Protein 4F1J (pdb70)

Solvent-accessible surface area: 16970 Å² total; per-residue (Å²): 112,62,0,97,64,48,3,0,0,0,0,0,4,4,3,3,29,74,4,156,107,119,17,0,48,142,44,5,1,32,0,0,53,60,0,0,93,28,0,40,11,67,40,55,6,1,0,0,2,0,0,12,1,5,59,98,21,138,85,33,2,132,1,17,17,92,9,0,38,61,46,94,96,0,32,118,48,0,119,57,8,39,105,58,116,12,19,98,33,124,14,20,7,12,31,0,0,59,47,0,56,68,23,10,95,90,138,75,15,17,101,78,8,59,14,0,0,0,0,5,9,12,11,71,10,79,45,68,151,55,0,65,111,9,4,64,75,0,75,120,118,56,4,77,3,0,0,0,0,6,21,157,45,28,62,65,37,10,3,24,109,5,13,69,30,100,34,80,92,60,98,15,90,23,24,20,60,12,52,36,137,60,1,95,104,32,0,15,90,7,0,120,28,0,15,97,26,11,70,109,116,64,0,89,35,51,2,0,0,0,0,0,4,5,4,3,26,76,3,175,108,124,31,0,55,62,42,5,0,57,3,0,32,74,0,0,93,28,0,36,14,63,29,30,7,0,2,0,2,0,0,13,1,5,71,90,15,135,86,34,2,135,1,4,16,86,10,0,29,63,50,86,100,0,30,114,51,0,110,57,9,44,101,53,123,11,18,104,33,121,14,24,7,12,29,0,0,49,40,0,53,102,22,9,93,93,150,76,23,32,138,57,7,59,15,0,0,0,1,6,9,12,11,78,12,78,46,59,152,58,0,65,124,9,5,66,75,0,73,121,118,56,4,70,3,0,1,0,0,6,20,142,44,28,63,67,35,12,2,24,108,5,13,70,27,98,35,80,92,59,99,14,79,18,25,20,61,11,68,43,88,66,4,46,103,33,0,14,89,8,0,119,30,0,13,81,60,11,124,124

Nearest PDB structures (foldseek):
  4f1k-assembly2_B  TM=1.004E+00  e=1.171E-40  Plasmodium falciparum
  4hqk-assembly1_A  TM=9.980E-01  e=1.794E-39  Plasmodium falciparum 3D7
  4hqn-assembly1_A  TM=8.929E-01  e=8.560E-20  Plasmodium vivax
  1pt6-assembly1_A  TM=8.215E-01  e=7.768E-10  Homo sapiens
  4a0q-assembly1_A  TM=8.291E-01  e=2.315E-09  Homo sapiens

Secondary structure (DSSP, 8-state):
--B-SSEEEEEEEE--GGG-HHHIIIIIHHHHHHHHHTB-BSTTSEEEEEEEESSSEEEEE-TTSTTTS-HHHHHHHHHTTSSSS-S-S---HHHHHHHHHHHHHTT-S-TTSEEEEEEEESS--S-HHHHHHHHHHHHHTT-EEEEEEESTT--HHHHHHHTTS-SSSS--TTEEEE-GGGHHHHHHHHHHHHHHHHH-/--B-SSEEEEEEEE--GGGHHHHIIIIIHHHHHHHHHTB-BSTTSEEEEEEEESSSEEEEE-TTSTGGG-HHHHHHHHHGGGSSS-S-S---HHHHHHHHHHHHHTT-S-TTSEEEEEEEESS--S-HHHHHHHHHHHHHTT-EEEEEEESTT--HHHHHHHTTS-SSSS--TTEEEE-GGGHHHHHHHHHHHHHHHHH-

Sequence (400 aa):
EVCNNDEVDLYLLMDCSGSIRRHNWVKHAVPLAMKLIQQLNLNENAIHLYANIFSNNNAKEIIRLHSDASKNKKEKALIIIIKSLLSTNLPYGRTNLSDALLQVRKHLNDRINRENANQLVVILTDGIPDSIQQDDSLKESRKLNDRGVKIAVFGIGQGINVAFNRFLVGCHPSDGKCNLYADSAWENVKNVIGPFMKAVCVEVEKEVCNDEVDLYLLMDCSGSIRRHNWVKHAVPLAMKLIQQLNLNENAIHLYANIFSNNNAKEIIRLHSDASKNKKEKALIIIKSLLSTNLPYGRTNLSDALLQVRKHLNNDRINRENANQLVVILTDGIPDSIQDDSLKESRKLNDRGVKIAVFGIGQGINVAFNRFLVGCHPSDGKCNLYADSAWENVKNVIGPFMKAVCVEVEK

CATH classification: 3.40.50.410

B-factor: mean 15.47, std 7.5, range [5.76, 73.95]

Foldseek 3Di:
DLFWAQEEEEEEEEFACVCPLVLVLVFRLVLVLLLLVLAQQAPGTYFYWYWYDAQAIDTQRDTPPPLRRDSVSVSVSSNCVNVDPTDHHHAALLRSLVVVVVCVVVVVDDPPHQYEYEYEDAADHPDLPSNQVSLVSCVVVRYAYAYEYEADHYQQQSRQVSRPHHSDDDDRLRYDYDYSVCSSVVSNSSSSSVSVVSVD/DLFWAQEEEEEEEEFACVCPLVLVLVFRLVLVLLLLVLYQQAPGTYFYWYWYDAQATDTQRDTPPPLRRDSVSVNVSSNCVNVDPIDHHHAALLRSLVVVVVCVVVVVDDPPGQYEYEYEEAADHPDLPSLQVSLVSCVVVRYAYAYEYEADHYQQQSRQVSRPHHSPDDDRLRYDYDYSVCSSVVSNSSSSSVSVVSVD

Structure (mmCIF, N/CA/C/O backbone):
data_4F1J
#
_entry.id   4F1J
#
_cell.length_a   89.313
_cell.length_b   89.313
_cell.length_c   104.192
_cell.angle_alpha   90.00
_cell.angle_beta   90.00
_cell.angle_gamma   90.00
#
_symmetry.space_group_name_H-M   'P 43 21 2'
#
loop_
_entity.id
_entity.type
_entity.pdbx_description
1 polymer 'Thrombospondin related anonymous protein'
2 non-polymer 'MAGNESIUM ION'
3 non-polymer 'SULFATE ION'
4 non-polymer 1,2-ETHANEDIOL
5 non-polymer 'CHLORIDE ION'
6 water water
#
loop_
_atom_site.group_PDB
_atom_site.id
_atom_site.type_symbol
_atom_site.label_atom_id
_atom_site.label_alt_id
_atom_site.label_comp_id
_atom_site.label_asym_id
_atom_site.label_entity_id
_atom_site.label_seq_id
_atom_site.pdbx_PDB_ins_code
_atom_site.Cartn_x
_atom_site.Cartn_y
_atom_site.Cartn_z
_atom_site.occupancy
_atom_site.B_iso_or_equiv
_atom_site.auth_seq_id
_atom_site.auth_comp_id
_atom_site.auth_asym_id
_atom_site.auth_atom_id
_atom_site.pdbx_PDB_model_num
ATOM 1 N N . GLU A 1 2 ? 37.821 34.695 18.322 1.00 21.31 41 GLU A N 1
ATOM 2 C CA . GLU A 1 2 ? 36.755 35.753 18.126 1.00 20.38 41 GLU A CA 1
ATOM 3 C C . GLU A 1 2 ? 36.176 36.193 19.464 1.00 20.30 41 GLU A C 1
ATOM 4 O O . GLU A 1 2 ? 36.054 35.355 20.370 1.00 20.72 41 GLU A O 1
ATOM 10 N N . VAL A 1 3 ? 35.795 37.475 19.596 1.00 18.89 42 VAL A N 1
ATOM 11 C CA . VAL A 1 3 ? 35.293 37.983 20.886 1.00 18.78 42 VAL A CA 1
ATOM 12 C C . VAL A 1 3 ? 33.901 37.465 21.257 1.00 17.86 42 VAL A C 1
ATOM 13 O O . VAL A 1 3 ? 33.507 37.549 22.416 1.00 18.90 42 VAL A O 1
ATOM 17 N N . CYS A 1 4 ? 33.160 36.970 20.276 1.00 16.44 43 CYS A N 1
ATOM 18 C CA . CYS A 1 4 ? 31.897 36.292 20.514 1.00 15.84 43 CYS A CA 1
ATOM 19 C C . CYS A 1 4 ? 32.091 34.811 20.248 1.00 15.40 43 CYS A C 1
ATOM 20 O O . CYS A 1 4 ? 32.246 34.370 19.116 1.00 14.61 43 CYS A O 1
ATOM 23 N N . ASN A 1 5 ? 32.094 34.033 21.323 1.00 15.48 44 ASN A N 1
ATOM 24 C CA A ASN A 1 5 ? 32.395 32.624 21.250 0.50 15.29 44 ASN A CA 1
ATOM 25 C CA B ASN A 1 5 ? 32.327 32.607 21.202 0.50 15.47 44 ASN A CA 1
ATOM 26 C C . ASN A 1 5 ? 31.629 31.881 22.342 1.00 15.57 44 ASN A C 1
ATOM 27 O O . ASN A 1 5 ? 32.193 31.654 23.419 1.00 15.56 44 ASN A O 1
ATOM 36 N N . ASP A 1 6 ? 30.358 31.569 22.087 1.00 15.52 45 ASP A N 1
ATOM 37 C CA . ASP A 1 6 ? 29.493 30.819 23.000 1.00 16.33 45 ASP A CA 1
ATOM 38 C C . ASP A 1 6 ? 28.317 30.220 22.209 1.00 15.43 45 ASP A C 1
ATOM 39 O O . ASP A 1 6 ? 28.193 30.438 20.995 1.00 14.39 45 ASP A O 1
ATOM 44 N N . GLU A 1 7 ? 27.489 29.429 22.894 1.00 14.69 46 GLU A N 1
ATOM 45 C CA . GLU A 1 7 ? 26.276 28.864 22.312 1.00 14.49 46 GLU A CA 1
ATOM 46 C C . GLU A 1 7 ? 25.201 29.972 22.281 1.00 13.02 46 GLU A C 1
ATOM 47 O O . GLU A 1 7 ? 24.505 30.208 23.264 1.00 12.85 46 GLU A O 1
ATOM 53 N N . VAL A 1 8 ? 25.093 30.644 21.137 1.00 11.59 47 VAL A N 1
ATOM 54 C CA . VAL A 1 8 ? 24.219 31.812 20.970 1.00 10.92 47 VAL A CA 1
ATOM 55 C C . VAL A 1 8 ? 23.578 31.770 19.579 1.00 10.21 47 VAL A C 1
ATOM 56 O O . VAL A 1 8 ? 24.272 31.545 18.585 1.00 10.31 47 VAL A O 1
ATOM 60 N N . ASP A 1 9 ? 22.258 31.926 19.535 1.00 9.49 48 ASP A N 1
ATOM 61 C CA . ASP A 1 9 ? 21.531 32.181 18.291 1.00 9.18 48 ASP A CA 1
ATOM 62 C C . ASP A 1 9 ? 21.503 33.702 18.200 1.00 9.26 48 ASP A C 1
ATOM 63 O O . ASP A 1 9 ? 20.953 34.381 19.090 1.00 9.72 48 ASP A O 1
ATOM 68 N N . LEU A 1 10 ? 22.145 34.243 17.160 1.00 8.66 49 LEU A N 1
ATOM 69 C CA . LEU A 1 10 ? 22.341 35.698 17.060 1.00 7.98 49 LEU A CA 1
ATOM 70 C C . LEU A 1 10 ? 21.567 36.193 15.846 1.00 7.98 49 LEU A C 1
ATOM 71 O O . LEU A 1 10 ? 21.807 35.752 14.729 1.00 7.34 49 LEU A O 1
ATOM 76 N N . TYR A 1 11 ? 20.597 37.056 16.109 1.00 7.57 50 TYR A N 1
ATOM 77 C CA . TYR A 1 11 ? 19.684 37.584 15.119 1.00 7.40 50 TYR A CA 1
ATOM 78 C C . TYR A 1 11 ? 20.113 39.006 14.770 1.00 7.82 50 TYR A C 1
ATOM 79 O O . TYR A 1 11 ? 19.819 39.997 15.492 1.00 7.81 50 TYR A O 1
ATOM 88 N N . LEU A 1 12 ? 20.806 39.096 13.644 1.00 7.73 51 LEU A N 1
ATOM 89 C CA . LEU A 1 12 ? 21.255 40.381 13.103 1.00 7.46 51 LEU A CA 1
ATOM 90 C C . LEU A 1 12 ? 20.112 41.053 12.307 1.00 7.51 51 LEU A C 1
ATOM 91 O O . LEU A 1 12 ? 19.640 40.505 11.297 1.00 8.26 51 LEU A O 1
ATOM 96 N N . LEU A 1 13 ? 19.668 42.239 12.755 1.00 6.88 52 LEU A N 1
ATOM 97 C CA . LEU A 1 13 ? 18.584 42.960 12.098 1.00 7.32 52 LEU A CA 1
ATOM 98 C C . LEU A 1 13 ? 19.196 44.238 11.558 1.00 7.62 52 LEU A C 1
ATOM 99 O O . LEU A 1 13 ? 19.596 45.122 12.326 1.00 8.31 52 LEU A O 1
ATOM 104 N N . MET A 1 14 ? 19.277 44.324 10.230 1.00 8.07 53 MET A N 1
ATOM 105 C CA . MET A 1 14 ? 20.048 45.394 9.583 1.00 9.33 53 MET A CA 1
ATOM 106 C C . MET A 1 14 ? 19.106 46.375 8.878 1.00 9.01 53 MET A C 1
ATOM 107 O O . MET A 1 14 ? 18.474 46.034 7.895 1.00 9.61 53 MET A O 1
ATOM 112 N N . ASP A 1 15 ? 18.999 47.571 9.445 1.00 9.43 54 ASP A N 1
ATOM 113 C CA . ASP A 1 15 ? 18.222 48.677 8.898 1.00 9.62 54 ASP A CA 1
ATOM 114 C C . ASP A 1 15 ? 18.742 48.970 7.490 1.00 9.23 54 ASP A C 1
ATOM 115 O O . ASP A 1 15 ? 19.954 49.133 7.303 1.00 9.79 54 ASP A O 1
ATOM 120 N N . CYS A 1 16 ? 17.845 49.005 6.502 1.00 9.09 55 CYS A N 1
ATOM 121 C CA . CYS A 1 16 ? 18.240 49.320 5.103 1.00 9.11 55 CYS A CA 1
ATOM 122 C C . CYS A 1 16 ? 17.430 50.508 4.546 1.00 9.61 55 CYS A C 1
ATOM 123 O O . CYS A 1 16 ? 17.243 50.645 3.334 1.00 9.32 55 CYS A O 1
ATOM 126 N N . SER A 1 17 ? 17.041 51.384 5.460 1.00 9.86 56 SER A N 1
ATOM 127 C CA . SER A 1 17 ? 16.176 52.539 5.168 1.00 9.69 56 SER A CA 1
ATOM 128 C C . SER A 1 17 ? 16.847 53.526 4.204 1.00 10.64 56 SER A C 1
ATOM 129 O O . SER A 1 17 ? 18.083 53.630 4.138 1.00 10.33 56 SER A O 1
ATOM 132 N N . GLY A 1 18 ? 16.009 54.269 3.480 1.00 11.21 57 GLY A N 1
ATOM 133 C CA . GLY A 1 18 ? 16.516 55.228 2.466 1.00 12.14 57 GLY A CA 1
ATOM 134 C C . GLY A 1 18 ? 17.431 56.319 3.005 1.00 12.74 57 GLY A C 1
ATOM 135 O O . GLY A 1 18 ? 18.341 56.790 2.298 1.00 14.16 57 GLY A O 1
ATOM 136 N N . SER A 1 19 ? 17.250 56.682 4.269 1.00 12.63 58 SER A N 1
ATOM 137 C CA . SER A 1 19 ? 18.061 57.700 4.942 1.00 11.90 58 SER A CA 1
ATOM 138 C C . SER A 1 19 ? 19.557 57.430 4.899 1.00 11.81 58 SER A C 1
ATOM 139 O O . SER A 1 19 ? 20.380 58.356 4.980 1.00 11.28 58 SER A O 1
ATOM 142 N N . ILE A 1 20 ? 19.901 56.157 4.782 1.00 10.90 59 ILE A N 1
ATOM 143 C CA . ILE A 1 20 ? 21.297 55.711 4.772 1.00 11.93 59 ILE A CA 1
ATOM 144 C C . ILE A 1 20 ? 22.139 56.354 3.673 1.00 12.95 59 ILE A C 1
ATOM 145 O O . ILE A 1 20 ? 23.290 56.710 3.907 1.00 12.77 59 ILE A O 1
ATOM 150 N N . ARG A 1 21 ? 21.526 56.488 2.503 1.00 13.06 60 ARG A N 1
ATOM 151 C CA . ARG A 1 21 ? 22.180 56.888 1.261 1.00 14.05 60 ARG A CA 1
ATOM 152 C C . ARG A 1 21 ? 23.034 55.749 0.711 1.00 12.88 60 ARG A C 1
ATOM 153 O O . ARG A 1 21 ? 23.769 55.065 1.442 1.00 12.16 60 ARG A O 1
ATOM 161 N N . ARG A 1 22 ? 22.922 55.549 -0.592 1.00 12.12 61 ARG A N 1
ATOM 162 C CA . ARG A 1 22 ? 23.641 54.485 -1.278 1.00 12.24 61 ARG A CA 1
ATOM 163 C C . ARG A 1 22 ? 25.145 54.480 -0.977 1.00 11.70 61 ARG A C 1
ATOM 164 O O . ARG A 1 22 ? 25.720 53.410 -0.744 1.00 11.57 61 ARG A O 1
ATOM 172 N N . HIS A 1 23 ? 25.798 55.648 -0.959 1.00 11.97 62 HIS A N 1
ATOM 173 C CA . HIS A 1 23 ? 27.267 55.620 -0.787 1.00 12.33 62 HIS A CA 1
ATOM 174 C C . HIS A 1 23 ? 27.655 55.089 0.602 1.00 12.07 62 HIS A C 1
ATOM 175 O O . HIS A 1 23 ? 28.623 54.361 0.742 1.00 12.98 62 HIS A O 1
ATOM 182 N N . ASN A 1 24 ? 26.850 55.407 1.612 1.00 11.56 63 ASN A N 1
ATOM 183 C CA . ASN A 1 24 ? 27.049 54.883 2.960 1.00 12.01 63 ASN A CA 1
ATOM 184 C C . ASN A 1 24 ? 26.715 53.408 3.061 1.00 10.92 63 ASN A C 1
ATOM 185 O O . ASN A 1 24 ? 27.418 52.670 3.758 1.00 12.02 63 ASN A O 1
ATOM 190 N N . TRP A 1 25 ? 25.682 52.973 2.351 1.00 10.95 64 TRP A N 1
ATOM 191 C CA . TRP A 1 25 ? 25.346 51.543 2.301 1.00 10.96 64 TRP A CA 1
ATOM 192 C C . TRP A 1 25 ? 26.521 50.725 1.774 1.00 11.31 64 TRP A C 1
ATOM 193 O O . TRP A 1 25 ? 26.909 49.692 2.332 1.00 11.26 64 TRP A O 1
ATOM 204 N N . VAL A 1 26 ? 27.099 51.206 0.680 1.00 11.45 65 VAL A N 1
ATOM 205 C CA . VAL A 1 26 ? 28.180 50.499 0.000 1.00 11.73 65 VAL A CA 1
ATOM 206 C C . VAL A 1 26 ? 29.499 50.615 0.763 1.00 12.40 65 VAL A C 1
ATOM 207 O O . VAL A 1 26 ? 30.212 49.602 0.970 1.00 11.74 65 VAL A O 1
ATOM 211 N N . LYS A 1 27 ? 29.848 51.835 1.185 1.00 12.07 66 LYS A N 1
ATOM 212 C CA . LYS A 1 27 ? 31.157 52.065 1.813 1.00 12.87 66 LYS A CA 1
ATOM 213 C C . LYS A 1 27 ? 31.221 51.762 3.299 1.00 12.76 66 LYS A C 1
ATOM 214 O O . LYS A 1 27 ? 32.313 51.499 3.816 1.00 13.07 66 LYS A O 1
ATOM 220 N N . HIS A 1 28 ? 30.072 51.741 3.979 1.00 12.50 67 HIS A N 1
ATOM 221 C CA . HIS A 1 28 ? 30.071 51.585 5.434 1.00 11.71 67 HIS A CA 1
ATOM 222 C C . HIS A 1 28 ? 29.130 50.516 5.988 1.00 12.24 67 HIS A C 1
ATOM 223 O O . HIS A 1 28 ? 29.588 49.677 6.796 1.00 11.78 67 HIS A O 1
ATOM 230 N N . ALA A 1 29 ? 27.844 50.557 5.614 1.00 11.54 68 ALA A N 1
ATOM 231 C CA . ALA A 1 29 ? 26.840 49.605 6.185 1.00 11.11 68 ALA A CA 1
ATOM 232 C C . ALA A 1 29 ? 27.177 48.152 5.875 1.00 10.90 68 ALA A C 1
ATOM 233 O O . ALA A 1 29 ? 27.231 47.313 6.786 1.00 11.33 68 ALA A O 1
ATOM 235 N N . VAL A 1 30 ? 27.408 47.852 4.605 1.00 10.95 69 VAL A N 1
ATOM 236 C CA . VAL A 1 30 ? 27.739 46.482 4.211 1.00 11.43 69 VAL A CA 1
ATOM 237 C C . VAL A 1 30 ? 29.073 46.026 4.838 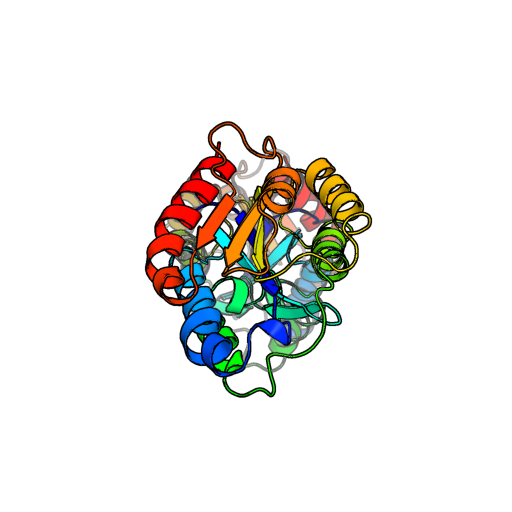1.00 11.74 69 VAL A C 1
ATOM 238 O O . VAL A 1 30 ? 29.129 44.963 5.449 1.00 10.42 69 VAL A O 1
ATOM 242 N N . PRO A 1 31 ? 30.151 46.819 4.691 1.00 11.66 70 PRO A N 1
ATOM 243 C CA . PRO A 1 31 ? 31.396 46.497 5.409 1.00 11.63 70 PRO A CA 1
ATOM 244 C C . PRO A 1 31 ? 31.269 46.368 6.927 1.00 11.29 70 PRO A C 1
ATOM 245 O O . PRO A 1 31 ? 32.005 45.578 7.532 1.00 10.70 70 PRO A O 1
ATOM 249 N N . LEU A 1 32 ? 30.359 47.123 7.538 1.00 10.05 71 LEU A N 1
ATOM 250 C CA . LEU A 1 32 ? 30.143 47.033 8.987 1.00 10.26 71 LEU A CA 1
ATOM 251 C C . LEU A 1 32 ? 29.535 45.678 9.365 1.00 9.76 71 LEU A C 1
ATOM 252 O O . LEU A 1 32 ? 29.977 45.050 10.334 1.00 10.21 71 LEU A O 1
ATOM 257 N N . ALA A 1 33 ? 28.506 45.262 8.628 1.00 9.98 72 ALA A N 1
ATOM 258 C CA . ALA A 1 33 ? 27.870 43.948 8.837 1.00 10.24 72 ALA A CA 1
ATOM 259 C C . ALA A 1 33 ? 28.920 42.845 8.634 1.00 10.52 72 ALA A C 1
ATOM 260 O O . ALA A 1 33 ? 28.961 41.862 9.367 1.00 10.67 72 ALA A O 1
ATOM 262 N N . MET A 1 34 ? 29.773 43.003 7.623 1.00 11.40 73 MET A N 1
ATOM 263 C CA . MET A 1 34 ? 30.870 42.051 7.413 1.00 12.32 73 MET A CA 1
ATOM 264 C C . MET A 1 34 ? 31.840 41.935 8.602 1.00 11.84 73 MET A C 1
ATOM 265 O O . MET A 1 34 ? 32.159 40.803 9.050 1.00 12.19 73 MET A O 1
ATOM 270 N N . LYS A 1 35 ? 32.310 43.073 9.102 1.00 11.29 74 LYS A N 1
ATOM 271 C CA . LYS A 1 35 ? 33.198 43.113 10.249 1.00 11.73 74 LYS A CA 1
ATOM 272 C C . LYS A 1 35 ? 32.499 42.578 11.511 1.00 11.46 74 LYS A C 1
ATOM 273 O O . LYS A 1 35 ? 33.117 41.936 12.332 1.00 10.85 74 LYS A O 1
ATOM 279 N N . LEU A 1 36 ? 31.206 42.824 11.659 1.00 10.90 75 LEU A N 1
ATOM 280 C CA . LEU A 1 36 ? 30.472 42.307 12.811 1.00 10.82 75 LEU A CA 1
ATOM 281 C C . LEU A 1 36 ? 30.530 40.783 12.794 1.00 11.21 75 LEU A C 1
ATOM 282 O O . LEU A 1 36 ? 30.876 40.142 13.814 1.00 11.38 75 LEU A O 1
ATOM 287 N N . ILE A 1 37 ? 30.242 40.212 11.630 1.00 10.97 76 ILE A N 1
ATOM 288 C CA . ILE A 1 37 ? 30.269 38.762 11.439 1.00 12.08 76 ILE A CA 1
ATOM 289 C C . ILE A 1 37 ? 31.659 38.201 11.690 1.00 12.08 76 ILE A C 1
ATOM 290 O O . ILE A 1 37 ? 31.805 37.121 12.269 1.00 11.63 76 ILE A O 1
ATOM 295 N N . GLN A 1 38 ? 32.687 38.970 11.346 1.00 12.22 77 GLN A N 1
ATOM 296 C CA . GLN A 1 38 ? 34.055 38.556 11.685 1.00 12.97 77 GLN A CA 1
ATOM 297 C C . GLN A 1 38 ? 34.350 38.465 13.197 1.00 12.40 77 GLN A C 1
ATOM 298 O O . GLN A 1 38 ? 35.333 37.843 13.580 1.00 12.21 77 GLN A O 1
ATOM 304 N N . GLN A 1 39 ? 33.504 39.069 14.041 1.00 11.08 78 GLN A N 1
ATOM 305 C CA . GLN A 1 39 ? 33.654 38.992 15.477 1.00 10.57 78 GLN A CA 1
ATOM 306 C C . GLN A 1 39 ? 33.055 37.722 16.061 1.00 10.54 78 GLN A C 1
ATOM 307 O O . GLN A 1 39 ? 33.138 37.538 17.257 1.00 11.94 78 GLN A O 1
ATOM 313 N N . LEU A 1 40 ? 32.416 36.904 15.237 1.00 10.52 79 LEU A N 1
ATOM 314 C CA . LEU A 1 40 ? 31.640 35.749 15.710 1.00 10.54 79 LEU A CA 1
ATOM 315 C C . LEU A 1 40 ? 32.317 34.446 15.361 1.00 10.46 79 LEU A C 1
ATOM 316 O O . LEU A 1 40 ? 32.695 34.233 14.201 1.00 12.01 79 LEU A O 1
ATOM 321 N N . ASN A 1 41 ? 32.375 33.539 16.339 1.00 11.10 80 ASN A N 1
ATOM 322 C CA . ASN A 1 41 ? 32.723 32.161 16.033 1.00 11.84 80 ASN A CA 1
ATOM 323 C C . ASN A 1 41 ? 31.505 31.393 15.544 1.00 11.34 80 ASN A C 1
ATOM 324 O O . ASN A 1 41 ? 30.806 30.737 16.332 1.00 11.99 80 ASN A O 1
ATOM 329 N N . LEU A 1 42 ? 31.219 31.501 14.251 1.00 11.62 81 LEU A N 1
ATOM 330 C CA . LEU A 1 42 ? 30.118 30.754 13.653 1.00 11.57 81 LEU A CA 1
ATOM 331 C C . LEU A 1 42 ? 30.526 29.282 13.597 1.00 12.95 81 LEU A C 1
ATOM 332 O O . LEU A 1 42 ? 31.577 28.946 13.062 1.00 12.15 81 LEU A O 1
ATOM 337 N N . ASN A 1 43 ? 29.697 28.414 14.174 1.00 13.61 82 ASN A N 1
ATOM 338 C CA . ASN A 1 43 ? 30.033 26.993 14.309 1.00 14.12 82 ASN A CA 1
ATOM 339 C C . ASN A 1 43 ? 28.832 26.246 14.823 1.00 13.87 82 ASN A C 1
ATOM 340 O O . ASN A 1 43 ? 28.097 26.758 15.676 1.00 12.10 82 ASN A O 1
ATOM 345 N N . GLU A 1 44 ? 28.681 25.001 14.382 1.00 13.84 83 GLU A N 1
ATOM 346 C CA . GLU A 1 44 ? 27.606 24.156 14.938 1.00 14.69 83 GLU A CA 1
ATOM 347 C C . GLU A 1 44 ? 27.497 24.284 16.471 1.00 14.59 83 GLU A C 1
ATOM 348 O O . GLU A 1 44 ? 26.390 24.403 17.008 1.00 14.32 83 GLU A O 1
ATOM 354 N N . ASN A 1 45 ? 28.625 24.286 17.189 1.00 14.65 84 ASN A N 1
ATOM 355 C CA . ASN A 1 45 ? 28.624 24.255 18.664 1.00 14.84 84 ASN A CA 1
ATOM 356 C C . ASN A 1 45 ? 28.836 25.629 19.334 1.00 14.70 84 ASN A C 1
ATOM 357 O O . ASN A 1 45 ? 29.071 25.751 20.553 1.00 15.05 84 ASN A O 1
ATOM 362 N N . ALA A 1 46 ? 28.745 26.673 18.527 1.00 12.27 85 ALA A N 1
ATOM 363 C CA . ALA A 1 46 ? 28.965 28.015 19.017 1.00 11.59 85 ALA A CA 1
ATOM 364 C C . ALA A 1 46 ? 27.864 28.896 18.452 1.00 11.15 85 ALA A C 1
ATOM 365 O O . ALA A 1 46 ? 26.677 28.628 18.656 1.00 10.33 85 ALA A O 1
ATOM 367 N N . ILE A 1 47 ? 28.237 29.975 17.781 1.00 10.97 86 ILE A N 1
ATOM 368 C CA . ILE A 1 47 ? 27.251 30.936 17.292 1.00 10.83 86 ILE A CA 1
ATOM 369 C C . ILE A 1 47 ? 26.571 30.437 16.016 1.00 11.00 86 ILE A C 1
ATOM 370 O O . ILE A 1 47 ? 27.214 29.907 15.100 1.00 11.59 86 ILE A O 1
ATOM 375 N N . HIS A 1 48 ? 25.248 30.591 15.968 1.00 10.30 87 HIS A N 1
ATOM 376 C CA . HIS A 1 48 ? 24.490 30.407 14.754 1.00 10.06 87 HIS A CA 1
ATOM 377 C C . HIS A 1 48 ? 23.860 31.767 14.435 1.00 10.07 87 HIS A C 1
ATOM 378 O O . HIS A 1 48 ? 23.092 32.309 15.248 1.00 9.99 87 HIS A O 1
ATOM 385 N N . LEU A 1 49 ? 24.155 32.270 13.237 1.00 9.22 88 LEU A N 1
ATOM 386 C CA . LEU A 1 49 ? 23.652 33.547 12.755 1.00 8.36 88 LEU A CA 1
ATOM 387 C C . LEU A 1 49 ? 22.351 33.448 11.997 1.00 7.98 88 LEU A C 1
ATOM 388 O O . LEU A 1 49 ? 22.146 32.559 11.177 1.00 7.57 88 LEU A O 1
ATOM 393 N N . TYR A 1 50 ? 21.478 34.429 12.259 1.00 7.40 89 TYR A N 1
ATOM 394 C CA . TYR A 1 50 ? 20.313 34.735 11.431 1.00 7.64 89 TYR A CA 1
ATOM 395 C C . TYR A 1 50 ? 20.503 36.183 11.013 1.00 7.48 89 TYR A C 1
ATOM 396 O O . TYR A 1 50 ? 21.063 36.981 11.757 1.00 7.48 89 TYR A O 1
ATOM 405 N N . ALA A 1 51 ? 20.051 36.520 9.819 1.00 7.33 90 ALA A N 1
ATOM 406 C CA . ALA A 1 51 ? 20.130 37.919 9.382 1.00 8.09 90 ALA A CA 1
ATOM 407 C C . ALA A 1 51 ? 18.907 38.293 8.601 1.00 8.14 90 ALA A C 1
ATOM 408 O O . ALA A 1 51 ? 18.432 37.535 7.756 1.00 8.69 90 ALA A O 1
ATOM 410 N N . ASN A 1 52 ? 18.379 39.469 8.908 1.00 8.27 91 ASN A N 1
ATOM 411 C CA . ASN A 1 52 ? 17.409 40.111 8.029 1.00 8.14 91 ASN A CA 1
ATOM 412 C C . ASN A 1 52 ? 17.785 41.545 7.769 1.00 7.91 91 ASN A C 1
ATOM 413 O O . ASN A 1 52 ? 18.622 42.109 8.477 1.00 7.76 91 ASN A O 1
ATOM 418 N N . ILE A 1 53 ? 17.211 42.094 6.701 1.00 7.59 92 ILE A N 1
ATOM 419 C CA . ILE A 1 53 ? 17.242 43.540 6.484 1.00 8.51 92 ILE A CA 1
ATOM 420 C C . ILE A 1 53 ? 15.839 44.052 6.739 1.00 8.12 92 ILE A C 1
ATOM 421 O O . ILE A 1 53 ? 14.857 43.304 6.565 1.00 9.25 92 ILE A O 1
ATOM 426 N N . PHE A 1 54 ? 15.717 45.309 7.123 1.00 8.09 93 PHE A N 1
ATOM 427 C CA . PHE A 1 54 ? 14.394 45.876 7.335 1.00 7.40 93 PHE A CA 1
ATOM 428 C C . PHE A 1 54 ? 14.364 47.359 6.987 1.00 8.18 93 PHE A C 1
ATOM 429 O O . PHE A 1 54 ? 15.256 48.136 7.326 1.00 7.51 93 PHE A O 1
ATOM 437 N N . SER A 1 55 ? 13.325 47.722 6.245 1.00 8.76 94 SER A N 1
ATOM 438 C CA . SER A 1 55 ? 13.013 49.122 6.020 1.00 8.87 94 SER A CA 1
ATOM 439 C C . SER A 1 55 ? 11.481 49.192 5.983 1.00 8.95 94 SER A C 1
ATOM 440 O O . SER A 1 55 ? 10.865 49.372 7.028 1.00 8.22 94 SER A O 1
ATOM 443 N N . ASN A 1 56 ? 10.862 48.994 4.817 1.00 10.06 95 ASN A N 1
ATOM 444 C CA . ASN A 1 56 ? 9.399 48.950 4.737 1.00 10.80 95 ASN A CA 1
ATOM 445 C C . ASN A 1 56 ? 8.860 47.733 5.490 1.00 10.86 95 ASN A C 1
ATOM 446 O O . ASN A 1 56 ? 7.823 47.792 6.136 1.00 10.71 95 ASN A O 1
ATOM 451 N N A ASN A 1 57 ? 9.593 46.628 5.347 0.50 11.35 96 ASN A N 1
ATOM 452 N N B ASN A 1 57 ? 9.597 46.635 5.404 0.50 11.27 96 ASN A N 1
ATOM 453 C CA A ASN A 1 57 ? 9.298 45.338 5.965 0.50 11.29 96 ASN A CA 1
ATOM 454 C CA B ASN A 1 57 ? 9.321 45.434 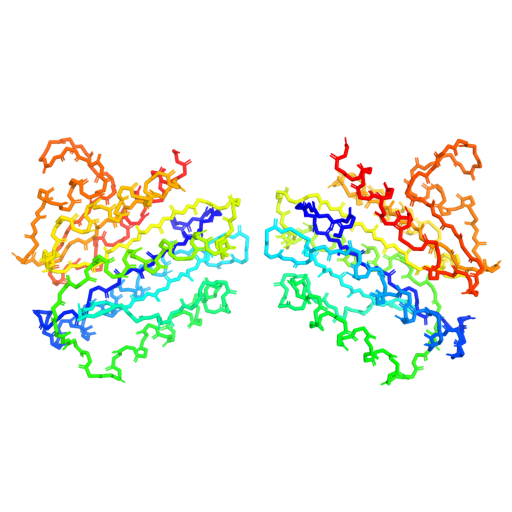6.175 0.50 11.12 96 ASN A CA 1
ATOM 455 C C A ASN A 1 57 ? 10.616 44.638 6.252 0.50 10.79 96 ASN A C 1
ATOM 456 C C B ASN A 1 57 ? 10.620 44.665 6.303 0.50 10.76 96 ASN A C 1
ATOM 457 O O A ASN A 1 57 ? 11.670 45.098 5.794 0.50 10.13 96 ASN A O 1
ATOM 458 O O B ASN A 1 57 ? 11.656 45.090 5.773 0.50 10.09 96 ASN A O 1
ATOM 467 N N . ALA A 1 58 ? 10.569 43.548 7.022 1.00 10.30 97 ALA A N 1
ATOM 468 C CA . ALA A 1 58 ? 11.737 42.672 7.201 1.00 10.36 97 ALA A CA 1
ATOM 469 C C . ALA A 1 58 ? 11.839 41.614 6.089 1.00 10.78 97 ALA A C 1
ATOM 470 O O . ALA A 1 58 ? 10.831 41.067 5.648 1.00 11.34 97 ALA A O 1
ATOM 472 N N . LYS A 1 59 ? 13.059 41.353 5.633 1.00 10.11 98 LYS A N 1
ATOM 473 C CA . LYS A 1 59 ? 13.311 40.306 4.652 1.00 11.46 98 LYS A CA 1
ATOM 474 C C . LYS A 1 59 ? 14.490 39.481 5.132 1.00 10.33 98 LYS A C 1
ATOM 475 O O . LYS A 1 59 ? 15.576 40.019 5.337 1.00 9.54 98 LYS A O 1
ATOM 481 N N . GLU A 1 60 ? 14.263 38.192 5.337 1.00 10.18 99 GLU A N 1
ATOM 482 C CA . GLU A 1 60 ? 15.325 37.271 5.751 1.00 10.25 99 GLU A CA 1
ATOM 483 C C . GLU A 1 60 ? 16.372 37.151 4.657 1.00 9.75 99 GLU A C 1
ATOM 484 O O . GLU A 1 60 ? 16.029 36.984 3.461 1.00 10.18 99 GLU A O 1
ATOM 490 N N . ILE A 1 61 ? 17.642 37.213 5.066 1.00 9.82 100 ILE A N 1
ATOM 491 C CA . ILE A 1 61 ? 18.748 37.006 4.130 1.00 10.91 100 ILE A CA 1
ATOM 492 C C . ILE A 1 61 ? 19.660 35.821 4.513 1.00 10.39 100 ILE A C 1
ATOM 493 O O . ILE A 1 61 ? 20.310 35.227 3.645 1.00 10.67 100 ILE A O 1
ATOM 498 N N . ILE A 1 62 ? 19.716 35.486 5.792 1.00 9.25 101 ILE A N 1
ATOM 499 C CA . ILE A 1 62 ? 20.425 34.276 6.240 1.00 9.22 101 ILE A CA 1
ATOM 500 C C . ILE A 1 62 ? 19.508 33.512 7.168 1.00 9.39 101 ILE A C 1
ATOM 501 O O . ILE A 1 62 ? 19.150 33.995 8.219 1.00 9.65 101 ILE A O 1
ATOM 506 N N . ARG A 1 63 ? 19.145 32.295 6.775 1.00 10.31 102 ARG A N 1
ATOM 507 C CA . ARG A 1 63 ? 18.249 31.447 7.557 1.00 10.98 102 ARG A CA 1
ATOM 508 C C . ARG A 1 63 ? 18.966 30.883 8.777 1.00 10.24 102 ARG A C 1
ATOM 509 O O . ARG A 1 63 ? 20.089 30.378 8.679 1.00 10.04 102 ARG A O 1
ATOM 517 N N . LEU A 1 64 ? 18.317 30.931 9.947 1.00 9.58 103 LEU A N 1
ATOM 518 C CA . LEU A 1 64 ? 18.931 30.372 11.161 1.00 9.75 103 LEU A CA 1
ATOM 519 C C . LEU A 1 64 ? 19.186 28.854 10.967 1.00 9.62 103 LEU A C 1
ATOM 520 O O . LEU A 1 64 ? 18.318 28.128 10.503 1.00 8.85 103 LEU A O 1
ATOM 525 N N . HIS A 1 65 ? 20.405 28.434 11.294 1.00 10.22 104 HIS A N 1
ATOM 526 C CA . HIS A 1 65 ? 20.857 27.034 11.243 1.00 10.58 104 HIS A CA 1
ATOM 527 C C . HIS A 1 65 ? 21.176 26.518 9.830 1.00 11.67 104 HIS A C 1
ATOM 528 O O . HIS A 1 65 ? 21.468 25.311 9.652 1.00 12.02 104 HIS A O 1
ATOM 535 N N . SER A 1 66 ? 21.093 27.397 8.833 1.00 11.54 105 SER A N 1
ATOM 536 C CA . SER A 1 66 ? 21.538 27.087 7.471 1.00 11.80 105 SER A CA 1
ATOM 537 C C . SER A 1 66 ? 23.060 26.974 7.422 1.00 11.28 105 SER A C 1
ATOM 538 O O . SER A 1 66 ? 23.734 27.259 8.388 1.00 11.51 105 SER A O 1
ATOM 541 N N . ASP A 1 67 ? 23.626 26.577 6.280 1.00 11.86 106 ASP A N 1
ATOM 542 C CA . ASP A 1 67 ? 25.078 26.501 6.187 1.00 12.50 106 ASP A CA 1
ATOM 543 C C . ASP A 1 67 ? 25.721 27.845 6.480 1.00 11.29 106 ASP A C 1
ATOM 544 O O . ASP A 1 67 ? 26.699 27.909 7.200 1.00 10.77 106 ASP A O 1
ATOM 549 N N . ALA A 1 68 ? 25.149 28.930 5.945 1.00 11.08 107 ALA A N 1
ATOM 550 C CA . ALA A 1 68 ? 25.706 30.269 6.124 1.00 11.10 107 ALA A CA 1
ATOM 551 C C . ALA A 1 68 ? 25.557 30.771 7.574 1.00 11.06 107 ALA A C 1
ATOM 552 O O . ALA A 1 68 ? 26.335 31.565 8.058 1.00 12.45 107 ALA A O 1
ATOM 554 N N . SER A 1 69 ? 24.556 30.260 8.272 1.00 11.47 108 SER A N 1
ATOM 555 C CA . SER A 1 69 ? 24.383 30.530 9.687 1.00 9.98 108 SER A CA 1
ATOM 556 C C . SER A 1 69 ? 25.562 30.094 10.550 1.00 10.42 108 SER A C 1
ATOM 557 O O . SER A 1 69 ? 25.872 30.717 11.569 1.00 9.39 108 SER A O 1
ATOM 560 N N . LYS A 1 70 ? 26.235 29.020 10.116 1.00 10.93 109 LYS A N 1
ATOM 561 C CA . LYS A 1 70 ? 27.278 28.345 10.878 1.00 11.93 109 LYS A CA 1
ATOM 562 C C . LYS A 1 70 ? 28.687 28.446 10.232 1.00 12.00 109 LYS A C 1
ATOM 563 O O . LYS A 1 70 ? 29.651 27.864 10.729 1.00 11.98 109 LYS A O 1
ATOM 569 N N . ASN A 1 71 ? 28.805 29.223 9.152 1.00 12.74 110 ASN A N 1
ATOM 570 C CA . ASN A 1 71 ? 30.053 29.346 8.398 1.00 12.99 110 ASN A CA 1
ATOM 571 C C . ASN A 1 71 ? 30.297 30.786 7.986 1.00 12.91 110 ASN A C 1
ATOM 572 O O . ASN A 1 71 ? 29.527 31.356 7.210 1.00 12.97 110 ASN A O 1
ATOM 577 N N . LYS A 1 72 ? 31.384 31.352 8.503 1.00 13.35 111 LYS A N 1
ATOM 578 C CA A LYS A 1 72 ? 31.678 32.763 8.297 0.50 13.70 111 LYS A CA 1
ATOM 579 C CA B LYS A 1 72 ? 31.726 32.763 8.303 0.50 13.82 111 LYS A CA 1
ATOM 580 C C . LYS A 1 72 ? 31.859 33.118 6.836 1.00 13.81 111 LYS A C 1
ATOM 581 O O . LYS A 1 72 ? 31.324 34.093 6.381 1.00 12.22 111 LYS A O 1
ATOM 592 N N . GLU A 1 73 ? 32.620 32.313 6.093 1.00 14.33 112 GLU A N 1
ATOM 593 C CA . GLU A 1 73 ? 32.814 32.597 4.660 1.00 14.84 112 GLU A CA 1
ATOM 594 C C . GLU A 1 73 ? 31.510 32.617 3.863 1.00 13.90 112 GLU A C 1
ATOM 595 O O . GLU A 1 73 ? 31.306 33.495 3.031 1.00 15.17 112 GLU A O 1
ATOM 598 N N . LYS A 1 74 ? 30.609 31.674 4.137 1.00 13.65 113 LYS A N 1
ATOM 599 C CA . LYS A 1 74 ? 29.328 31.635 3.465 1.00 13.54 113 LYS A CA 1
ATOM 600 C C . LYS A 1 74 ? 28.430 32.825 3.865 1.00 12.68 113 LYS A C 1
ATOM 601 O O . LYS A 1 74 ? 27.745 33.395 3.024 1.00 12.92 113 LYS A O 1
ATOM 607 N N . ALA A 1 75 ? 28.457 33.198 5.140 1.00 12.55 114 ALA A N 1
ATOM 608 C CA . ALA A 1 75 ? 27.678 34.337 5.626 1.00 12.27 114 ALA A CA 1
ATOM 609 C C . ALA A 1 75 ? 28.161 35.628 4.966 1.00 12.28 114 ALA A C 1
ATOM 610 O O . ALA A 1 75 ? 27.360 36.461 4.549 1.00 11.93 114 ALA A O 1
ATOM 612 N N . LEU A 1 76 ? 29.471 35.760 4.833 1.00 12.13 115 LEU A N 1
ATOM 613 C CA . LEU A 1 76 ? 30.068 36.979 4.263 1.00 13.33 115 LEU A CA 1
ATOM 614 C C . LEU A 1 76 ? 29.739 37.163 2.775 1.00 13.43 115 LEU A C 1
ATOM 615 O O . LEU A 1 76 ? 29.551 38.301 2.334 1.00 13.93 115 LEU A O 1
ATOM 620 N N . ILE A 1 77 ? 29.678 36.071 2.005 1.00 14.19 116 ILE A N 1
ATOM 621 C CA A ILE A 1 77 ? 29.184 36.095 0.605 0.50 13.90 116 ILE A CA 1
ATOM 622 C CA B ILE A 1 77 ? 29.232 36.162 0.614 0.50 14.14 116 ILE A CA 1
ATOM 623 C C . ILE A 1 77 ? 27.788 36.701 0.509 1.00 14.04 116 ILE A C 1
ATOM 624 O O . ILE A 1 77 ? 27.487 37.530 -0.380 1.00 13.26 116 ILE A O 1
ATOM 633 N N . ILE A 1 78 ? 26.903 36.275 1.415 1.00 13.49 117 ILE A N 1
ATOM 634 C CA . ILE A 1 78 ? 25.537 36.744 1.383 1.00 13.08 117 ILE A CA 1
ATOM 635 C C . ILE A 1 78 ? 25.476 38.216 1.761 1.00 13.01 117 ILE A C 1
ATOM 636 O O . ILE A 1 78 ? 24.750 38.998 1.127 1.00 13.63 117 ILE A O 1
ATOM 641 N N . ILE A 1 79 ? 26.237 38.621 2.771 1.00 13.74 118 ILE A N 1
ATOM 642 C CA . ILE A 1 79 ? 26.230 40.010 3.164 1.00 13.73 118 ILE A CA 1
ATOM 643 C C . ILE A 1 79 ? 26.764 40.867 2.023 1.00 14.22 118 ILE A C 1
ATOM 644 O O . ILE A 1 79 ? 26.178 41.894 1.696 1.00 13.41 118 ILE A O 1
ATOM 649 N N . LYS A 1 80 ? 27.839 40.409 1.380 1.00 14.90 119 LYS A N 1
ATOM 650 C CA . LYS A 1 80 ? 28.422 41.148 0.249 1.00 17.12 119 LYS A CA 1
ATOM 651 C C . LYS A 1 80 ? 27.432 41.275 -0.909 1.00 16.44 119 LYS A C 1
ATOM 652 O O . LYS A 1 80 ? 27.412 42.293 -1.625 1.00 17.16 119 LYS A O 1
ATOM 658 N N . SER A 1 81 ? 26.576 40.274 -1.065 1.00 15.86 120 SER A N 1
ATOM 659 C CA . SER A 1 81 ? 25.544 40.290 -2.097 1.00 15.79 120 SER A CA 1
ATOM 660 C C . SER A 1 81 ? 24.529 41.417 -1.916 1.00 15.00 120 SER A C 1
ATOM 661 O O . SER A 1 81 ? 23.755 41.693 -2.838 1.00 15.49 120 SER A O 1
ATOM 664 N N . LEU A 1 82 ? 24.517 42.068 -0.746 1.00 13.28 121 LEU A N 1
ATOM 665 C CA . LEU A 1 82 ? 23.590 43.183 -0.511 1.00 13.74 121 LEU A CA 1
ATOM 666 C C . LEU A 1 82 ? 23.970 44.414 -1.326 1.00 14.50 121 LEU A C 1
ATOM 667 O O . LEU A 1 82 ? 23.191 45.349 -1.427 1.00 13.99 121 LEU A O 1
ATOM 672 N N . LEU A 1 83 ? 25.184 44.415 -1.866 1.00 15.54 122 LEU A N 1
ATOM 673 C CA . LEU A 1 83 ? 25.662 45.505 -2.716 1.00 17.08 122 LEU A CA 1
ATOM 674 C C . LEU A 1 83 ? 24.937 45.501 -4.043 1.00 18.20 122 LEU A C 1
ATOM 675 O O . LEU A 1 83 ? 24.536 46.554 -4.530 1.00 19.19 122 LEU A O 1
ATOM 680 N N . SER A 1 84 ? 24.724 44.311 -4.603 1.00 19.46 123 SER A N 1
ATOM 681 C CA . SER A 1 84 ? 24.069 44.141 -5.916 1.00 20.49 123 SER A CA 1
ATOM 682 C C . SER A 1 84 ? 22.550 44.069 -5.771 1.00 20.21 123 SER A C 1
ATOM 683 O O . SER A 1 84 ? 21.922 43.069 -6.133 1.00 21.10 123 SER A O 1
ATOM 686 N N . THR A 1 85 ? 21.974 45.138 -5.227 1.00 19.23 124 THR A N 1
ATOM 687 C CA . THR A 1 85 ? 20.544 45.253 -4.990 1.00 18.35 124 THR A CA 1
ATOM 688 C C . THR A 1 85 ? 20.102 46.706 -5.192 1.00 18.19 124 THR A C 1
ATOM 689 O O . THR A 1 85 ? 20.933 47.589 -5.430 1.00 18.19 124 THR A O 1
ATOM 693 N N . ASN A 1 86 ? 18.800 46.931 -5.020 1.00 17.02 125 ASN A N 1
ATOM 694 C CA . ASN A 1 86 ? 18.197 48.260 -5.025 1.00 16.48 125 ASN A CA 1
ATOM 695 C C . ASN A 1 86 ? 18.242 48.930 -3.662 1.00 15.09 125 ASN A C 1
ATOM 696 O O . ASN A 1 86 ? 17.557 49.921 -3.442 1.00 16.30 125 ASN A O 1
ATOM 701 N N . LEU A 1 87 ? 19.060 48.410 -2.754 1.00 13.55 126 LEU A N 1
ATOM 702 C CA . LEU A 1 87 ? 19.135 48.963 -1.406 1.00 11.90 126 LEU A CA 1
ATOM 703 C C . LEU A 1 87 ? 20.122 50.111 -1.371 1.00 11.15 126 LEU A C 1
ATOM 704 O O . LEU A 1 87 ? 21.051 50.152 -2.162 1.00 13.14 126 LEU A O 1
ATOM 709 N N . PRO A 1 88 ? 19.943 51.047 -0.446 1.00 11.35 127 PRO A N 1
ATOM 710 C CA . PRO A 1 88 ? 18.893 51.155 0.564 1.00 10.77 127 PRO A CA 1
ATOM 711 C C . PRO A 1 88 ? 17.664 51.913 0.078 1.00 12.37 127 PRO A C 1
ATOM 712 O O . PRO A 1 88 ? 17.747 52.668 -0.891 1.00 12.01 127 PRO A O 1
ATOM 716 N N . TYR A 1 89 ? 16.549 51.724 0.764 1.00 12.06 128 TYR A N 1
ATOM 717 C CA . TYR A 1 89 ? 15.323 52.453 0.479 1.00 12.44 128 TYR A CA 1
ATOM 718 C C . TYR A 1 89 ? 14.287 52.175 1.564 1.00 12.57 128 TYR A C 1
ATOM 719 O O . TYR A 1 89 ? 14.340 51.144 2.254 1.00 12.35 128 TYR A O 1
ATOM 728 N N . GLY A 1 90 ? 13.338 53.096 1.707 1.00 12.16 129 GLY A N 1
ATOM 729 C CA . GLY A 1 90 ? 12.167 52.858 2.529 1.00 12.31 129 GLY A CA 1
ATOM 730 C C . GLY A 1 90 ? 12.310 53.316 3.962 1.00 11.90 129 GLY A C 1
ATOM 731 O O . GLY A 1 90 ? 13.269 53.996 4.307 1.00 12.02 129 GLY A O 1
ATOM 732 N N . ARG A 1 91 ? 11.339 52.927 4.779 1.00 11.25 130 ARG A N 1
ATOM 733 C CA . ARG A 1 91 ? 11.181 53.467 6.134 1.00 11.38 130 ARG A CA 1
ATOM 734 C C . ARG A 1 91 ? 11.883 52.594 7.172 1.00 10.47 130 ARG A C 1
ATOM 735 O O . ARG A 1 91 ? 12.897 52.018 6.844 1.00 9.88 130 ARG A O 1
ATOM 743 N N . THR A 1 92 ? 11.398 52.548 8.411 1.00 9.63 131 THR A N 1
ATOM 744 C CA . THR A 1 92 ? 12.132 51.868 9.501 1.00 10.35 131 THR A CA 1
ATOM 745 C C . THR A 1 92 ? 11.192 50.988 10.324 1.00 9.60 131 THR A C 1
ATOM 746 O O . THR A 1 92 ? 10.854 51.323 11.473 1.00 9.86 131 THR A O 1
ATOM 750 N N . ASN A 1 93 ? 10.807 49.861 9.730 1.00 9.45 132 ASN A N 1
ATOM 751 C CA . ASN A 1 93 ? 9.849 48.953 10.346 1.00 8.82 132 ASN A CA 1
ATOM 752 C C . ASN A 1 93 ? 10.607 47.965 11.239 1.00 8.82 132 ASN A C 1
ATOM 753 O O . ASN A 1 93 ? 10.661 46.763 10.959 1.00 8.43 132 ASN A O 1
ATOM 758 N N . LEU A 1 94 ? 11.164 48.488 12.326 1.00 9.28 133 LEU A N 1
ATOM 759 C CA . LEU A 1 94 ? 11.863 47.657 13.313 1.00 9.04 133 LEU A CA 1
ATOM 760 C C . LEU A 1 94 ? 10.925 46.631 13.925 1.00 9.51 133 LEU A C 1
ATOM 761 O O . LEU A 1 94 ? 11.331 45.494 14.194 1.00 8.88 133 LEU A O 1
ATOM 766 N N . SER A 1 95 ? 9.675 47.008 14.161 1.00 8.68 134 SER A N 1
ATOM 767 C CA . SER A 1 95 ? 8.755 46.090 14.828 1.00 8.95 134 SER A CA 1
ATOM 768 C C . SER A 1 95 ? 8.517 44.820 13.994 1.00 8.65 134 SER A C 1
ATOM 769 O O . SER A 1 95 ? 8.455 43.735 14.561 1.00 8.42 134 SER A O 1
ATOM 772 N N . ASP A 1 96 ? 8.468 44.936 12.673 1.00 8.34 135 ASP A N 1
ATOM 773 C CA . ASP A 1 96 ? 8.368 43.757 11.800 1.00 8.90 135 ASP A CA 1
ATOM 774 C C . ASP A 1 96 ? 9.626 42.868 11.865 1.00 8.67 135 ASP A C 1
ATOM 775 O O . ASP A 1 96 ? 9.525 41.637 11.855 1.00 10.17 135 ASP A O 1
ATOM 780 N N . ALA A 1 97 ? 10.791 43.496 11.883 1.00 7.96 136 ALA A N 1
ATOM 781 C CA . ALA A 1 97 ? 12.048 42.765 12.058 1.00 7.65 136 ALA A CA 1
ATOM 782 C C . ALA A 1 97 ? 12.072 41.967 13.375 1.00 8.08 136 ALA A C 1
ATOM 783 O O . ALA A 1 97 ? 12.495 40.810 13.424 1.00 8.45 136 ALA A O 1
ATOM 785 N N . LEU A 1 98 ? 11.689 42.619 14.459 1.00 8.09 137 LEU A N 1
ATOM 786 C CA . LEU A 1 98 ? 11.624 41.970 15.788 1.00 8.51 137 LEU A CA 1
ATOM 787 C C . LEU A 1 98 ? 10.550 40.864 15.806 1.00 9.36 137 LEU A C 1
ATOM 788 O O . LEU A 1 98 ? 10.734 39.798 16.421 1.00 9.61 137 LEU A O 1
ATOM 793 N N . LEU A 1 99 ? 9.430 41.123 15.143 1.00 9.76 138 LEU A N 1
ATOM 794 C CA . LEU A 1 99 ? 8.383 40.109 14.974 1.00 10.18 138 LEU A CA 1
ATOM 795 C C . LEU A 1 99 ? 8.919 38.813 14.328 1.00 10.50 138 LEU A C 1
ATOM 796 O O . LEU A 1 99 ? 8.557 37.710 14.724 1.00 10.81 138 LEU A O 1
ATOM 801 N N . GLN A 1 100 ? 9.804 38.935 13.349 1.00 10.15 139 GLN A N 1
ATOM 802 C CA . GLN A 1 100 ? 10.348 37.730 12.681 1.00 10.64 139 GLN A CA 1
ATOM 803 C C . GLN A 1 100 ? 11.162 36.910 13.660 1.00 10.16 139 GLN A C 1
ATOM 804 O O . GLN A 1 100 ? 11.123 35.669 13.621 1.00 10.26 139 GLN A O 1
ATOM 810 N N . VAL A 1 101 ? 11.892 37.591 14.545 1.00 10.06 140 VAL A N 1
ATOM 811 C CA . VAL A 1 101 ? 12.628 36.888 15.602 1.00 10.22 140 VAL A CA 1
ATOM 812 C C . VAL A 1 101 ? 11.656 36.139 16.526 1.00 11.37 140 VAL A C 1
ATOM 813 O O . VAL A 1 101 ? 11.853 34.963 16.829 1.00 9.98 140 VAL A O 1
ATOM 817 N N . ARG A 1 102 ? 10.601 36.825 16.961 1.00 10.82 141 ARG A N 1
ATOM 818 C CA . ARG A 1 102 ? 9.628 36.192 17.840 1.00 11.87 141 ARG A CA 1
ATOM 819 C C . ARG A 1 102 ? 8.951 35.019 17.150 1.00 11.31 141 ARG A C 1
ATOM 820 O O . ARG A 1 102 ? 8.583 34.075 17.815 1.00 11.49 141 ARG A O 1
ATOM 828 N N . LYS A 1 103 ? 8.806 35.050 15.814 1.00 11.12 142 LYS A N 1
ATOM 829 C CA . LYS A 1 103 ? 8.214 33.912 15.092 1.00 12.32 142 LYS A CA 1
ATOM 830 C C . LYS A 1 103 ? 9.146 32.693 15.163 1.00 11.44 142 LYS A C 1
ATOM 831 O O . LYS A 1 103 ? 8.667 31.568 15.313 1.00 11.65 142 LYS A O 1
ATOM 835 N N . HIS A 1 104 ? 10.463 32.906 15.074 1.00 10.40 143 HIS A N 1
ATOM 836 C CA . HIS A 1 104 ? 11.410 31.802 15.286 1.00 10.58 143 HIS A CA 1
ATOM 837 C C . HIS A 1 104 ? 11.179 31.165 16.654 1.00 9.89 143 HIS A C 1
ATOM 838 O O . HIS A 1 104 ? 11.178 29.932 16.787 1.00 10.67 143 HIS A O 1
ATOM 845 N N . LEU A 1 105 ? 10.997 31.994 17.675 1.00 10.22 144 LEU A N 1
ATOM 846 C CA . LEU A 1 105 ? 10.849 31.492 19.049 1.00 9.94 144 LEU A CA 1
ATOM 847 C C . LEU A 1 105 ? 9.514 30.781 19.171 1.00 10.77 144 LEU A C 1
ATOM 848 O O . LEU A 1 105 ? 9.449 29.662 19.708 1.00 10.44 144 LEU A O 1
ATOM 853 N N . ASN A 1 106 ? 8.455 31.419 18.688 1.00 10.23 145 ASN A N 1
ATOM 854 C CA . ASN A 1 106 ? 7.132 30.770 18.651 1.00 11.55 145 ASN A CA 1
ATOM 855 C C . ASN A 1 106 ? 7.153 29.365 18.053 1.00 12.00 145 ASN A C 1
ATOM 856 O O . ASN A 1 106 ? 6.589 28.388 18.619 1.00 11.52 145 ASN A O 1
ATOM 861 N N . ASP A 1 107 ? 7.804 29.263 16.892 1.00 11.43 146 ASP A N 1
ATOM 862 C CA . ASP A 1 107 ? 7.901 28.021 16.144 1.00 12.09 146 ASP A CA 1
ATOM 863 C C . ASP A 1 107 ? 9.001 27.043 16.609 1.00 10.97 146 ASP A C 1
ATOM 864 O O . ASP A 1 107 ? 9.148 25.970 16.024 1.00 9.97 146 ASP A O 1
ATOM 869 N N . ARG A 1 108 ? 9.721 27.412 17.665 1.00 11.48 147 ARG A N 1
ATOM 870 C CA . ARG A 1 108 ? 10.803 26.631 18.252 1.00 11.78 147 ARG A CA 1
ATOM 871 C C . ARG A 1 108 ? 11.878 26.282 17.217 1.00 11.06 147 ARG A C 1
ATOM 872 O O . ARG A 1 108 ? 12.447 25.188 17.185 1.00 12.04 147 ARG A O 1
ATOM 880 N N . ILE A 1 109 ? 12.191 27.271 16.401 1.00 10.72 148 ILE A N 1
ATOM 881 C CA . ILE A 1 109 ? 13.283 27.139 15.453 1.00 10.50 148 ILE A CA 1
ATOM 882 C C . ILE A 1 109 ? 14.630 27.327 16.144 1.00 10.10 148 ILE A C 1
ATOM 883 O O . ILE A 1 109 ? 15.634 26.710 15.757 1.00 10.62 148 ILE A O 1
ATOM 888 N N . ASN A 1 110 ? 14.671 28.200 17.142 1.00 9.15 149 ASN A N 1
ATOM 889 C CA . ASN A 1 110 ? 15.891 28.458 17.879 1.00 8.94 149 ASN A CA 1
ATOM 890 C C . ASN A 1 110 ? 16.349 27.217 18.653 1.00 9.94 149 ASN A C 1
ATOM 891 O O . ASN A 1 110 ? 15.508 26.356 18.990 1.00 9.07 149 ASN A O 1
ATOM 896 N N . ARG A 1 111 ? 17.654 27.135 18.930 1.00 10.01 150 ARG A N 1
ATOM 897 C CA . ARG A 1 111 ? 18.169 26.196 19.927 1.00 10.94 150 ARG A CA 1
ATOM 898 C C . ARG A 1 111 ? 17.702 26.633 21.315 1.00 11.50 150 ARG A C 1
ATOM 899 O O . ARG A 1 111 ? 18.033 27.719 21.777 1.00 11.67 150 ARG A O 1
ATOM 907 N N . GLU A 1 112 ? 16.899 25.793 21.972 1.00 14.10 151 GLU A N 1
ATOM 908 C CA . GLU A 1 112 ? 16.443 26.071 23.322 1.00 15.40 151 GLU A CA 1
ATOM 909 C C . GLU A 1 112 ? 17.618 26.204 24.273 1.00 15.86 151 GLU A C 1
ATOM 910 O O . GLU A 1 112 ? 17.545 26.951 25.244 1.00 17.24 151 GLU A O 1
ATOM 916 N N . ASN A 1 113 ? 18.707 25.509 23.980 1.00 16.76 152 ASN A N 1
ATOM 917 C CA . ASN A 1 113 ? 19.880 25.492 24.837 1.00 17.39 152 ASN A CA 1
ATOM 918 C C . ASN A 1 113 ? 20.741 26.747 24.658 1.00 16.66 152 ASN A C 1
ATOM 919 O O . ASN A 1 113 ? 21.575 27.018 25.508 1.00 17.92 152 ASN A O 1
ATOM 924 N N . ALA A 1 114 ? 20.539 27.500 23.561 1.00 14.21 153 ALA A N 1
ATOM 925 C CA . ALA A 1 114 ? 21.366 28.656 23.232 1.00 14.09 153 ALA A CA 1
ATOM 926 C C . ALA A 1 114 ? 20.837 29.948 23.830 1.00 13.19 153 ALA A C 1
ATOM 927 O O . ALA A 1 114 ? 19.610 30.138 23.923 1.00 12.78 153 ALA A O 1
ATOM 929 N N . ASN A 1 115 ? 21.757 30.834 24.220 1.00 12.77 154 ASN A N 1
ATOM 930 C CA . ASN A 1 115 ? 21.439 32.216 24.524 1.00 13.46 154 ASN A CA 1
ATOM 931 C C . ASN A 1 115 ? 20.827 32.819 23.253 1.00 12.20 154 ASN A C 1
ATOM 932 O O . ASN A 1 115 ? 21.208 32.438 22.151 1.00 11.44 154 ASN A O 1
ATOM 937 N N . GLN A 1 116 ? 19.834 33.682 23.421 1.00 11.07 155 GLN A N 1
ATOM 938 C CA . GLN A 1 116 ? 19.176 34.334 22.287 1.00 9.77 155 GLN A CA 1
ATOM 939 C C . GLN A 1 116 ? 19.514 35.816 22.331 1.00 9.60 155 GLN A C 1
ATOM 940 O O . GLN A 1 116 ? 19.230 36.492 23.329 1.00 9.64 155 GLN A O 1
ATOM 946 N N . LEU A 1 117 ? 20.144 36.300 21.258 1.00 8.96 156 LEU A N 1
ATOM 947 C CA . LEU A 1 117 ? 20.657 37.671 21.169 1.00 8.45 156 LEU A CA 1
ATOM 948 C C . LEU A 1 117 ? 20.204 38.303 19.863 1.00 8.37 156 LEU A C 1
ATOM 949 O O . LEU A 1 117 ? 20.433 37.751 18.794 1.00 8.91 156 LEU A O 1
ATOM 954 N N . VAL A 1 118 ? 19.614 39.488 19.960 1.00 8.00 157 VAL A N 1
ATOM 955 C CA . VAL A 1 118 ? 19.280 40.301 18.805 1.00 7.48 157 VAL A CA 1
ATOM 956 C C . VAL A 1 118 ? 20.301 41.437 18.738 1.00 7.34 157 VAL A C 1
ATOM 957 O O . VAL A 1 118 ? 20.581 42.098 19.743 1.00 8.24 157 VAL A O 1
ATOM 961 N N . VAL A 1 119 ? 20.882 41.658 17.561 1.00 7.38 158 VAL A N 1
ATOM 962 C CA . VAL A 1 119 ? 21.748 42.815 17.353 1.00 7.15 158 VAL A CA 1
ATOM 963 C C . VAL A 1 119 ? 21.199 43.634 16.207 1.00 7.77 158 VAL A C 1
ATOM 964 O O . VAL A 1 119 ? 21.059 43.124 15.074 1.00 6.82 158 VAL A O 1
ATOM 968 N N . ILE A 1 120 ? 20.820 44.872 16.536 1.00 7.13 159 ILE A N 1
ATOM 969 C CA . ILE A 1 120 ? 20.214 45.807 15.588 1.00 6.99 159 ILE A CA 1
ATOM 970 C C . ILE A 1 120 ? 21.289 46.811 15.124 1.00 6.88 159 ILE A C 1
ATOM 971 O O . ILE A 1 120 ? 21.943 47.439 15.949 1.00 8.06 159 ILE A O 1
ATOM 976 N N . LEU A 1 121 ? 21.452 46.967 13.812 1.00 6.83 160 LEU A N 1
ATOM 977 C CA . LEU A 1 121 ? 22.231 48.059 13.224 1.00 8.30 160 LEU A CA 1
ATOM 978 C C . LEU A 1 121 ? 21.224 49.064 12.646 1.00 7.98 160 LEU A C 1
ATOM 979 O O . LEU A 1 121 ? 20.406 48.703 11.810 1.00 8.64 160 LEU A O 1
ATOM 984 N N . THR A 1 122 ? 21.213 50.302 13.150 1.00 8.77 161 THR A N 1
ATOM 985 C CA . THR A 1 122 ? 20.172 51.245 12.699 1.00 8.18 161 THR A CA 1
ATOM 986 C C . THR A 1 122 ? 20.694 52.658 12.595 1.00 8.76 161 THR A C 1
ATOM 987 O O . THR A 1 122 ? 21.555 53.052 13.347 1.00 7.94 161 THR A O 1
ATOM 991 N N . ASP A 1 123 ? 20.120 53.430 11.676 1.00 8.50 162 ASP A N 1
ATOM 992 C CA . ASP A 1 123 ? 20.456 54.861 11.554 1.00 9.07 162 ASP A CA 1
ATOM 993 C C . ASP A 1 123 ? 19.253 55.767 11.847 1.00 9.95 162 ASP A C 1
ATOM 994 O O . ASP A 1 123 ? 19.268 56.951 11.493 1.00 10.37 162 ASP A O 1
ATOM 999 N N . GLY A 1 124 ? 18.219 55.207 12.461 1.00 9.69 163 GLY A N 1
ATOM 1000 C CA . GLY A 1 124 ? 16.984 55.953 12.691 1.00 9.75 163 GLY A CA 1
ATOM 1001 C C . GLY A 1 124 ? 16.205 55.499 13.901 1.00 11.00 163 GLY A C 1
ATOM 1002 O O . GLY A 1 124 ? 16.667 54.694 14.716 1.00 10.49 163 GLY A O 1
ATOM 1003 N N . ILE A 1 125 ? 15.008 56.071 14.003 1.00 12.12 164 ILE A N 1
ATOM 1004 C CA . ILE A 1 125 ? 14.041 55.749 15.022 1.00 12.41 164 ILE A CA 1
ATOM 1005 C C . ILE A 1 125 ? 12.946 54.863 14.390 1.00 11.93 164 ILE A C 1
ATOM 1006 O O . ILE A 1 125 ? 12.518 55.118 13.251 1.00 12.15 164 ILE A O 1
ATOM 1011 N N . PRO A 1 126 ? 12.457 53.852 15.120 1.00 12.24 165 PRO A N 1
ATOM 1012 C CA . PRO A 1 126 ? 11.415 53.028 14.550 1.00 12.16 165 PRO A CA 1
ATOM 1013 C C . PRO A 1 126 ? 10.159 53.827 14.192 1.00 12.15 165 PRO A C 1
ATOM 1014 O O . PRO A 1 126 ? 9.817 54.795 14.876 1.00 11.85 165 PRO A O 1
ATOM 1018 N N . ASP A 1 127 ? 9.487 53.404 13.132 1.00 11.20 166 ASP A N 1
ATOM 1019 C CA . ASP A 1 127 ? 8.251 54.066 12.712 1.00 12.07 166 ASP A CA 1
ATOM 1020 C C . ASP A 1 127 ? 7.183 53.981 13.782 1.00 12.77 166 ASP A C 1
ATOM 1021 O O . ASP A 1 127 ? 6.354 54.899 13.913 1.00 12.84 166 ASP A O 1
ATOM 1026 N N . SER A 1 128 ? 7.226 52.905 14.570 1.00 12.77 167 SER A N 1
ATOM 1027 C CA . SER A 1 128 ? 6.355 52.746 15.734 1.00 14.13 167 SER A CA 1
ATOM 1028 C C . SER A 1 128 ? 7.179 52.354 16.950 1.00 15.46 167 SER A C 1
ATOM 1029 O O . SER A 1 128 ? 7.486 51.178 17.160 1.00 14.85 167 SER A O 1
ATOM 1032 N N . ILE A 1 129 ? 7.511 53.34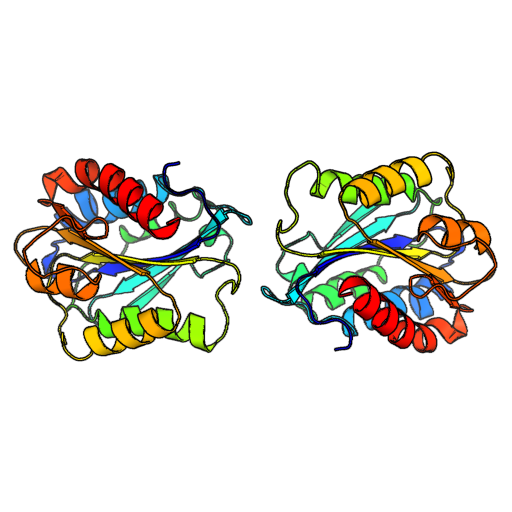2 17.776 1.00 16.52 168 ILE A N 1
ATOM 1033 C CA . ILE A 1 129 ? 8.179 53.053 19.045 1.00 17.79 168 ILE A CA 1
ATOM 1034 C C . ILE A 1 129 ? 7.287 52.152 19.925 1.00 18.26 168 ILE A C 1
ATOM 1035 O O . ILE A 1 129 ? 7.794 51.215 20.556 1.00 18.84 168 ILE A O 1
ATOM 1040 N N . GLN A 1 130 ? 5.978 52.393 19.906 1.00 18.44 169 GLN A N 1
ATOM 1041 C CA A GLN A 1 130 ? 5.034 51.559 20.659 0.50 18.83 169 GLN A CA 1
ATOM 1042 C CA B GLN A 1 130 ? 4.963 51.572 20.595 0.50 18.86 169 GLN A CA 1
ATOM 1043 C C . GLN A 1 130 ? 5.125 50.074 20.281 1.00 18.64 169 GLN A C 1
ATOM 1044 O O . GLN A 1 130 ? 5.301 49.215 21.180 1.00 19.21 169 GLN A O 1
ATOM 1055 N N . ASP A 1 131 ? 5.019 49.753 18.990 1.00 17.50 170 ASP A N 1
ATOM 1056 C CA A ASP A 1 131 ? 5.053 48.363 18.578 0.50 17.62 170 ASP A CA 1
ATOM 1057 C CA B ASP A 1 131 ? 5.050 48.364 18.518 0.50 17.76 170 ASP A CA 1
ATOM 1058 C C . ASP A 1 131 ? 6.450 47.762 18.692 1.00 17.26 170 ASP A C 1
ATOM 1059 O O . ASP A 1 131 ? 6.590 46.570 18.930 1.00 16.84 170 ASP A O 1
ATOM 1068 N N . SER A 1 132 ? 7.479 48.584 18.527 1.00 16.45 171 SER A N 1
ATOM 1069 C CA . SER A 1 132 ? 8.855 48.099 18.666 1.00 16.72 171 SER A CA 1
ATOM 1070 C C . SER A 1 132 ? 9.125 47.708 20.128 1.00 17.18 171 SER A C 1
ATOM 1071 O O . SER A 1 132 ? 9.713 46.644 20.431 1.00 16.58 171 SER A O 1
ATOM 1074 N N . LEU A 1 133 ? 8.678 48.565 21.041 1.00 17.55 172 LEU A N 1
ATOM 1075 C CA . LEU A 1 133 ? 8.793 48.254 22.471 1.00 18.63 172 LEU A CA 1
ATOM 1076 C C . LEU A 1 133 ? 7.931 47.086 22.918 1.00 19.15 172 LEU A C 1
ATOM 1077 O O . LEU A 1 133 ? 8.360 46.327 23.794 1.00 20.77 172 LEU A O 1
ATOM 1082 N N . LYS A 1 134 ? 6.740 46.922 22.345 1.00 19.20 173 LYS A N 1
ATOM 1083 C CA . LYS A 1 134 ? 5.873 45.789 22.620 1.00 19.83 173 LYS A CA 1
ATOM 1084 C C . LYS A 1 134 ? 6.503 44.456 22.173 1.00 19.04 173 LYS A C 1
ATOM 1085 O O . LYS A 1 134 ? 6.583 43.496 22.950 1.00 18.74 173 LYS A O 1
ATOM 1091 N N . GLU A 1 135 ? 6.955 44.408 20.922 1.00 17.33 174 GLU A N 1
ATOM 1092 C CA . GLU A 1 135 ? 7.766 43.269 20.459 1.00 16.15 174 GLU A CA 1
ATOM 1093 C C . GLU A 1 135 ? 8.986 43.016 21.343 1.00 15.28 174 GLU A C 1
ATOM 1094 O O . GLU A 1 135 ? 9.253 41.853 21.695 1.00 14.91 174 GLU A O 1
ATOM 1100 N N . SER A 1 136 ? 9.740 44.056 21.700 1.00 14.31 175 SER A N 1
ATOM 1101 C CA . SER A 1 136 ? 10.955 43.867 22.476 1.00 14.64 175 SER A CA 1
ATOM 1102 C C . SER A 1 136 ? 10.643 43.251 23.849 1.00 14.96 175 SER A C 1
ATOM 1103 O O . SER A 1 136 ? 11.394 42.406 24.334 1.00 13.60 175 SER A O 1
ATOM 1106 N N . ARG A 1 137 ? 9.521 43.656 24.454 1.00 15.23 176 ARG A N 1
ATOM 1107 C CA . ARG A 1 137 ? 9.081 43.063 25.742 1.00 15.11 176 ARG A CA 1
ATOM 1108 C C . ARG A 1 137 ? 8.785 41.585 25.615 1.00 14.15 176 ARG A C 1
ATOM 1109 O O . ARG A 1 137 ? 9.146 40.792 26.487 1.00 13.76 176 ARG A O 1
ATOM 1112 N N . LYS A 1 138 ? 8.087 41.227 24.547 1.00 13.38 177 LYS A N 1
ATOM 1113 C CA . LYS A 1 138 ? 7.695 39.851 24.290 1.00 14.22 177 LYS A CA 1
ATOM 1114 C C . LYS A 1 138 ? 8.951 39.004 24.099 1.00 12.86 177 LYS A C 1
ATOM 1115 O O . LYS A 1 138 ? 9.034 37.887 24.578 1.00 11.84 177 LYS A O 1
ATOM 1121 N N . LEU A 1 139 ? 9.927 39.552 23.386 1.00 11.76 178 LEU A N 1
ATOM 1122 C CA . LEU A 1 139 ? 11.221 38.884 23.242 1.00 11.44 178 LEU A CA 1
ATOM 1123 C C . LEU A 1 139 ? 11.947 38.757 24.580 1.00 10.39 178 LEU A C 1
ATOM 1124 O O . LEU A 1 139 ? 12.472 37.700 24.907 1.00 9.17 178 LEU A O 1
ATOM 1129 N N . ASN A 1 140 ? 11.995 39.829 25.362 1.00 10.72 179 ASN A N 1
ATOM 1130 C CA . ASN A 1 140 ? 12.628 39.791 26.679 1.00 11.57 179 ASN A CA 1
ATOM 1131 C C . ASN A 1 140 ? 12.002 38.702 27.574 1.00 11.18 179 ASN A C 1
ATOM 1132 O O . ASN A 1 140 ? 12.718 37.982 28.304 1.00 10.76 179 ASN A O 1
ATOM 1137 N N . ASP A 1 141 ? 10.679 38.558 27.486 1.00 11.33 180 ASP A N 1
ATOM 1138 C CA . ASP A 1 141 ? 9.958 37.559 28.310 1.00 11.37 180 ASP A CA 1
ATOM 1139 C C . ASP A 1 141 ? 10.367 36.122 27.932 1.00 11.78 180 ASP A C 1
ATOM 1140 O O . ASP A 1 141 ? 10.285 35.187 28.731 1.00 11.38 180 ASP A O 1
ATOM 1145 N N . ARG A 1 142 ? 10.804 35.958 26.689 1.00 11.64 181 ARG A N 1
ATOM 1146 C CA . ARG A 1 142 ? 11.339 34.705 26.209 1.00 12.08 181 ARG A CA 1
ATOM 1147 C C . ARG A 1 142 ? 12.867 34.621 26.369 1.00 12.72 181 ARG A C 1
ATOM 1148 O O . ARG A 1 142 ? 13.485 33.740 25.781 1.00 13.94 181 ARG A O 1
ATOM 1156 N N . GLY A 1 143 ? 13.481 35.515 27.157 1.00 12.82 182 GLY A N 1
ATOM 1157 C CA . GLY A 1 143 ? 14.885 35.402 27.523 1.00 12.46 182 GLY A CA 1
ATOM 1158 C C . GLY A 1 143 ? 15.846 36.064 26.548 1.00 12.10 182 GLY A C 1
ATOM 1159 O O . GLY A 1 143 ? 17.075 35.946 26.682 1.00 13.11 182 GLY A O 1
ATOM 1160 N N . VAL A 1 144 ? 15.292 36.777 25.575 1.00 10.97 183 VAL A N 1
ATOM 1161 C CA . VAL A 1 144 ? 16.110 37.389 24.529 1.00 10.48 183 VAL A CA 1
ATOM 1162 C C . VAL A 1 144 ? 16.763 38.683 25.021 1.00 10.96 183 VAL A C 1
ATOM 1163 O O . VAL A 1 144 ? 16.096 39.541 25.618 1.00 10.84 183 VAL A O 1
ATOM 1167 N N . LYS A 1 145 ? 18.075 38.802 24.797 1.00 10.92 184 LYS A N 1
ATOM 1168 C CA . LYS A 1 145 ? 18.785 40.033 25.027 1.00 12.25 184 LYS A CA 1
ATOM 1169 C C . LYS A 1 145 ? 18.849 40.803 23.699 1.00 10.61 184 LYS A C 1
ATOM 1170 O O . LYS A 1 145 ? 18.974 40.193 22.642 1.00 9.86 184 LYS A O 1
ATOM 1176 N N . ILE A 1 146 ? 18.788 42.123 23.793 1.00 10.11 185 ILE A N 1
ATOM 1177 C CA . ILE A 1 146 ? 18.773 42.991 22.612 1.00 8.91 185 ILE A CA 1
ATOM 1178 C C . ILE A 1 146 ? 19.900 44.000 22.713 1.00 8.80 185 ILE A C 1
ATOM 1179 O O . ILE A 1 146 ? 20.068 44.640 23.744 1.00 9.26 185 ILE A O 1
ATOM 1184 N N . ALA A 1 147 ? 20.692 44.116 21.645 1.00 7.93 186 ALA A N 1
ATOM 1185 C CA . ALA A 1 147 ? 21.766 45.104 21.545 1.00 7.76 186 ALA A CA 1
ATOM 1186 C C . ALA A 1 147 ? 21.502 46.002 20.352 1.00 7.62 186 ALA A C 1
ATOM 1187 O O . ALA A 1 147 ? 20.934 45.553 19.371 1.00 7.29 186 ALA A O 1
ATOM 1189 N N . VAL A 1 148 ? 21.930 47.257 20.439 1.00 6.72 187 VAL A N 1
ATOM 1190 C CA . VAL A 1 148 ? 21.745 48.213 19.359 1.00 7.51 187 VAL A CA 1
ATOM 1191 C C . VAL A 1 148 ? 23.033 48.981 19.064 1.00 7.45 187 VAL A C 1
ATOM 1192 O O . VAL A 1 148 ? 23.686 49.532 19.958 1.00 9.36 187 VAL A O 1
ATOM 1196 N N . PHE A 1 149 ? 23.359 49.053 17.785 1.00 8.08 188 PHE A N 1
ATOM 1197 C CA . PHE A 1 149 ? 24.489 49.847 17.286 1.00 8.46 188 PHE A CA 1
ATOM 1198 C C . PHE A 1 149 ? 23.875 50.950 16.428 1.00 8.94 188 PHE A C 1
ATOM 1199 O O . PHE A 1 149 ? 23.377 50.688 15.330 1.00 8.90 188 PHE A O 1
ATOM 1207 N N . GLY A 1 150 ? 23.911 52.178 16.939 1.00 9.45 189 GLY A N 1
ATOM 1208 C CA . GLY A 1 150 ? 23.313 53.329 16.269 1.00 10.10 189 GLY A CA 1
ATOM 1209 C C . GLY A 1 150 ? 24.316 54.068 15.421 1.00 10.15 189 GLY A C 1
ATOM 1210 O O . GLY A 1 150 ? 25.480 54.197 15.792 1.00 10.19 189 GLY A O 1
ATOM 1211 N N . ILE A 1 151 ? 23.856 54.580 14.289 1.00 10.58 190 ILE A N 1
ATOM 1212 C CA . ILE A 1 151 ? 24.743 55.197 13.308 1.00 10.77 190 ILE A CA 1
ATOM 1213 C C . ILE A 1 151 ? 24.216 56.555 12.874 1.00 11.16 190 ILE A C 1
ATOM 1214 O O . ILE A 1 151 ? 23.080 56.676 12.459 1.00 11.45 190 ILE A O 1
ATOM 1219 N N . GLY A 1 152 ? 25.078 57.557 12.936 1.00 11.93 191 GLY A N 1
ATOM 1220 C CA . GLY A 1 152 ? 24.776 58.846 12.349 1.00 11.79 191 GLY A CA 1
ATOM 1221 C C . GLY A 1 152 ? 23.904 59.689 13.242 1.00 13.09 191 GLY A C 1
ATOM 1222 O O . GLY A 1 152 ? 23.684 59.383 14.435 1.00 13.57 191 GLY A O 1
ATOM 1223 N N . GLN A 1 153 ? 23.359 60.746 12.639 1.00 14.17 192 GLN A N 1
ATOM 1224 C CA . GLN A 1 153 ? 22.641 61.772 13.381 1.00 15.31 192 GLN A CA 1
ATOM 1225 C C . GLN A 1 153 ? 21.131 61.584 13.507 1.00 15.04 192 GLN A C 1
ATOM 1226 O O . GLN A 1 153 ? 20.478 62.354 14.211 1.00 16.07 192 GLN A O 1
ATOM 1230 N N . GLY A 1 154 ? 20.575 60.563 12.861 1.00 14.39 193 GLY A N 1
ATOM 1231 C CA . GLY A 1 154 ? 19.141 60.344 12.854 1.00 13.74 193 GLY A CA 1
ATOM 1232 C C . GLY A 1 154 ? 18.596 59.454 13.960 1.00 12.91 193 GLY A C 1
ATOM 1233 O O . GLY A 1 154 ? 17.382 59.279 14.053 1.00 13.33 193 GLY A O 1
ATOM 1234 N N . ILE A 1 155 ? 19.482 58.907 14.794 1.00 12.28 194 ILE A N 1
ATOM 1235 C CA . ILE A 1 155 ? 19.097 58.024 15.879 1.00 12.14 194 ILE A CA 1
ATOM 1236 C C . ILE A 1 155 ? 18.594 58.828 17.071 1.00 12.85 194 ILE A C 1
ATOM 1237 O O . ILE A 1 155 ? 18.854 60.046 17.195 1.00 12.66 194 ILE A O 1
ATOM 1242 N N . ASN A 1 156 ? 17.886 58.135 17.956 1.00 13.31 195 ASN A N 1
ATOM 1243 C CA . ASN A 1 156 ? 17.574 58.656 19.258 1.00 12.42 195 ASN A CA 1
ATOM 1244 C C . ASN A 1 156 ? 18.222 57.783 20.335 1.00 12.00 195 ASN A C 1
ATOM 1245 O O . ASN A 1 156 ? 17.871 56.629 20.517 1.00 12.17 195 ASN A O 1
ATOM 1250 N N . VAL A 1 157 ? 19.187 58.350 21.030 1.00 11.48 196 VAL A N 1
ATOM 1251 C CA . VAL A 1 157 ? 19.955 57.600 22.020 1.00 11.23 196 VAL A CA 1
ATOM 1252 C C . VAL A 1 157 ? 19.088 57.067 23.169 1.00 11.25 196 VAL A C 1
ATOM 1253 O O . VAL A 1 157 ? 19.226 55.907 23.572 1.00 10.47 196 VAL A O 1
ATOM 1257 N N . ALA A 1 158 ? 18.201 57.912 23.703 1.00 11.41 197 ALA A N 1
ATOM 1258 C CA . ALA A 1 158 ? 17.306 57.512 24.788 1.00 11.19 197 ALA A CA 1
ATOM 1259 C C . ALA A 1 158 ? 16.500 56.279 24.381 1.00 11.09 197 ALA A C 1
ATOM 1260 O O . ALA A 1 158 ? 16.429 55.290 25.124 1.00 10.84 197 ALA A O 1
ATOM 1262 N N . PHE A 1 159 ? 15.918 56.318 23.187 1.00 11.69 198 PHE A N 1
ATOM 1263 C CA . PHE A 1 159 ? 15.114 55.186 22.768 1.00 12.16 198 PHE A CA 1
ATOM 1264 C C . PHE A 1 159 ? 15.954 53.926 22.592 1.00 11.44 198 PHE A C 1
ATOM 1265 O O . PHE A 1 159 ? 15.524 52.845 22.964 1.00 11.07 198 PHE A O 1
ATOM 1273 N N . ASN A 1 160 ? 17.134 54.051 21.990 1.00 11.04 199 ASN A N 1
ATOM 1274 C CA . ASN A 1 160 ? 17.983 52.873 21.822 1.00 10.32 199 ASN A CA 1
ATOM 1275 C C . ASN A 1 160 ? 18.356 52.256 23.176 1.00 10.22 199 ASN A C 1
ATOM 1276 O O . ASN A 1 160 ? 18.347 51.042 23.344 1.00 9.99 199 ASN A O 1
ATOM 1281 N N . ARG A 1 161 ? 18.699 53.108 24.142 1.00 9.67 200 ARG A N 1
ATOM 1282 C CA . ARG A 1 161 ? 19.043 52.662 25.480 1.00 11.06 200 ARG A CA 1
ATOM 1283 C C . ARG A 1 161 ? 17.864 51.995 26.181 1.00 11.43 200 ARG A C 1
ATOM 1284 O O . ARG A 1 161 ? 18.050 50.934 26.770 1.00 12.33 200 ARG A O 1
ATOM 1292 N N . PHE A 1 162 ? 16.665 52.583 26.062 1.00 12.58 201 PHE A N 1
ATOM 1293 C CA . PHE A 1 162 ? 15.429 52.007 26.627 1.00 12.48 201 PHE A CA 1
ATOM 1294 C C . PHE A 1 162 ? 15.220 50.594 26.017 1.00 13.07 201 PHE A C 1
ATOM 1295 O O . PHE A 1 162 ? 14.973 49.604 26.735 1.00 13.17 201 PHE A O 1
ATOM 1303 N N . LEU A 1 163 ? 15.347 50.511 24.688 1.00 12.18 202 LEU A N 1
ATOM 1304 C CA . LEU A 1 163 ? 15.156 49.238 23.961 1.00 11.64 202 LEU A CA 1
ATOM 1305 C C . LEU A 1 163 ? 16.014 48.093 24.486 1.00 10.87 202 LEU A C 1
ATOM 1306 O O . LEU A 1 163 ? 15.526 46.959 24.588 1.00 11.05 202 LEU A O 1
ATOM 1311 N N . VAL A 1 164 ? 17.270 48.383 24.830 1.00 10.63 203 VAL A N 1
ATOM 1312 C CA . VAL A 1 164 ? 18.220 47.354 25.270 1.00 10.99 203 VAL A CA 1
ATOM 1313 C C . VAL A 1 164 ? 18.198 47.149 26.784 1.00 11.84 203 VAL A C 1
ATOM 1314 O O . VAL A 1 164 ? 18.966 46.358 27.290 1.00 13.68 203 VAL A O 1
ATOM 1318 N N . GLY A 1 165 ? 17.298 47.841 27.482 1.00 13.19 204 GLY A N 1
ATOM 1319 C CA . GLY A 1 165 ? 17.113 47.630 28.908 1.00 13.71 204 GLY A CA 1
ATOM 1320 C C . GLY A 1 165 ? 17.915 48.538 29.819 1.00 14.06 204 GLY A C 1
ATOM 1321 O O . GLY A 1 165 ? 17.996 48.274 31.038 1.00 15.40 204 GLY A O 1
ATOM 1322 N N . CYS A 1 166 ? 18.481 49.607 29.269 1.00 14.58 205 C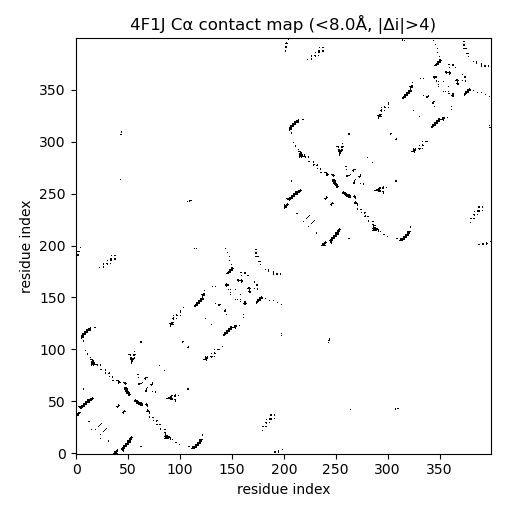YS A N 1
ATOM 1323 C CA . CYS A 1 166 ? 19.302 50.533 30.042 1.00 15.03 205 CYS A CA 1
ATOM 1324 C C . CYS A 1 166 ? 18.513 51.752 30.453 1.00 15.30 205 CYS A C 1
ATOM 1325 O O . CYS A 1 166 ? 17.485 52.078 29.853 1.00 15.55 205 CYS A O 1
ATOM 1328 N N . HIS A 1 167 ? 19.011 52.457 31.473 1.00 16.25 206 HIS A N 1
ATOM 1329 C CA . HIS A 1 167 ? 18.550 53.824 31.750 1.00 16.36 206 HIS A CA 1
ATOM 1330 C C . HIS A 1 167 ? 18.749 54.659 30.500 1.00 16.42 206 HIS A C 1
ATOM 1331 O O . HIS A 1 167 ? 19.778 54.516 29.847 1.00 16.17 206 HIS A O 1
ATOM 1338 N N . PRO A 1 168 ? 17.796 55.560 30.156 1.00 16.95 207 PRO A N 1
ATOM 1339 C CA . PRO A 1 168 ? 17.956 56.277 28.880 1.00 17.23 207 PRO A CA 1
ATOM 1340 C C . PRO A 1 168 ? 19.111 57.228 28.755 1.00 17.29 207 PRO A C 1
ATOM 1341 O O . PRO A 1 168 ? 19.403 57.628 27.655 1.00 17.97 207 PRO A O 1
ATOM 1345 N N . SER A 1 169 ? 19.752 57.618 29.858 1.00 18.87 208 SER A N 1
ATOM 1346 C CA . SER A 1 169 ? 20.900 58.543 29.775 1.00 20.03 208 SER A CA 1
ATOM 1347 C C . SER A 1 169 ? 22.073 58.186 30.676 1.00 20.76 208 SER A C 1
ATOM 1348 O O . SER A 1 169 ? 23.203 58.502 30.334 1.00 22.21 208 SER A O 1
ATOM 1351 N N . ASP A 1 170 ? 21.809 57.547 31.810 1.00 21.75 209 ASP A N 1
ATOM 1352 C CA . ASP A 1 170 ? 22.811 57.410 32.872 1.00 22.43 209 ASP A CA 1
ATOM 1353 C C . ASP A 1 170 ? 23.360 55.993 32.977 1.00 22.27 209 ASP A C 1
ATOM 1354 O O . ASP A 1 170 ? 22.629 55.001 32.821 1.00 21.97 209 ASP A O 1
ATOM 1359 N N . GLY A 1 171 ? 24.651 55.904 33.294 1.00 21.91 210 GLY A N 1
ATOM 1360 C CA . GLY A 1 171 ? 25.258 54.628 33.626 1.00 21.51 210 GLY A CA 1
ATOM 1361 C C . GLY A 1 171 ? 25.738 53.911 32.386 1.00 21.12 210 GLY A C 1
ATOM 1362 O O . GLY A 1 171 ? 25.376 54.298 31.263 1.00 20.88 210 GLY A O 1
ATOM 1363 N N . LYS A 1 172 ? 26.559 52.880 32.592 1.00 20.59 211 LYS A N 1
ATOM 1364 C CA . LYS A 1 172 ? 27.162 52.134 31.490 1.00 20.21 211 LYS A CA 1
ATOM 1365 C C . LYS A 1 172 ? 26.091 51.302 30.836 1.00 19.19 211 LYS A C 1
ATOM 1366 O O . LYS A 1 172 ? 25.253 50.699 31.526 1.00 20.11 211 LYS A O 1
ATOM 1368 N N . CYS A 1 173 ? 26.082 51.297 29.510 1.00 16.71 212 CYS A N 1
ATOM 1369 C CA . CYS A 1 173 ? 25.137 50.463 28.790 1.00 15.51 212 CYS A CA 1
ATOM 1370 C C . CYS A 1 173 ? 25.913 49.620 27.802 1.00 15.27 212 CYS A C 1
ATOM 1371 O O . CYS A 1 173 ? 26.149 50.044 26.668 1.00 14.64 212 CYS A O 1
ATOM 1374 N N . ASN A 1 174 ? 26.300 48.420 28.238 1.00 14.80 213 ASN A N 1
ATOM 1375 C CA . ASN A 1 174 ? 27.146 47.550 27.428 1.00 15.33 213 ASN A CA 1
ATOM 1376 C C . ASN A 1 174 ? 26.457 47.026 26.166 1.00 14.61 213 ASN A C 1
ATOM 1377 O O . ASN A 1 174 ? 27.119 46.679 25.206 1.00 14.89 213 ASN A O 1
ATOM 1382 N N . LEU A 1 175 ? 25.128 47.033 26.158 1.00 13.09 214 LEU A N 1
ATOM 1383 C CA . LEU A 1 175 ? 24.351 46.586 24.995 1.00 12.19 214 LEU A CA 1
ATOM 1384 C C . LEU A 1 175 ? 24.050 47.695 23.985 1.00 11.53 214 LEU A C 1
ATOM 1385 O O . LEU A 1 175 ? 23.279 47.472 23.063 1.00 10.91 214 LEU A O 1
ATOM 1390 N N . TYR A 1 176 ? 24.684 48.853 24.150 1.00 10.87 215 TYR A N 1
ATOM 1391 C CA . TYR A 1 176 ? 24.491 49.960 23.243 1.00 11.08 215 TYR A CA 1
ATOM 1392 C C . TYR A 1 176 ? 25.815 50.635 22.864 1.00 11.21 215 TYR A C 1
ATOM 1393 O O . TYR A 1 176 ? 26.663 50.867 23.713 1.00 12.76 215 TYR A O 1
ATOM 1402 N N . ALA A 1 177 ? 25.973 50.958 21.590 1.00 10.38 216 ALA A N 1
ATOM 1403 C CA . ALA A 1 177 ? 27.021 51.859 21.143 1.00 10.04 216 ALA A CA 1
ATOM 1404 C C . ALA A 1 177 ? 26.500 52.629 19.953 1.00 10.72 216 ALA A C 1
ATOM 1405 O O . ALA A 1 177 ? 25.524 52.221 19.305 1.00 10.31 216 ALA A O 1
ATOM 1407 N N . ASP A 1 178 ? 27.143 53.753 19.664 1.00 11.21 217 ASP A N 1
ATOM 1408 C CA . ASP A 1 178 ? 26.859 54.449 18.425 1.00 11.73 217 ASP A CA 1
ATOM 1409 C C . ASP A 1 178 ? 28.141 55.007 17.793 1.00 11.75 217 ASP A C 1
ATOM 1410 O O . ASP A 1 178 ? 29.223 55.003 18.406 1.00 12.56 217 ASP A O 1
ATOM 1415 N N . SER A 1 179 ? 28.000 55.463 16.549 1.00 11.75 218 SER A N 1
ATOM 1416 C CA . SER A 1 179 ? 29.135 55.882 15.723 1.00 12.25 218 SER A CA 1
ATOM 1417 C C . SER A 1 179 ? 28.699 56.798 14.593 1.00 12.43 218 SER A C 1
ATOM 1418 O O . SER A 1 179 ? 27.600 56.664 14.059 1.00 11.95 218 SER A O 1
ATOM 1421 N N . ALA A 1 180 ? 29.583 57.713 14.207 1.00 12.44 219 ALA A N 1
ATOM 1422 C CA . ALA A 1 180 ? 29.425 58.445 12.952 1.00 12.72 219 ALA A CA 1
ATOM 1423 C C . ALA A 1 180 ? 29.682 57.463 11.837 1.00 12.27 219 ALA A C 1
ATOM 1424 O O . ALA A 1 180 ? 30.400 56.480 12.048 1.00 12.75 219 ALA A O 1
ATOM 1426 N N . TRP A 1 181 ? 29.134 57.730 10.655 1.00 12.98 220 TRP A N 1
ATOM 1427 C CA . TRP A 1 181 ? 29.228 56.819 9.541 1.00 12.64 220 TRP A CA 1
ATOM 1428 C C . TRP A 1 181 ? 30.680 56.408 9.248 1.00 14.23 220 TRP A C 1
ATOM 1429 O O . TRP A 1 181 ? 30.982 55.236 9.089 1.00 14.21 220 TRP A O 1
ATOM 1440 N N . GLU A 1 182 ? 31.566 57.401 9.181 1.00 15.03 221 GLU A N 1
ATOM 1441 C CA . GLU A 1 182 ? 32.962 57.159 8.793 1.00 16.24 221 GLU A CA 1
ATOM 1442 C C . GLU A 1 182 ? 33.721 56.260 9.769 1.00 16.22 221 GLU A C 1
ATOM 1443 O O . GLU A 1 182 ? 34.699 55.621 9.361 1.00 16.08 221 GLU A O 1
ATOM 1449 N N . ASN A 1 183 ? 33.240 56.172 11.018 1.00 14.79 222 ASN A N 1
ATOM 1450 C CA . ASN A 1 183 ? 33.955 55.518 12.102 1.00 15.28 222 ASN A CA 1
ATOM 1451 C C . ASN A 1 183 ? 33.409 54.133 12.492 1.00 14.03 222 ASN A C 1
ATOM 1452 O O . ASN A 1 183 ? 33.943 53.504 13.406 1.00 14.41 222 ASN A O 1
ATOM 1457 N N . VAL A 1 184 ? 32.382 53.650 11.788 1.00 13.13 223 VAL A N 1
ATOM 1458 C CA . VAL A 1 184 ? 31.675 52.432 12.242 1.00 12.94 223 VAL A CA 1
ATOM 1459 C C . VAL A 1 184 ? 32.584 51.219 12.428 1.00 13.30 223 VAL A C 1
ATOM 1460 O O . VAL A 1 184 ? 32.397 50.459 13.370 1.00 13.75 223 VAL A O 1
ATOM 1464 N N . LYS A 1 185 ? 33.593 51.057 11.576 1.00 13.63 224 LYS A N 1
ATOM 1465 C CA . LYS A 1 185 ? 34.417 49.843 11.666 1.00 15.19 224 LYS A CA 1
ATOM 1466 C C . LYS A 1 185 ? 35.365 49.860 12.871 1.00 15.40 224 LYS A C 1
ATOM 1467 O O . LYS A 1 185 ? 35.879 48.808 13.265 1.00 15.91 224 LYS A O 1
ATOM 1473 N N . ASN A 1 186 ? 35.584 51.040 13.456 1.00 15.45 225 ASN A N 1
ATOM 1474 C CA . ASN A 1 186 ? 36.386 51.175 14.684 1.00 16.27 225 ASN A CA 1
ATOM 1475 C C . ASN A 1 186 ? 35.602 50.975 15.972 1.00 16.28 225 ASN A C 1
ATOM 1476 O O . ASN A 1 186 ? 36.194 50.782 17.036 1.00 16.90 225 ASN A O 1
ATOM 1481 N N . VAL A 1 187 ? 34.279 51.031 15.887 1.00 14.81 226 VAL A N 1
ATOM 1482 C CA . VAL A 1 187 ? 33.418 50.945 17.079 1.00 14.51 226 VAL A CA 1
ATOM 1483 C C . VAL A 1 187 ? 32.834 49.527 17.220 1.00 13.78 226 VAL A C 1
ATOM 1484 O O . VAL A 1 187 ? 32.560 49.082 18.329 1.00 13.46 226 VAL A O 1
ATOM 1488 N N . ILE A 1 188 ? 32.733 48.802 16.109 1.00 12.89 227 ILE A N 1
ATOM 1489 C CA . ILE A 1 188 ? 31.993 47.523 16.083 1.00 12.69 227 ILE A CA 1
ATOM 1490 C C . ILE A 1 188 ? 32.681 46.418 16.895 1.00 12.88 227 ILE A C 1
ATOM 1491 O O . ILE A 1 188 ? 32.019 45.646 17.582 1.00 13.06 227 ILE A O 1
ATOM 1496 N N . GLY A 1 189 ? 34.011 46.361 16.848 1.00 13.47 228 GLY A N 1
ATOM 1497 C CA . GLY A 1 189 ? 34.748 45.356 17.636 1.00 13.67 228 GLY A CA 1
ATOM 1498 C C . GLY A 1 189 ? 34.538 45.477 19.136 1.00 13.84 228 GLY A C 1
ATOM 1499 O O . GLY A 1 189 ? 34.071 44.532 19.770 1.00 13.41 228 GLY A O 1
ATOM 1500 N N . PRO A 1 190 ? 34.877 46.646 19.728 1.00 14.55 229 PRO A N 1
ATOM 1501 C CA . PRO A 1 190 ? 34.603 46.891 21.140 1.00 14.80 229 PRO A CA 1
ATOM 1502 C C . PRO A 1 190 ? 33.132 46.676 21.524 1.00 14.71 229 PRO A C 1
ATOM 1503 O O . PRO A 1 190 ? 32.836 46.131 22.585 1.00 15.08 229 PRO A O 1
ATOM 1507 N N . PHE A 1 191 ? 32.218 47.081 20.647 1.00 14.18 230 PHE A N 1
ATOM 1508 C CA . PHE A 1 191 ? 30.790 46.852 20.883 1.00 12.92 230 PHE A CA 1
ATOM 1509 C C . PHE A 1 191 ? 30.474 45.352 21.003 1.00 12.41 230 PHE A C 1
ATOM 1510 O O . PHE A 1 191 ? 29.849 44.919 21.975 1.00 11.65 230 PHE A O 1
ATOM 1518 N N . MET A 1 192 ? 30.889 44.561 20.021 1.00 12.27 231 MET A N 1
ATOM 1519 C CA . MET A 1 192 ? 30.557 43.140 20.017 1.00 11.94 231 MET A CA 1
ATOM 1520 C C . MET A 1 192 ? 31.241 42.417 21.193 1.00 12.77 231 MET A C 1
ATOM 1521 O O . MET A 1 192 ? 30.675 41.494 21.793 1.00 12.03 231 MET A O 1
ATOM 1526 N N . LYS A 1 193 ? 32.441 42.864 21.545 1.00 14.43 232 LYS A N 1
ATOM 1527 C CA . LYS A 1 193 ? 33.110 42.321 22.732 1.00 15.49 232 LYS A CA 1
ATOM 1528 C C . LYS A 1 193 ? 32.282 42.547 23.985 1.00 14.80 232 LYS A C 1
ATOM 1529 O O . LYS A 1 193 ? 32.036 41.594 24.747 1.00 16.37 232 LYS A O 1
ATOM 1535 N N . ALA A 1 194 ? 31.792 43.771 24.159 1.00 14.36 233 ALA A N 1
ATOM 1536 C CA . ALA A 1 194 ? 30.970 44.161 25.316 1.00 13.33 233 ALA A CA 1
ATOM 1537 C C . ALA A 1 194 ? 29.648 43.411 25.340 1.00 13.64 233 ALA A C 1
ATOM 1538 O O . ALA A 1 194 ? 29.219 42.924 26.376 1.00 12.93 233 ALA A O 1
ATOM 1540 N N . VAL A 1 195 ? 28.983 43.362 24.190 1.00 12.18 234 VAL A N 1
ATOM 1541 C CA . VAL A 1 195 ? 27.740 42.631 24.042 1.00 12.30 234 VAL A CA 1
ATOM 1542 C C . VAL A 1 195 ? 27.900 41.186 24.442 1.00 12.83 234 VAL A C 1
ATOM 1543 O O . VAL A 1 195 ? 27.095 40.666 25.202 1.00 12.84 234 VAL A O 1
ATOM 1547 N N . CYS A 1 196 ? 28.945 40.530 23.940 1.00 13.58 235 CYS A N 1
ATOM 1548 C CA . CYS A 1 196 ? 29.097 39.104 24.191 1.00 15.41 235 CYS A CA 1
ATOM 1549 C C . CYS A 1 196 ? 29.484 38.795 25.638 1.00 15.82 235 CYS A C 1
ATOM 1550 O O . CYS A 1 196 ? 29.027 37.794 26.174 1.00 15.96 235 CYS A O 1
ATOM 1553 N N . VAL A 1 197 ? 30.254 39.687 26.265 1.00 17.14 236 VAL A N 1
ATOM 1554 C CA . VAL A 1 197 ? 30.461 39.618 27.724 1.00 18.41 236 VAL A CA 1
ATOM 1555 C C . VAL A 1 197 ? 29.143 39.673 28.523 1.00 19.30 236 VAL A C 1
ATOM 1556 O O . VAL A 1 197 ? 28.950 38.870 29.450 1.00 19.90 236 VAL A O 1
ATOM 1560 N N . GLU A 1 198 ? 28.246 40.599 28.177 1.00 19.02 237 GLU A N 1
ATOM 1561 C CA . GLU A 1 198 ? 26.935 40.708 28.837 1.00 19.47 237 GLU A CA 1
ATOM 1562 C C . GLU A 1 198 ? 26.108 39.442 28.624 1.00 20.25 237 GLU A C 1
ATOM 1563 O O . GLU A 1 198 ? 25.511 38.914 29.570 1.00 20.67 237 GLU A O 1
ATOM 1565 N N . VAL A 1 199 ? 26.075 38.937 27.392 1.00 20.55 238 VAL A N 1
ATOM 1566 C CA . VAL A 1 199 ? 25.304 37.722 27.076 1.00 21.97 238 VAL A CA 1
ATOM 1567 C C . VAL A 1 199 ? 25.786 36.516 27.913 1.00 23.86 238 VAL A C 1
ATOM 1568 O O . VAL A 1 199 ? 24.967 35.745 28.426 1.00 24.52 238 VAL A O 1
ATOM 1572 N N . GLU A 1 200 ? 27.096 36.379 28.070 1.00 25.41 239 GLU A N 1
ATOM 1573 C CA . GLU A 1 200 ? 27.668 35.274 28.836 1.00 27.43 239 GLU A CA 1
ATOM 1574 C C . GLU A 1 200 ? 27.444 35.423 30.347 1.00 28.08 239 GLU A C 1
ATOM 1575 O O . GLU A 1 200 ? 27.532 34.439 31.069 1.00 29.55 239 GLU A O 1
ATOM 1577 N N . LYS A 1 201 ? 27.198 36.644 30.818 1.00 29.22 240 LYS A N 1
ATOM 1578 C CA . LYS A 1 201 ? 26.948 36.914 32.237 1.00 29.32 240 LYS A CA 1
ATOM 1579 C C . LYS A 1 201 ? 25.454 37.102 32.483 1.00 30.10 240 LYS A C 1
ATOM 1580 O O . LYS A 1 201 ? 24.652 36.177 32.253 1.00 30.93 240 LYS A O 1
ATOM 1582 N N . GLU B 1 2 ? 6.531 9.579 20.055 1.00 20.40 41 GLU B N 1
ATOM 1583 C CA . GLU B 1 2 ? 7.871 8.879 19.913 1.00 18.90 41 GLU B CA 1
ATOM 1584 C C . GLU B 1 2 ? 8.431 8.517 21.282 1.00 18.15 41 GLU B C 1
ATOM 1585 O O . GLU B 1 2 ? 8.476 9.366 22.172 1.00 17.42 41 GLU B O 1
ATOM 1591 N N . VAL B 1 3 ? 8.870 7.263 21.468 1.00 16.85 42 VAL B N 1
ATOM 1592 C CA . VAL B 1 3 ? 9.339 6.826 22.789 1.00 16.17 42 VAL B CA 1
ATOM 1593 C C . VAL B 1 3 ? 10.699 7.429 23.172 1.00 15.62 42 VAL B C 1
ATOM 1594 O O . VAL B 1 3 ? 11.042 7.494 24.355 1.00 17.11 42 VAL B O 1
ATOM 1598 N N . CYS B 1 4 ? 11.457 7.886 22.175 1.00 14.07 43 CYS B N 1
ATOM 1599 C CA . CYS B 1 4 ? 12.730 8.542 22.386 1.00 13.72 43 CYS B CA 1
ATOM 1600 C C . CYS B 1 4 ? 12.573 10.010 21.989 1.00 12.89 43 CYS B C 1
ATOM 1601 O O . CYS B 1 4 ? 12.412 10.326 20.804 1.00 13.04 43 CYS B O 1
ATOM 1604 N N . ASN B 1 5 ? 12.594 10.882 22.989 1.00 12.52 44 ASN B N 1
ATOM 1605 C CA . ASN B 1 5 ? 12.348 12.306 22.779 1.00 11.49 44 ASN B CA 1
ATOM 1606 C C . ASN B 1 5 ? 13.036 13.075 23.908 1.00 12.02 44 ASN B C 1
ATOM 1607 O O . ASN B 1 5 ? 12.475 13.270 24.989 1.00 12.20 44 ASN B O 1
ATOM 1612 N N . ASP B 1 6 ? 14.278 13.469 23.644 1.00 11.74 45 ASP B N 1
ATOM 1613 C CA . ASP B 1 6 ? 15.189 13.975 24.654 1.00 12.16 45 ASP B CA 1
ATOM 1614 C C . ASP B 1 6 ? 16.344 14.622 23.893 1.00 11.69 45 ASP B C 1
ATOM 1615 O O . ASP B 1 6 ? 16.464 14.460 22.674 1.00 10.70 45 ASP B O 1
ATOM 1620 N N . GLU B 1 7 ? 17.175 15.370 24.603 1.00 13.05 46 GLU B N 1
ATOM 1621 C CA . GLU B 1 7 ? 18.373 15.975 24.035 1.00 13.72 46 GLU B CA 1
ATOM 1622 C C . GLU B 1 7 ? 19.477 14.896 24.005 1.00 11.86 46 GLU B C 1
ATOM 1623 O O . GLU B 1 7 ? 20.252 14.759 24.935 1.00 11.93 46 GLU B O 1
ATOM 1629 N N . VAL B 1 8 ? 19.523 14.163 22.907 1.00 10.92 47 VAL B N 1
ATOM 1630 C CA . VAL B 1 8 ? 20.416 13.002 22.776 1.00 9.51 47 VAL B CA 1
ATOM 1631 C C . VAL B 1 8 ? 21.049 13.012 21.388 1.00 9.53 47 VAL B C 1
ATOM 1632 O O . VAL B 1 8 ? 20.346 13.129 20.377 1.00 9.28 47 VAL B O 1
ATOM 1636 N N . ASP B 1 9 ? 22.375 12.904 21.335 1.00 8.53 48 ASP B N 1
ATOM 1637 C CA . ASP B 1 9 ? 23.080 12.524 20.087 1.00 8.89 48 ASP B CA 1
ATOM 1638 C C . ASP B 1 9 ? 23.115 11.001 20.051 1.00 8.36 48 ASP B C 1
ATOM 1639 O O . ASP B 1 9 ? 23.704 10.383 20.938 1.00 9.64 48 ASP B O 1
ATOM 1644 N N . LEU B 1 10 ? 22.452 10.410 19.055 1.00 7.67 49 LEU B N 1
ATOM 1645 C CA . LEU B 1 10 ? 22.260 8.956 18.973 1.00 8.18 49 LEU B CA 1
ATOM 1646 C C . LEU B 1 10 ? 23.060 8.450 17.773 1.00 8.01 49 LEU B C 1
ATOM 1647 O O . LEU B 1 10 ? 22.812 8.857 16.635 1.00 7.46 49 LEU B O 1
ATOM 1652 N N . TYR B 1 11 ? 24.023 7.568 18.048 1.00 8.62 50 TYR B N 1
ATOM 1653 C CA . TYR B 1 11 ? 24.920 7.030 17.043 1.00 7.68 50 TYR B CA 1
ATOM 1654 C C . TYR B 1 11 ? 24.482 5.616 16.713 1.00 7.76 50 TYR B C 1
ATOM 1655 O O . TYR B 1 11 ? 24.728 4.681 17.477 1.00 7.60 50 TYR B O 1
ATOM 1664 N N . LEU B 1 12 ? 23.813 5.475 15.587 1.00 8.22 51 LEU B N 1
ATOM 1665 C CA . LEU B 1 12 ? 23.358 4.164 15.101 1.00 7.49 51 LEU B CA 1
ATOM 1666 C C . LEU B 1 12 ? 24.487 3.506 14.315 1.00 7.82 51 LEU B C 1
ATOM 1667 O O . LEU B 1 12 ? 24.949 4.053 13.296 1.00 7.07 51 LEU B O 1
ATOM 1672 N N . LEU B 1 13 ? 24.941 2.353 14.823 1.00 7.72 52 LEU B N 1
ATOM 1673 C CA . LEU B 1 13 ? 25.992 1.560 14.191 1.00 8.04 52 LEU B CA 1
ATOM 1674 C C . LEU B 1 13 ? 25.349 0.269 13.690 1.00 8.53 52 LEU B C 1
ATOM 1675 O O . LEU B 1 13 ? 24.903 -0.578 14.465 1.00 8.07 52 LEU B O 1
ATOM 1680 N N . MET B 1 14 ? 25.274 0.146 12.373 1.00 8.48 53 MET B N 1
ATOM 1681 C CA . MET B 1 14 ? 24.529 -0.924 11.740 1.00 9.50 53 MET B CA 1
ATOM 1682 C C . MET B 1 14 ? 25.479 -1.936 11.089 1.00 9.19 53 MET B C 1
ATOM 1683 O O . MET B 1 14 ? 26.095 -1.642 10.066 1.00 9.25 53 MET B O 1
ATOM 1688 N N . ASP B 1 15 ? 25.563 -3.115 11.701 1.00 9.10 54 ASP B N 1
ATOM 1689 C CA . ASP B 1 15 ? 26.288 -4.268 11.164 1.00 9.40 54 ASP B CA 1
ATOM 1690 C C . ASP B 1 15 ? 25.752 -4.569 9.754 1.00 9.85 54 ASP B C 1
ATOM 1691 O O . ASP B 1 15 ? 24.520 -4.735 9.557 1.00 10.12 54 ASP B O 1
ATOM 1696 N N . CYS B 1 16 ? 26.660 -4.617 8.776 1.00 9.58 55 CYS B N 1
ATOM 1697 C CA . CYS B 1 16 ? 26.305 -4.982 7.415 1.00 9.73 55 CYS B CA 1
ATOM 1698 C C . CYS B 1 16 ? 27.102 -6.197 6.903 1.00 10.51 55 CYS B C 1
ATOM 1699 O O . CYS B 1 16 ? 27.304 -6.354 5.694 1.00 10.72 55 CYS B O 1
ATOM 1702 N N . SER B 1 17 ? 27.503 -7.056 7.838 1.00 10.00 56 SER B N 1
ATOM 1703 C CA . SER B 1 17 ? 28.349 -8.229 7.534 1.00 9.96 56 SER B CA 1
ATOM 1704 C C . SER B 1 17 ? 27.695 -9.207 6.565 1.00 10.68 56 SER B C 1
ATOM 1705 O O . SER B 1 17 ? 26.463 -9.345 6.499 1.00 10.22 56 SER B O 1
ATOM 1708 N N . GLY B 1 18 ? 28.550 -9.917 5.828 1.00 11.59 57 GLY B N 1
ATOM 1709 C CA . GLY B 1 18 ? 28.082 -10.915 4.863 1.00 12.59 57 GLY B CA 1
ATOM 1710 C C . GLY B 1 18 ? 27.205 -12.012 5.416 1.00 12.46 57 GLY B C 1
ATOM 1711 O O . GLY B 1 18 ? 26.368 -12.535 4.701 1.00 12.90 57 GLY B O 1
ATOM 1712 N N . SER B 1 19 ? 27.386 -12.356 6.701 1.00 12.84 58 SER B N 1
ATOM 1713 C CA . SER B 1 19 ? 26.564 -13.352 7.384 1.00 12.39 58 SER B CA 1
ATOM 1714 C C . SER B 1 19 ? 25.065 -13.083 7.294 1.00 12.61 58 SER B C 1
ATOM 1715 O O . SER B 1 19 ? 24.265 -14.008 7.335 1.00 14.13 58 SER B O 1
ATOM 1718 N N . ILE B 1 20 ? 24.681 -11.816 7.157 1.00 12.52 59 ILE B N 1
ATOM 1719 C CA . ILE B 1 20 ? 23.278 -11.415 7.123 1.00 13.48 59 ILE B CA 1
ATOM 1720 C C . ILE B 1 20 ? 22.528 -12.013 5.923 1.00 14.97 59 ILE B C 1
ATOM 1721 O O . ILE B 1 20 ? 21.384 -12.458 6.049 1.00 14.86 59 ILE B O 1
ATOM 1726 N N . ARG B 1 21 ? 23.199 -11.998 4.778 1.00 16.59 60 ARG B N 1
ATOM 1727 C CA . ARG B 1 21 ? 22.655 -12.459 3.504 1.00 17.60 60 ARG B CA 1
ATOM 1728 C C . ARG B 1 21 ? 21.601 -11.500 2.991 1.00 17.27 60 ARG B C 1
ATOM 1729 O O . ARG B 1 21 ? 20.933 -10.770 3.739 1.00 16.95 60 ARG B O 1
ATOM 1737 N N . ARG B 1 22 ? 21.470 -11.500 1.681 1.00 17.27 61 ARG B N 1
ATOM 1738 C CA . ARG B 1 22 ? 20.652 -10.511 1.003 1.00 17.29 61 ARG B CA 1
ATOM 1739 C C . ARG B 1 22 ? 19.178 -10.512 1.441 1.00 17.20 61 ARG B C 1
ATOM 1740 O O . ARG B 1 22 ? 18.605 -9.442 1.669 1.00 17.78 61 ARG B O 1
ATOM 1748 N N . HIS B 1 23 ? 18.562 -11.679 1.604 1.00 16.40 62 HIS B N 1
ATOM 1749 C CA . HIS B 1 23 ? 17.177 -11.763 2.037 1.00 17.18 62 HIS B CA 1
ATOM 1750 C C . HIS B 1 23 ? 16.935 -11.075 3.378 1.00 15.93 62 HIS B C 1
ATOM 1751 O O . HIS B 1 23 ? 16.019 -10.274 3.494 1.00 16.41 62 HIS B O 1
ATOM 1758 N N . ASN B 1 24 ? 17.752 -11.396 4.377 1.00 14.88 63 ASN B N 1
ATOM 1759 C CA . ASN B 1 24 ? 17.599 -10.766 5.696 1.00 14.41 63 ASN B CA 1
ATOM 1760 C C . ASN B 1 24 ? 17.894 -9.266 5.641 1.00 13.28 63 ASN B C 1
ATOM 1761 O O . ASN B 1 24 ? 17.239 -8.491 6.335 1.00 13.49 63 ASN B O 1
ATOM 1766 N N . TRP B 1 25 ? 18.846 -8.861 4.821 1.00 13.31 64 TRP B N 1
ATOM 1767 C CA . TRP B 1 25 ? 19.180 -7.444 4.674 1.00 12.73 64 TRP B CA 1
ATOM 1768 C C . TRP B 1 25 ? 17.990 -6.630 4.167 1.00 14.26 64 TRP B C 1
ATOM 1769 O O . TRP B 1 25 ? 17.642 -5.603 4.742 1.00 13.16 64 TRP B O 1
ATOM 1780 N N . VAL B 1 26 ? 17.357 -7.124 3.109 1.00 14.63 65 VAL B N 1
ATOM 1781 C CA . VAL B 1 26 ? 16.255 -6.434 2.458 1.00 15.10 65 VAL B CA 1
ATOM 1782 C C . VAL B 1 26 ? 14.950 -6.538 3.250 1.00 14.46 65 VAL B C 1
ATOM 1783 O O . VAL B 1 26 ? 14.247 -5.532 3.443 1.00 14.38 65 VAL B O 1
ATOM 1787 N N . LYS B 1 27 ? 14.619 -7.739 3.722 1.00 14.15 66 LYS B N 1
ATOM 1788 C CA . LYS B 1 27 ? 13.327 -7.972 4.382 1.00 14.50 66 LYS B CA 1
ATOM 1789 C C . LYS B 1 27 ? 13.290 -7.543 5.854 1.00 14.02 66 LYS B C 1
ATOM 1790 O O . LYS B 1 27 ? 12.235 -7.174 6.332 1.00 15.03 66 LYS B O 1
ATOM 1793 N N . HIS B 1 28 ? 14.432 -7.604 6.557 1.00 13.94 67 HIS B N 1
ATOM 1794 C CA . HIS B 1 28 ? 14.488 -7.400 7.999 1.00 12.72 67 HIS B CA 1
ATOM 1795 C C . HIS B 1 28 ? 15.442 -6.275 8.470 1.00 12.24 67 HIS B C 1
ATOM 1796 O O . HIS B 1 28 ? 15.006 -5.385 9.194 1.00 12.90 67 HIS B O 1
ATOM 1803 N N . ALA B 1 29 ? 16.711 -6.300 8.063 1.00 11.41 68 ALA B N 1
ATOM 1804 C CA . ALA B 1 29 ? 17.692 -5.342 8.609 1.00 11.44 68 ALA B CA 1
ATOM 1805 C C . ALA B 1 29 ? 17.394 -3.882 8.236 1.00 11.64 68 ALA B C 1
ATOM 1806 O O . ALA B 1 29 ? 17.362 -2.995 9.096 1.00 11.17 68 ALA B O 1
ATOM 1808 N N . VAL B 1 30 ? 17.167 -3.630 6.958 1.00 11.39 69 VAL B N 1
ATOM 1809 C CA . VAL B 1 30 ? 16.872 -2.263 6.530 1.00 11.53 69 VAL B CA 1
ATOM 1810 C C . VAL B 1 30 ? 15.529 -1.770 7.095 1.00 11.72 69 VAL B C 1
ATOM 1811 O O . VAL B 1 30 ? 15.462 -0.674 7.634 1.00 9.43 69 VAL B O 1
ATOM 1815 N N . PRO B 1 31 ? 14.449 -2.568 6.990 1.00 12.12 70 PRO B N 1
ATOM 1816 C CA . PRO B 1 31 ? 13.215 -2.179 7.688 1.00 12.16 70 PRO B CA 1
ATOM 1817 C C . PRO B 1 31 ? 13.342 -2.007 9.194 1.00 11.89 70 PRO B C 1
ATOM 1818 O O . PRO B 1 31 ? 12.673 -1.137 9.771 1.00 10.95 70 PRO B O 1
ATOM 1822 N N . LEU B 1 32 ? 14.242 -2.766 9.820 1.00 11.16 71 LEU B N 1
ATOM 1823 C CA . LEU B 1 32 ? 14.468 -2.638 11.242 1.00 10.83 71 LEU B CA 1
ATOM 1824 C C . LEU B 1 32 ? 15.063 -1.259 11.560 1.00 9.84 71 LEU B C 1
ATOM 1825 O O . LEU B 1 32 ? 14.591 -0.576 12.481 1.00 9.16 71 LEU B O 1
ATOM 1830 N N . ALA B 1 33 ? 16.094 -0.864 10.805 1.00 9.53 72 ALA B N 1
ATOM 1831 C CA . ALA B 1 33 ? 16.726 0.446 10.981 1.00 10.21 72 ALA B CA 1
ATOM 1832 C C . ALA B 1 33 ? 15.708 1.551 10.760 1.00 10.73 72 ALA B C 1
ATOM 1833 O O . ALA B 1 33 ? 15.714 2.549 11.463 1.00 9.91 72 ALA B O 1
ATOM 1835 N N . MET B 1 34 ? 14.839 1.375 9.762 1.00 11.22 73 MET B N 1
ATOM 1836 C CA . MET B 1 34 ? 13.765 2.335 9.537 1.00 12.89 73 MET B CA 1
ATOM 1837 C C . MET B 1 34 ? 12.791 2.451 10.698 1.00 12.19 73 MET B C 1
ATOM 1838 O O . MET B 1 34 ? 12.462 3.566 11.107 1.00 13.05 73 MET B O 1
ATOM 1843 N N . LYS B 1 35 ? 12.368 1.327 11.253 1.00 12.02 74 LYS B N 1
ATOM 1844 C CA . LYS B 1 35 ? 11.449 1.325 12.379 1.00 12.46 74 LYS B CA 1
ATOM 1845 C C . LYS B 1 35 ? 12.115 1.905 13.642 1.00 12.19 74 LYS B C 1
ATOM 1846 O O . LYS B 1 35 ? 11.466 2.595 14.431 1.00 11.81 74 LYS B O 1
ATOM 1852 N N . LEU B 1 36 ? 13.410 1.645 13.818 1.00 11.77 75 LEU B N 1
ATOM 1853 C CA . LEU B 1 36 ? 14.168 2.209 14.942 1.00 11.37 75 LEU B CA 1
ATOM 1854 C C . LEU B 1 36 ? 14.116 3.739 14.856 1.00 11.19 75 LEU B C 1
ATOM 1855 O O . LEU B 1 36 ? 13.807 4.436 15.830 1.00 11.16 75 LEU B O 1
ATOM 1860 N N . ILE B 1 37 ? 14.376 4.261 13.673 1.00 11.35 76 ILE B N 1
ATOM 1861 C CA . ILE B 1 37 ? 14.358 5.711 13.473 1.00 12.01 76 ILE B CA 1
ATOM 1862 C C . ILE B 1 37 ? 12.961 6.293 13.687 1.00 11.41 76 ILE B C 1
ATOM 1863 O O . ILE B 1 37 ? 12.824 7.424 14.181 1.00 10.86 76 ILE B O 1
ATOM 1868 N N . GLN B 1 38 ? 11.923 5.522 13.363 1.00 12.26 77 GLN B N 1
ATOM 1869 C CA . GLN B 1 38 ? 10.574 5.972 13.646 1.00 13.18 77 GLN B CA 1
ATOM 1870 C C . GLN B 1 38 ? 10.284 6.147 15.143 1.00 12.94 77 GLN B C 1
ATOM 1871 O O . GLN B 1 38 ? 9.357 6.883 15.498 1.00 12.74 77 GLN B O 1
ATOM 1877 N N . GLN B 1 39 ? 11.061 5.493 16.016 1.00 12.04 78 GLN B N 1
ATOM 1878 C CA . GLN B 1 39 ? 10.941 5.658 17.464 1.00 11.57 78 GLN B CA 1
ATOM 1879 C C . GLN B 1 39 ? 11.533 6.984 17.988 1.00 10.48 78 GLN B C 1
ATOM 1880 O O . GLN B 1 39 ? 11.426 7.307 19.187 1.00 11.41 78 GLN B O 1
ATOM 1886 N N . LEU B 1 40 ? 12.207 7.718 17.116 1.00 10.15 79 LEU B N 1
ATOM 1887 C CA . LEU B 1 40 ? 12.996 8.893 17.528 1.00 10.01 79 LEU B CA 1
ATOM 1888 C C . LEU B 1 40 ? 12.350 10.208 17.150 1.00 9.90 79 LEU B C 1
ATOM 1889 O O . LEU B 1 40 ? 11.977 10.389 15.982 1.00 11.14 79 LEU B O 1
ATOM 1894 N N . ASN B 1 41 ? 12.310 11.154 18.085 1.00 9.94 80 ASN B N 1
ATOM 1895 C CA . ASN B 1 41 ? 11.962 12.506 17.700 1.00 10.80 80 ASN B CA 1
ATOM 1896 C C . ASN B 1 41 ? 13.181 13.269 17.209 1.00 10.74 80 ASN B C 1
ATOM 1897 O O . ASN B 1 41 ? 13.860 13.946 17.994 1.00 11.51 80 ASN B O 1
ATOM 1902 N N . LEU B 1 42 ? 13.461 13.185 15.910 1.00 11.16 81 LEU B N 1
ATOM 1903 C CA . LEU B 1 42 ? 14.612 13.884 15.343 1.00 10.97 81 LEU B CA 1
ATOM 1904 C C . LEU B 1 42 ? 14.229 15.349 15.213 1.00 11.63 81 LEU B C 1
ATOM 1905 O O . LEU B 1 42 ? 13.207 15.670 14.604 1.00 12.27 81 LEU B O 1
ATOM 1910 N N . ASN B 1 43 ? 15.045 16.214 15.775 1.00 12.08 82 ASN B N 1
ATOM 1911 C CA . ASN B 1 43 ? 14.738 17.640 15.820 1.00 12.69 82 ASN B CA 1
ATOM 1912 C C . ASN B 1 43 ? 15.942 18.391 16.294 1.00 11.58 82 ASN B C 1
ATOM 1913 O O . ASN B 1 43 ? 16.709 17.890 17.103 1.00 11.31 82 ASN B O 1
ATOM 1918 N N . GLU B 1 44 ? 16.071 19.634 15.858 1.00 11.78 83 GLU B N 1
ATOM 1919 C CA . GLU B 1 44 ? 17.122 20.502 16.372 1.00 12.64 83 GLU B CA 1
ATOM 1920 C C . GLU B 1 44 ? 17.212 20.445 17.899 1.00 11.86 83 GLU B C 1
ATOM 1921 O O . GLU B 1 44 ? 18.307 20.379 18.452 1.00 11.53 83 GLU B O 1
ATOM 1927 N N . ASN B 1 45 ? 16.071 20.424 18.573 1.00 11.24 84 ASN B N 1
ATOM 1928 C CA . ASN B 1 45 ? 16.028 20.500 20.044 1.00 11.29 84 ASN B CA 1
ATOM 1929 C C . ASN B 1 45 ? 15.797 19.180 20.772 1.00 12.25 84 ASN B C 1
ATOM 1930 O O . ASN B 1 45 ? 15.606 19.142 22.010 1.00 13.72 84 ASN B O 1
ATOM 1935 N N . ALA B 1 46 ? 15.881 18.085 20.027 1.00 11.87 85 ALA B N 1
ATOM 1936 C CA . ALA B 1 46 ? 15.703 16.759 20.604 1.00 10.47 85 ALA B CA 1
ATOM 1937 C C . ALA B 1 46 ? 16.796 15.815 20.071 1.00 9.68 85 ALA B C 1
ATOM 1938 O O . ALA B 1 46 ? 17.981 16.075 20.258 1.00 8.80 85 ALA B O 1
ATOM 1940 N N . ILE B 1 47 ? 16.405 14.709 19.444 1.00 9.78 86 ILE B N 1
ATOM 1941 C CA . ILE B 1 47 ? 17.387 13.712 19.008 1.00 10.40 86 ILE B CA 1
ATOM 1942 C C . ILE B 1 47 ? 18.097 14.186 17.743 1.00 10.42 86 ILE B C 1
ATOM 1943 O O . ILE B 1 47 ? 17.449 14.648 16.795 1.00 11.42 86 ILE B O 1
ATOM 1948 N N . HIS B 1 48 ? 19.432 14.078 17.724 1.00 9.56 87 HIS B N 1
ATOM 1949 C CA . HIS B 1 48 ? 20.192 14.206 16.483 1.00 9.02 87 HIS B CA 1
ATOM 1950 C C . HIS B 1 48 ? 20.804 12.838 16.201 1.00 9.50 87 HIS B C 1
ATOM 1951 O O . HIS B 1 48 ? 21.524 12.307 17.049 1.00 9.85 87 HIS B O 1
ATOM 1958 N N . LEU B 1 49 ? 20.513 12.306 15.021 1.00 8.67 88 LEU B N 1
ATOM 1959 C CA . LEU B 1 49 ? 20.960 10.981 14.591 1.00 8.72 88 LEU B CA 1
ATOM 1960 C C . LEU B 1 49 ? 22.269 11.057 13.821 1.00 8.27 88 LEU B C 1
ATOM 1961 O O . LEU B 1 49 ? 22.473 11.921 12.936 1.00 7.14 88 LEU B O 1
ATOM 1966 N N . TYR B 1 50 ? 23.157 10.130 14.162 1.00 8.40 89 TYR B N 1
ATOM 1967 C CA . TYR B 1 50 ? 24.312 9.777 13.329 1.00 7.95 89 TYR B CA 1
ATOM 1968 C C . TYR B 1 50 ? 24.117 8.330 12.933 1.00 8.21 89 TYR B C 1
ATOM 1969 O O . TYR B 1 50 ? 23.599 7.557 13.725 1.00 8.47 89 TYR B O 1
ATOM 1978 N N . ALA B 1 51 ? 24.527 7.945 11.732 1.00 7.58 90 ALA B N 1
ATOM 1979 C CA . ALA B 1 51 ? 24.440 6.535 11.354 1.00 7.58 90 ALA B CA 1
ATOM 1980 C C . ALA B 1 51 ? 25.647 6.116 10.558 1.00 7.89 90 ALA B C 1
ATOM 1981 O O . ALA B 1 51 ? 26.105 6.849 9.663 1.00 7.14 90 ALA B O 1
ATOM 1983 N N . ASN B 1 52 ? 26.201 4.956 10.911 1.00 8.33 91 ASN B N 1
ATOM 1984 C CA . ASN B 1 52 ? 27.143 4.282 10.019 1.00 8.09 91 ASN B CA 1
ATOM 1985 C C . ASN B 1 52 ? 26.744 2.850 9.782 1.00 8.02 91 ASN B C 1
ATOM 1986 O O . ASN B 1 52 ? 25.893 2.287 10.480 1.00 7.32 91 ASN B O 1
ATOM 1991 N N . ILE B 1 53 ? 27.301 2.286 8.724 1.00 8.56 92 ILE B N 1
ATOM 1992 C CA . ILE B 1 53 ? 27.279 0.852 8.545 1.00 9.17 92 ILE B CA 1
ATOM 1993 C C . ILE B 1 53 ? 28.703 0.347 8.792 1.00 8.58 92 ILE B C 1
ATOM 1994 O O . ILE B 1 53 ? 29.680 1.070 8.570 1.00 10.24 92 ILE B O 1
ATOM 1999 N N . PHE B 1 54 ? 28.822 -0.884 9.263 1.00 8.28 93 PHE B N 1
ATOM 2000 C CA . PHE B 1 54 ? 30.159 -1.447 9.488 1.00 8.77 93 PHE B CA 1
ATOM 2001 C C . PHE B 1 54 ? 30.180 -2.941 9.168 1.00 8.06 93 PHE B C 1
ATOM 2002 O O . PHE B 1 54 ? 29.286 -3.700 9.531 1.00 7.44 93 PHE B O 1
ATOM 2010 N N . SER B 1 55 ? 31.225 -3.334 8.454 1.00 8.79 94 SER B N 1
ATOM 2011 C CA . SER B 1 55 ? 31.551 -4.729 8.269 1.00 9.43 94 SER B CA 1
ATOM 2012 C C . SER B 1 55 ? 33.087 -4.807 8.203 1.00 10.14 94 SER B C 1
ATOM 2013 O O . SER B 1 55 ? 33.717 -4.991 9.220 1.00 9.58 94 SER B O 1
ATOM 2016 N N . ASN B 1 56 ? 33.696 -4.617 7.039 1.00 10.53 95 ASN B N 1
ATOM 2017 C CA . ASN B 1 56 ? 35.167 -4.539 6.982 1.00 10.53 95 ASN B CA 1
ATOM 2018 C C . ASN B 1 56 ? 35.713 -3.321 7.716 1.00 10.88 95 ASN B C 1
ATOM 2019 O O . ASN B 1 56 ? 36.788 -3.339 8.329 1.00 9.88 95 ASN B O 1
ATOM 2024 N N . ASN B 1 57 ? 34.958 -2.239 7.589 1.00 11.47 96 ASN B N 1
ATOM 2025 C CA A ASN B 1 57 ? 35.234 -1.016 8.323 0.50 11.54 96 ASN B CA 1
ATOM 2026 C CA B ASN B 1 57 ? 35.261 -0.949 8.179 0.50 11.66 96 ASN B CA 1
ATOM 2027 C C . ASN B 1 57 ? 33.939 -0.238 8.413 1.00 11.18 96 ASN B C 1
ATOM 2028 O O . ASN B 1 57 ? 32.894 -0.708 7.915 1.00 10.65 96 ASN B O 1
ATOM 2037 N N . ALA B 1 58 ? 33.978 0.884 9.128 1.00 10.08 97 ALA B N 1
ATOM 2038 C CA . ALA B 1 58 ? 32.788 1.719 9.303 1.00 10.33 97 ALA B CA 1
ATOM 2039 C C . ALA B 1 58 ? 32.704 2.722 8.156 1.00 10.98 97 ALA B C 1
ATOM 2040 O O . ALA B 1 58 ? 33.721 3.313 7.750 1.00 11.40 97 ALA B O 1
ATOM 2042 N N . LYS B 1 59 ? 31.490 2.930 7.665 1.00 11.17 98 LYS B N 1
ATOM 2043 C CA . LYS B 1 59 ? 31.221 3.951 6.655 1.00 12.10 98 LYS B CA 1
ATOM 2044 C C . LYS B 1 59 ? 30.033 4.818 7.086 1.00 11.31 98 LYS B C 1
ATOM 2045 O O . LYS B 1 59 ? 28.917 4.323 7.286 1.00 9.44 98 LYS B O 1
ATOM 2051 N N . GLU B 1 60 ? 30.296 6.109 7.226 1.00 10.32 99 GLU B N 1
ATOM 2052 C CA . GLU B 1 60 ? 29.263 7.050 7.645 1.00 10.82 99 GLU B CA 1
ATOM 2053 C C . GLU B 1 60 ? 28.187 7.176 6.555 1.00 10.29 99 GLU B C 1
ATOM 2054 O O . GLU B 1 60 ? 28.529 7.329 5.368 1.00 10.57 99 GLU B O 1
ATOM 2060 N N . ILE B 1 61 ? 26.911 7.096 6.962 1.00 10.06 100 ILE B N 1
ATOM 2061 C CA . ILE B 1 61 ? 25.798 7.288 6.033 1.00 10.01 100 ILE B CA 1
ATOM 2062 C C . ILE B 1 61 ? 24.869 8.469 6.422 1.00 9.98 100 ILE B C 1
ATOM 2063 O O . ILE B 1 61 ? 24.211 9.036 5.539 1.00 10.75 100 ILE B O 1
ATOM 2068 N N . ILE B 1 62 ? 24.801 8.823 7.710 1.00 9.01 101 ILE B N 1
ATOM 2069 C CA . ILE B 1 62 ? 24.121 10.071 8.144 1.00 8.62 101 ILE B CA 1
ATOM 2070 C C . ILE B 1 62 ? 25.070 10.844 9.042 1.00 9.21 101 ILE B C 1
ATOM 2071 O O . ILE B 1 62 ? 25.489 10.354 10.114 1.00 7.75 101 ILE B O 1
ATOM 2076 N N . ARG B 1 63 ? 25.451 12.027 8.568 1.00 9.57 102 ARG B N 1
ATOM 2077 C CA . ARG B 1 63 ? 26.330 12.944 9.315 1.00 9.78 102 ARG B CA 1
ATOM 2078 C C . ARG B 1 63 ? 25.644 13.562 10.509 1.00 9.55 102 ARG B C 1
ATOM 2079 O O . ARG B 1 63 ? 24.525 14.094 10.408 1.00 10.38 102 ARG B O 1
ATOM 2087 N N . LEU B 1 64 ? 26.292 13.494 11.669 1.00 9.11 103 LEU B N 1
ATOM 2088 C CA . LEU B 1 64 ? 25.727 14.114 12.860 1.00 9.44 103 LEU B CA 1
ATOM 2089 C C . LEU B 1 64 ? 25.480 15.608 12.609 1.00 9.82 103 LEU B C 1
ATOM 2090 O O . LEU B 1 64 ? 26.362 16.312 12.159 1.00 9.01 103 LEU B O 1
ATOM 2095 N N . HIS B 1 65 ? 24.271 16.059 12.928 1.00 11.13 104 HIS B N 1
ATOM 2096 C CA . HIS B 1 65 ? 23.878 17.474 12.836 1.00 11.25 104 HIS B CA 1
ATOM 2097 C C . HIS B 1 65 ? 23.557 17.933 11.418 1.00 12.51 104 HIS B C 1
ATOM 2098 O O . HIS B 1 65 ? 23.249 19.136 11.196 1.00 12.34 104 HIS B O 1
ATOM 2105 N N . SER B 1 66 ? 23.576 17.005 10.462 1.00 11.09 105 SER B N 1
ATOM 2106 C CA . SER B 1 66 ? 23.130 17.293 9.109 1.00 11.99 105 SER B CA 1
ATOM 2107 C C . SER B 1 66 ? 21.594 17.466 9.060 1.00 11.60 105 SER B C 1
ATOM 2108 O O . SER B 1 66 ? 20.917 17.239 10.033 1.00 10.37 105 SER B O 1
ATOM 2111 N N . ASP B 1 67 ? 21.017 17.886 7.940 1.00 12.57 106 ASP B N 1
ATOM 2112 C CA . ASP B 1 67 ? 19.542 17.928 7.881 1.00 13.48 106 ASP B CA 1
ATOM 2113 C C . ASP B 1 67 ? 18.901 16.563 8.171 1.00 12.47 106 ASP B C 1
ATOM 2114 O O . ASP B 1 67 ? 17.883 16.479 8.857 1.00 11.30 106 ASP B O 1
ATOM 2119 N N . ALA B 1 68 ? 19.483 15.497 7.614 1.00 11.94 107 ALA B N 1
ATOM 2120 C CA . ALA B 1 68 ? 18.953 14.163 7.821 1.00 11.77 107 ALA B CA 1
ATOM 2121 C C . ALA B 1 68 ? 19.061 13.700 9.278 1.00 10.27 107 ALA B C 1
ATOM 2122 O O . ALA B 1 68 ? 18.249 12.920 9.747 1.00 11.92 107 ALA B O 1
ATOM 2124 N N . SER B 1 69 ? 20.076 14.181 9.975 1.00 10.30 108 SER B N 1
ATOM 2125 C CA . SER B 1 69 ? 20.266 13.956 11.406 1.00 9.60 108 SER B CA 1
ATOM 2126 C C . SER B 1 69 ? 19.084 14.429 12.236 1.00 10.04 108 SER B C 1
ATOM 2127 O O . SER B 1 69 ? 18.784 13.898 13.316 1.00 9.02 108 SER B O 1
ATOM 2130 N N . LYS B 1 70 ? 18.369 15.418 11.698 1.00 11.07 109 LYS B N 1
ATOM 2131 C CA . LYS B 1 70 ? 17.336 16.113 12.442 1.00 11.20 109 LYS B CA 1
ATOM 2132 C C . LYS B 1 70 ? 15.959 16.013 11.795 1.00 11.97 109 LYS B C 1
ATOM 2133 O O . LYS B 1 70 ? 15.032 16.669 12.242 1.00 12.07 109 LYS B O 1
ATOM 2139 N N . ASN B 1 71 ? 15.822 15.156 10.786 1.00 12.10 110 ASN B N 1
ATOM 2140 C CA . ASN B 1 71 ? 14.590 15.043 10.037 1.00 13.63 110 ASN B CA 1
ATOM 2141 C C . ASN B 1 71 ? 14.317 13.603 9.656 1.00 13.40 110 ASN B C 1
ATOM 2142 O O . ASN B 1 71 ? 15.064 13.026 8.870 1.00 14.06 110 ASN B O 1
ATOM 2147 N N A LYS B 1 72 ? 13.231 13.048 10.186 0.50 13.50 111 LYS B N 1
ATOM 2148 N N B LYS B 1 72 ? 13.245 13.029 10.202 0.50 13.75 111 LYS B N 1
ATOM 2149 C CA A LYS B 1 72 ? 12.905 11.630 10.014 0.50 13.80 111 LYS B CA 1
ATOM 2150 C CA B LYS B 1 72 ? 12.935 11.604 10.002 0.50 14.32 111 LYS B CA 1
ATOM 2151 C C A LYS B 1 72 ? 12.753 11.246 8.552 0.50 13.66 111 LYS B C 1
ATOM 2152 C C B LYS B 1 72 ? 12.772 11.248 8.535 0.50 13.89 111 LYS B C 1
ATOM 2153 O O A LYS B 1 72 ? 13.279 10.235 8.11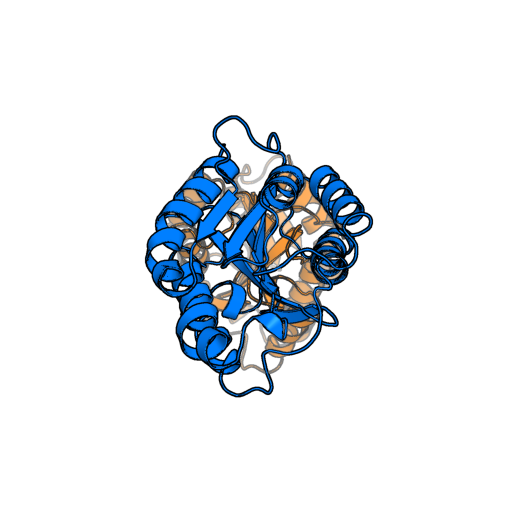6 0.50 13.17 111 LYS B O 1
ATOM 2154 O O B LYS B 1 72 ? 13.314 10.253 8.078 0.50 13.40 111 LYS B O 1
ATOM 2165 N N . GLU B 1 73 ? 12.015 12.051 7.789 1.00 13.97 112 GLU B N 1
ATOM 2166 C CA . GLU B 1 73 ? 11.790 11.740 6.387 1.00 14.79 112 GLU B CA 1
ATOM 2167 C C . GLU B 1 73 ? 13.108 11.645 5.626 1.00 13.86 112 GLU B C 1
ATOM 2168 O O . GLU B 1 73 ? 13.334 10.706 4.860 1.00 13.74 112 GLU B O 1
ATOM 2171 N N . LYS B 1 74 ? 14.002 12.592 5.875 1.00 13.61 113 LYS B N 1
ATOM 2172 C CA . LYS B 1 74 ? 15.287 12.598 5.198 1.00 13.94 113 LYS B CA 1
ATOM 2173 C C . LYS B 1 74 ? 16.188 11.444 5.630 1.00 13.04 113 LYS B C 1
ATOM 2174 O O . LYS B 1 74 ? 16.868 10.837 4.800 1.00 12.74 113 LYS B O 1
ATOM 2180 N N . ALA B 1 75 ? 16.188 11.155 6.923 1.00 12.89 114 ALA B N 1
ATOM 2181 C CA . ALA B 1 75 ? 16.907 9.965 7.441 1.00 12.17 114 ALA B CA 1
ATOM 2182 C C . ALA B 1 75 ? 16.391 8.674 6.824 1.00 12.24 114 ALA B C 1
ATOM 2183 O O . ALA B 1 75 ? 17.171 7.820 6.429 1.00 11.68 114 ALA B O 1
ATOM 2185 N N . LEU B 1 76 ? 15.076 8.514 6.763 1.00 12.73 115 LEU B N 1
ATOM 2186 C CA . LEU B 1 76 ? 14.488 7.278 6.244 1.00 14.05 115 LEU B CA 1
ATOM 2187 C C . LEU B 1 76 ? 14.815 7.060 4.758 1.00 13.96 115 LEU B C 1
ATOM 2188 O O . LEU B 1 76 ? 14.986 5.914 4.313 1.00 13.72 115 LEU B O 1
ATOM 2193 N N . ILE B 1 77 ? 14.907 8.157 4.001 1.00 14.41 116 ILE B N 1
ATOM 2194 C CA . ILE B 1 77 ? 15.302 8.095 2.596 1.00 15.28 116 ILE B CA 1
ATOM 2195 C C . ILE B 1 77 ? 16.708 7.499 2.461 1.00 14.83 116 ILE B C 1
ATOM 2196 O O . ILE B 1 77 ? 16.946 6.608 1.621 1.00 15.52 116 ILE B O 1
ATOM 2201 N N . ILE B 1 78 ? 17.630 7.989 3.284 1.00 13.94 117 ILE B N 1
ATOM 2202 C CA . ILE B 1 78 ? 18.996 7.469 3.301 1.00 14.13 117 ILE B CA 1
ATOM 2203 C C . ILE B 1 78 ? 19.052 5.979 3.697 1.00 13.09 117 ILE B C 1
ATOM 2204 O O . ILE B 1 78 ? 19.747 5.194 3.045 1.00 12.17 117 ILE B O 1
ATOM 2209 N N . ILE B 1 79 ? 18.314 5.582 4.730 1.00 12.61 118 ILE B N 1
ATOM 2210 C CA . ILE B 1 79 ? 18.331 4.196 5.161 1.00 13.37 118 ILE B CA 1
ATOM 2211 C C . ILE B 1 79 ? 17.712 3.310 4.073 1.00 14.11 118 ILE B C 1
ATOM 2212 O O . ILE B 1 79 ? 18.272 2.265 3.731 1.00 14.13 118 ILE B O 1
ATOM 2217 N N . LYS B 1 80 ? 16.615 3.765 3.469 1.00 15.49 119 LYS B N 1
ATOM 2218 C CA . LYS B 1 80 ? 15.961 2.945 2.453 1.00 17.57 119 LYS B CA 1
ATOM 2219 C C . LYS B 1 80 ? 16.893 2.747 1.253 1.00 16.62 119 LYS B C 1
ATOM 2220 O O . LYS B 1 80 ? 16.824 1.714 0.571 1.00 17.99 119 LYS B O 1
ATOM 2226 N N . SER B 1 81 ? 17.765 3.720 0.995 1.00 16.14 120 SER B N 1
ATOM 2227 C CA . SER B 1 81 ? 18.714 3.630 -0.099 1.00 16.04 120 SER B CA 1
ATOM 2228 C C . SER B 1 81 ? 19.707 2.464 0.076 1.00 16.36 120 SER B C 1
ATOM 2229 O O . SER B 1 81 ? 20.354 2.034 -0.883 1.00 16.27 120 SER B O 1
ATOM 2232 N N . LEU B 1 82 ? 19.854 1.963 1.304 1.00 15.17 121 LEU B N 1
ATOM 2233 C CA . LEU B 1 82 ? 20.748 0.813 1.555 1.00 15.64 121 LEU B CA 1
ATOM 2234 C C . LEU B 1 82 ? 20.280 -0.445 0.820 1.00 16.15 121 LEU B C 1
ATOM 2235 O O . LEU B 1 82 ? 21.059 -1.385 0.622 1.00 16.11 121 LEU B O 1
ATOM 2240 N N . LEU B 1 83 ? 19.007 -0.469 0.427 1.00 16.97 122 LEU B N 1
ATOM 2241 C CA . LEU B 1 83 ? 18.488 -1.561 -0.376 1.00 18.76 122 LEU B CA 1
ATOM 2242 C C . LEU B 1 83 ? 19.155 -1.591 -1.751 1.00 19.62 122 LEU B C 1
ATOM 2243 O O . LEU B 1 83 ? 19.439 -2.669 -2.269 1.00 21.85 122 LEU B O 1
ATOM 2248 N N . SER B 1 84 ? 19.435 -0.429 -2.332 1.00 20.47 123 SER B N 1
ATOM 2249 C CA . SER B 1 84 ? 19.970 -0.368 -3.706 1.00 22.17 123 SER B CA 1
ATOM 2250 C C . SER B 1 84 ? 21.479 -0.261 -3.652 1.00 21.12 123 SER B C 1
ATOM 2251 O O . SER B 1 84 ? 22.080 0.688 -4.148 1.00 23.28 123 SER B O 1
ATOM 2254 N N . THR B 1 85 ? 22.080 -1.238 -2.994 1.00 20.04 124 THR B N 1
ATOM 2255 C CA . THR B 1 85 ? 23.508 -1.352 -2.862 1.00 18.80 124 THR B CA 1
ATOM 2256 C C . THR B 1 85 ? 23.863 -2.832 -3.024 1.00 18.21 124 THR B C 1
ATOM 2257 O O . THR B 1 85 ? 22.980 -3.684 -3.135 1.00 18.99 124 THR B O 1
ATOM 2261 N N . ASN B 1 86 ? 25.155 -3.110 -2.987 1.00 18.06 125 ASN B N 1
ATOM 2262 C CA . ASN B 1 86 ? 25.656 -4.477 -3.039 1.00 18.46 125 ASN B CA 1
ATOM 2263 C C . ASN B 1 86 ? 25.805 -5.119 -1.658 1.00 17.68 125 ASN B C 1
ATOM 2264 O O . ASN B 1 86 ? 26.387 -6.197 -1.517 1.00 17.68 125 ASN B O 1
ATOM 2269 N N . LEU B 1 87 ? 25.233 -4.479 -0.645 1.00 15.87 126 LEU B N 1
ATOM 2270 C CA . LEU B 1 87 ? 25.231 -5.044 0.715 1.00 14.35 126 LEU B CA 1
ATOM 2271 C C . LEU B 1 87 ? 24.325 -6.267 0.847 1.00 13.87 126 LEU B C 1
ATOM 2272 O O . LEU B 1 87 ? 23.390 -6.428 0.073 1.00 14.74 126 LEU B O 1
ATOM 2277 N N . PRO B 1 88 ? 24.549 -7.121 1.867 1.00 12.58 127 PRO B N 1
ATOM 2278 C CA . PRO B 1 88 ? 25.578 -7.054 2.888 1.00 12.66 127 PRO B CA 1
ATOM 2279 C C . PRO B 1 88 ? 26.826 -7.852 2.480 1.00 13.31 127 PRO B C 1
ATOM 2280 O O . PRO B 1 88 ? 26.731 -8.737 1.625 1.00 12.84 127 PRO B O 1
ATOM 2284 N N . TYR B 1 89 ? 27.971 -7.512 3.060 1.00 12.68 128 TYR B N 1
ATOM 2285 C CA . TYR B 1 89 ? 29.220 -8.226 2.807 1.00 13.27 128 TYR B CA 1
ATOM 2286 C C . TYR B 1 89 ? 30.230 -7.823 3.854 1.00 13.37 128 TYR B C 1
ATOM 2287 O O . TYR B 1 89 ? 30.118 -6.751 4.473 1.00 13.10 128 TYR B O 1
ATOM 2296 N N . GLY B 1 90 ? 31.225 -8.678 4.042 1.00 12.88 129 GLY B N 1
ATOM 2297 C CA . GLY B 1 90 ? 32.372 -8.345 4.848 1.00 12.10 129 GLY B CA 1
ATOM 2298 C C . GLY B 1 90 ? 32.299 -8.867 6.267 1.00 11.67 129 GLY B C 1
ATOM 2299 O O . GLY B 1 90 ? 31.368 -9.578 6.651 1.00 12.38 129 GLY B O 1
ATOM 2300 N N . ARG B 1 91 ? 33.273 -8.457 7.054 1.00 11.23 130 ARG B N 1
ATOM 2301 C CA . ARG B 1 91 ? 33.451 -8.981 8.399 1.00 11.51 130 ARG B CA 1
ATOM 2302 C C . ARG B 1 91 ? 32.712 -8.126 9.450 1.00 11.13 130 ARG B C 1
ATOM 2303 O O . ARG B 1 91 ? 31.668 -7.572 9.124 1.00 9.72 130 ARG B O 1
ATOM 2311 N N . THR B 1 92 ? 33.205 -8.072 10.698 1.00 10.68 131 THR B N 1
ATOM 2312 C CA . THR B 1 92 ? 32.472 -7.441 11.813 1.00 10.46 131 THR B CA 1
ATOM 2313 C C . THR B 1 92 ? 33.405 -6.540 12.617 1.00 9.71 131 THR B C 1
ATOM 2314 O O . THR B 1 92 ? 33.753 -6.829 13.771 1.00 8.75 131 THR B O 1
ATOM 2318 N N . ASN B 1 93 ? 33.795 -5.437 11.973 1.00 9.16 132 ASN B N 1
ATOM 2319 C CA . ASN B 1 93 ? 34.703 -4.455 12.555 1.00 9.31 132 ASN B CA 1
ATOM 2320 C C . ASN B 1 93 ? 33.952 -3.439 13.424 1.00 9.25 132 ASN B C 1
ATOM 2321 O O . ASN B 1 93 ? 33.891 -2.247 13.102 1.00 9.15 132 ASN B O 1
ATOM 2326 N N . LEU B 1 94 ? 33.415 -3.911 14.553 1.00 8.67 133 LEU B N 1
ATOM 2327 C CA . LEU B 1 94 ? 32.711 -3.033 15.500 1.00 8.70 133 LEU B CA 1
ATOM 2328 C C . LEU B 1 94 ? 33.646 -1.987 16.048 1.00 8.72 133 LEU B C 1
ATOM 2329 O O . LEU B 1 94 ? 33.238 -0.838 16.275 1.00 8.17 133 LEU B O 1
ATOM 2334 N N . SER B 1 95 ? 34.896 -2.370 16.313 1.00 8.95 134 SER B N 1
ATOM 2335 C CA . SER B 1 95 ? 35.816 -1.459 16.965 1.00 8.84 134 SER B CA 1
ATOM 2336 C C . SER B 1 95 ? 36.039 -0.206 16.090 1.00 8.69 134 SER B C 1
ATOM 2337 O O . SER B 1 95 ? 36.101 0.907 16.623 1.00 8.59 134 SER B O 1
ATOM 2340 N N . ASP B 1 96 ? 36.100 -0.364 14.767 1.00 8.64 135 ASP B N 1
ATOM 2341 C CA . ASP B 1 96 ? 36.215 0.797 13.873 1.00 8.69 135 ASP B CA 1
ATOM 2342 C C . ASP B 1 96 ? 34.964 1.675 13.937 1.00 8.77 135 ASP B C 1
ATOM 2343 O O . ASP B 1 96 ? 35.046 2.915 13.878 1.00 8.91 135 ASP B O 1
ATOM 2348 N N . ALA B 1 97 ? 33.807 1.030 14.034 1.00 8.06 136 ALA B N 1
ATOM 2349 C CA . ALA B 1 97 ? 32.534 1.749 14.154 1.00 8.07 136 ALA B CA 1
ATOM 2350 C C . ALA B 1 97 ? 32.497 2.588 15.454 1.00 8.40 136 ALA B C 1
ATOM 2351 O O . ALA B 1 97 ? 32.115 3.757 15.445 1.00 7.45 136 ALA B O 1
ATOM 2353 N N . LEU B 1 98 ? 32.926 1.987 16.558 1.00 8.20 137 LEU B N 1
ATOM 2354 C CA . LEU B 1 98 ? 32.986 2.659 17.870 1.00 8.01 137 LEU B CA 1
ATOM 2355 C C . LEU B 1 98 ? 34.039 3.772 17.847 1.00 8.50 137 LEU B C 1
ATOM 2356 O O . LEU B 1 98 ? 33.824 4.823 18.412 1.00 7.41 137 LEU B O 1
ATOM 2361 N N . LEU B 1 99 ? 35.163 3.532 17.169 1.00 9.37 138 LEU B N 1
ATOM 2362 C CA . LEU B 1 99 ? 36.200 4.548 16.986 1.00 9.28 138 LEU B CA 1
ATOM 2363 C C . LEU B 1 99 ? 35.650 5.813 16.315 1.00 9.32 138 LEU B C 1
ATOM 2364 O O . LEU B 1 99 ? 35.979 6.925 16.729 1.00 10.27 138 LEU B O 1
ATOM 2369 N N . GLN B 1 100 ? 34.804 5.648 15.305 1.00 9.78 139 GLN B N 1
ATOM 2370 C CA . GLN B 1 100 ? 34.187 6.831 14.631 1.00 10.45 139 GLN B CA 1
ATOM 2371 C C . GLN B 1 100 ? 33.412 7.659 15.629 1.00 10.39 139 GLN B C 1
ATOM 2372 O O . GLN B 1 100 ? 33.421 8.889 15.538 1.00 10.58 139 GLN B O 1
ATOM 2378 N N . VAL B 1 101 ? 32.701 7.000 16.555 1.00 10.12 140 VAL B N 1
ATOM 2379 C CA . VAL B 1 101 ? 31.947 7.730 17.594 1.00 10.07 140 VAL B CA 1
ATOM 2380 C C . VAL B 1 101 ? 32.926 8.511 18.478 1.00 10.88 140 VAL B C 1
ATOM 2381 O O . VAL B 1 101 ? 32.719 9.703 18.756 1.00 10.12 140 VAL B O 1
ATOM 2385 N N . ARG B 1 102 ? 34.006 7.845 18.895 1.00 10.86 141 ARG B N 1
ATOM 2386 C CA . ARG B 1 102 ? 34.981 8.447 19.781 1.00 12.34 141 ARG B CA 1
ATOM 2387 C C . ARG B 1 102 ? 35.628 9.634 19.104 1.00 11.67 141 ARG B C 1
ATOM 2388 O O . ARG B 1 102 ? 35.936 10.623 19.766 1.00 11.68 141 ARG B O 1
ATOM 2396 N N . LYS B 1 103 ? 35.811 9.539 17.790 1.00 11.61 142 LYS B N 1
ATOM 2397 C CA . LYS B 1 103 ? 36.359 10.664 17.004 1.00 13.16 142 LYS B CA 1
ATOM 2398 C C . LYS B 1 103 ? 35.458 11.908 17.094 1.00 11.95 142 LYS B C 1
ATOM 2399 O O . LYS B 1 103 ? 35.951 13.054 17.156 1.00 12.72 142 LYS B O 1
ATOM 2405 N N . HIS B 1 104 ? 34.146 11.687 17.087 1.00 11.11 143 HIS B N 1
ATOM 2406 C CA . HIS B 1 104 ? 33.197 12.807 17.213 1.00 10.57 143 HIS B CA 1
ATOM 2407 C C . HIS B 1 104 ? 33.419 13.496 18.536 1.00 11.29 143 HIS B C 1
ATOM 2408 O O . HIS B 1 104 ? 33.394 14.7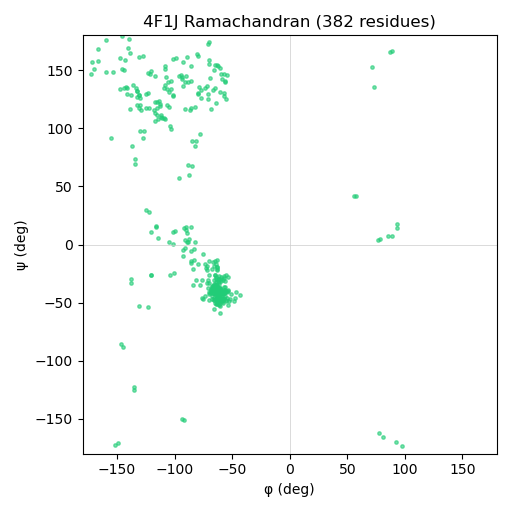24 18.629 1.00 10.93 143 HIS B O 1
ATOM 2415 N N . LEU B 1 105 ? 33.643 12.700 19.579 1.00 10.93 144 LEU B N 1
ATOM 2416 C CA . LEU B 1 105 ? 33.788 13.274 20.919 1.00 11.71 144 LEU B CA 1
ATOM 2417 C C . LEU B 1 105 ? 35.137 13.961 21.015 1.00 11.64 144 LEU B C 1
ATOM 2418 O O . LEU B 1 105 ? 35.203 15.080 21.562 1.00 10.95 144 LEU B O 1
ATOM 2423 N N . ASN B 1 106 ? 36.180 13.296 20.511 1.00 11.89 145 ASN B N 1
ATOM 2424 C CA A ASN B 1 106 ? 37.513 13.869 20.537 0.50 12.29 145 ASN B CA 1
ATOM 2425 C CA B ASN B 1 106 ? 37.559 13.845 20.444 0.50 12.35 145 ASN B CA 1
ATOM 2426 C C . ASN B 1 106 ? 37.539 15.268 19.905 1.00 12.48 145 ASN B C 1
ATOM 2427 O O . ASN B 1 106 ? 38.131 16.190 20.474 1.00 13.86 145 ASN B O 1
ATOM 2436 N N . ASP B 1 107 ? 36.838 15.427 18.787 1.00 12.14 146 ASP B N 1
ATOM 2437 C CA . ASP B 1 107 ? 36.778 16.661 18.008 1.00 12.74 146 ASP B CA 1
ATOM 2438 C C . ASP B 1 107 ? 35.693 17.644 18.432 1.00 11.94 146 ASP B C 1
ATOM 2439 O O . ASP B 1 107 ? 35.546 18.694 17.807 1.00 12.57 146 ASP B O 1
ATOM 2444 N N . ARG B 1 108 ? 34.963 17.300 19.486 1.00 12.40 147 ARG B N 1
ATOM 2445 C CA . ARG B 1 108 ? 33.906 18.110 20.075 1.00 12.36 147 ARG B CA 1
ATOM 2446 C C . ARG B 1 108 ? 32.823 18.428 19.041 1.00 12.47 147 ARG B C 1
ATOM 2447 O O . ARG B 1 108 ? 32.331 19.547 18.964 1.00 12.94 147 ARG B O 1
ATOM 2455 N N . ILE B 1 109 ? 32.477 17.423 18.239 1.00 11.97 148 ILE B N 1
ATOM 2456 C CA . ILE B 1 109 ? 31.448 17.564 17.200 1.00 12.15 148 ILE B CA 1
ATOM 2457 C C . ILE B 1 109 ? 30.076 17.366 17.789 1.00 11.56 148 ILE B C 1
ATOM 2458 O O . ILE B 1 109 ? 29.099 17.983 17.337 1.00 11.04 148 ILE B O 1
ATOM 2463 N N . ASN B 1 110 ? 29.985 16.475 18.775 1.00 11.00 149 ASN B N 1
ATOM 2464 C CA . ASN B 1 110 ? 28.752 16.244 19.503 1.00 10.94 149 ASN B CA 1
ATOM 2465 C C . ASN B 1 110 ? 28.301 17.514 20.242 1.00 11.15 149 ASN B C 1
ATOM 2466 O O . ASN B 1 110 ? 29.124 18.375 20.619 1.00 11.44 149 ASN B O 1
ATOM 2471 N N . ARG B 1 111 ? 27.000 17.619 20.471 1.00 12.37 150 ARG B N 1
ATOM 2472 C CA . ARG B 1 111 ? 26.482 18.610 21.406 1.00 12.62 150 ARG B CA 1
ATOM 2473 C C . ARG B 1 111 ? 26.954 18.353 22.808 1.00 13.95 150 ARG B C 1
ATOM 2474 O O . ARG B 1 111 ? 26.671 17.313 23.388 1.00 12.92 150 ARG B O 1
ATOM 2482 N N . GLU B 1 112 ? 27.626 19.347 23.377 1.00 16.88 151 GLU B N 1
ATOM 2483 C CA . GLU B 1 112 ? 28.150 19.240 24.720 1.00 18.87 151 GLU B CA 1
ATOM 2484 C C . GLU B 1 112 ? 27.100 18.866 25.729 1.00 18.64 151 GLU B C 1
ATOM 2485 O O . GLU B 1 112 ? 27.343 18.065 26.633 1.00 20.83 151 GLU B O 1
ATOM 2491 N N . ASN B 1 113 ? 25.931 19.468 25.575 1.00 17.71 152 ASN B N 1
ATOM 2492 C CA . ASN B 1 113 ? 24.852 19.333 26.527 1.00 17.13 152 ASN B CA 1
ATOM 2493 C C . ASN B 1 113 ? 23.991 18.081 26.357 1.00 16.60 152 ASN B C 1
ATOM 2494 O O . ASN B 1 113 ? 23.198 17.763 27.232 1.00 17.71 152 ASN B O 1
ATOM 2496 N N . ALA B 1 114 ? 24.129 17.391 25.226 1.00 14.02 153 ALA B N 1
ATOM 2497 C CA . ALA B 1 114 ? 23.276 16.267 24.907 1.00 13.15 153 ALA B CA 1
ATOM 2498 C C . ALA B 1 114 ? 23.846 15.008 25.533 1.00 12.45 153 ALA B C 1
ATOM 2499 O O . ALA B 1 114 ? 25.085 14.825 25.561 1.00 11.12 153 ALA B O 1
ATOM 2501 N N . ASN B 1 115 ? 22.947 14.168 26.043 1.00 12.84 154 ASN B N 1
ATOM 2502 C CA . ASN B 1 115 ? 23.280 12.772 26.342 1.00 13.56 154 ASN B CA 1
ATOM 2503 C C . ASN B 1 115 ? 23.854 12.106 25.075 1.00 12.17 154 ASN B C 1
ATOM 2504 O O . ASN B 1 115 ? 23.447 12.418 23.955 1.00 12.98 154 ASN B O 1
ATOM 2509 N N . GLN B 1 116 ? 24.801 11.191 25.258 1.00 10.55 155 GLN B N 1
ATOM 2510 C CA . GLN B 1 116 ? 25.426 10.495 24.142 1.00 8.76 155 GLN B CA 1
ATOM 2511 C C . GLN B 1 116 ? 25.083 9.021 24.230 1.00 9.33 155 GLN B C 1
ATOM 2512 O O . GLN B 1 116 ? 25.348 8.382 25.259 1.00 9.59 155 GLN B O 1
ATOM 2518 N N . LEU B 1 117 ? 24.473 8.499 23.168 1.00 8.69 156 LEU B N 1
ATOM 2519 C CA . LEU B 1 117 ? 23.975 7.127 23.114 1.00 8.03 156 LEU B CA 1
ATOM 2520 C C . LEU B 1 117 ? 24.399 6.435 21.826 1.00 7.59 156 LEU B C 1
ATOM 2521 O O . LEU B 1 117 ? 24.137 6.926 20.727 1.00 8.54 156 LEU B O 1
ATOM 2526 N N . VAL B 1 118 ? 25.016 5.271 21.963 1.00 6.91 157 VAL B N 1
ATOM 2527 C CA . VAL B 1 118 ? 25.356 4.433 20.818 1.00 5.95 157 VAL B CA 1
ATOM 2528 C C . VAL B 1 118 ? 24.324 3.288 20.799 1.00 6.36 157 VAL B C 1
ATOM 2529 O O . VAL B 1 118 ? 24.062 2.681 21.829 1.00 6.93 157 VAL B O 1
ATOM 2533 N N . VAL B 1 119 ? 23.761 2.985 19.633 1.00 6.78 158 VAL B N 1
ATOM 2534 C CA . VAL B 1 119 ? 22.872 1.850 19.489 1.00 6.98 158 VAL B CA 1
ATOM 2535 C C . VAL B 1 119 ? 23.419 0.987 18.371 1.00 6.51 158 VAL B C 1
ATOM 2536 O O . VAL B 1 119 ? 23.563 1.451 17.238 1.00 6.83 158 VAL B O 1
ATOM 2540 N N . ILE B 1 120 ? 23.795 -0.230 18.719 1.00 7.29 159 ILE B N 1
ATOM 2541 C CA . ILE B 1 120 ? 24.365 -1.200 17.775 1.00 6.81 159 ILE B CA 1
ATOM 2542 C C . ILE B 1 120 ? 23.316 -2.232 17.341 1.00 7.55 159 ILE B C 1
ATOM 2543 O O . ILE B 1 120 ? 22.650 -2.831 18.178 1.00 6.82 159 ILE B O 1
ATOM 2548 N N . LEU B 1 121 ? 23.157 -2.423 16.030 1.00 7.62 160 LEU B N 1
ATOM 2549 C CA . LEU B 1 121 ? 22.359 -3.521 15.488 1.00 8.50 160 LEU B CA 1
ATOM 2550 C C . LEU B 1 121 ? 23.367 -4.509 14.929 1.00 9.09 160 LEU B C 1
ATOM 2551 O O . LEU B 1 121 ? 24.146 -4.158 14.045 1.00 9.13 160 LEU B O 1
ATOM 2556 N N . THR B 1 122 ? 23.370 -5.735 15.447 1.00 8.16 161 THR B N 1
ATOM 2557 C CA . THR B 1 122 ? 24.371 -6.704 15.006 1.00 9.15 161 THR B CA 1
ATOM 2558 C C . THR B 1 122 ? 23.858 -8.144 14.968 1.00 8.81 161 THR B C 1
ATOM 2559 O O . THR B 1 122 ? 23.005 -8.518 15.750 1.00 8.84 161 THR B O 1
ATOM 2563 N N . ASP B 1 123 ? 24.435 -8.942 14.061 1.00 9.09 162 ASP B N 1
ATOM 2564 C CA . ASP B 1 123 ? 24.110 -10.362 13.984 1.00 9.23 162 ASP B CA 1
ATOM 2565 C C . ASP B 1 123 ? 25.304 -11.247 14.291 1.00 10.09 162 ASP B C 1
ATOM 2566 O O . ASP B 1 123 ? 25.243 -12.468 14.038 1.00 11.41 162 ASP B O 1
ATOM 2571 N N . GLY B 1 124 ? 26.346 -10.660 14.867 1.00 9.83 163 GLY B N 1
ATOM 2572 C CA . GLY B 1 124 ? 27.605 -11.378 15.072 1.00 10.67 163 GLY B CA 1
ATOM 2573 C C . GLY B 1 124 ? 28.377 -10.926 16.286 1.00 10.80 163 GLY B C 1
ATOM 2574 O O . GLY B 1 124 ? 27.891 -10.160 17.125 1.00 11.66 163 GLY B O 1
ATOM 2575 N N . ILE B 1 125 ? 29.594 -11.453 16.349 1.00 11.82 164 ILE B N 1
ATOM 2576 C CA . ILE B 1 125 ? 30.555 -11.163 17.374 1.00 12.41 164 ILE B CA 1
ATOM 2577 C C . ILE B 1 125 ? 31.661 -10.314 16.762 1.00 11.57 164 ILE B C 1
ATOM 2578 O O . ILE B 1 125 ? 32.117 -10.589 15.659 1.00 11.94 164 ILE B O 1
ATOM 2583 N N . PRO B 1 126 ? 32.113 -9.275 17.470 1.00 11.75 165 PRO B N 1
ATOM 2584 C CA . PRO B 1 126 ? 33.167 -8.475 16.869 1.00 11.60 165 PRO B CA 1
ATOM 2585 C C . PRO B 1 126 ? 34.424 -9.275 16.504 1.00 12.27 165 PRO B C 1
ATOM 2586 O O . PRO B 1 126 ? 34.806 -10.239 17.207 1.00 11.01 165 PRO B O 1
ATOM 2590 N N . ASP B 1 127 ? 35.080 -8.867 15.425 1.00 11.82 166 ASP B N 1
ATOM 2591 C CA . ASP B 1 127 ? 36.343 -9.518 15.044 1.00 12.73 166 ASP B CA 1
ATOM 2592 C C . ASP B 1 127 ? 37.429 -9.363 16.108 1.00 13.01 166 ASP B C 1
ATOM 2593 O O . ASP B 1 127 ? 38.259 -10.271 16.276 1.00 13.40 166 ASP B O 1
ATOM 2598 N N . SER B 1 128 ? 37.407 -8.247 16.836 1.00 13.58 167 SER B N 1
ATOM 2599 C CA . SER B 1 128 ? 38.280 -8.061 17.985 1.00 14.00 167 SER B CA 1
ATOM 2600 C C . SER B 1 128 ? 37.454 -7.672 19.213 1.00 15.10 167 SER B C 1
ATOM 2601 O O . SER B 1 128 ? 37.134 -6.506 19.434 1.00 13.10 167 SER B O 1
ATOM 2604 N N . ILE B 1 129 ? 37.155 -8.662 20.049 1.00 17.31 168 ILE B N 1
ATOM 2605 C CA . ILE B 1 129 ? 36.529 -8.381 21.351 1.00 18.73 168 ILE B CA 1
ATOM 2606 C C . ILE B 1 129 ? 37.380 -7.397 22.165 1.00 18.90 168 ILE B C 1
ATOM 2607 O O . ILE B 1 129 ? 36.858 -6.471 22.788 1.00 18.48 168 ILE B O 1
ATOM 2612 N N . GLN B 1 130 ? 38.697 -7.575 22.126 1.00 18.96 169 GLN B N 1
ATOM 2613 C CA . GLN B 1 130 ? 39.607 -6.727 22.880 1.00 19.34 169 GLN B CA 1
ATOM 2614 C C . GLN B 1 130 ? 39.577 -5.256 22.426 1.00 18.58 169 GLN B C 1
ATOM 2615 O O . GLN B 1 130 ? 39.496 -4.352 23.274 1.00 18.47 169 GLN B O 1
ATOM 2621 N N . ASP B 1 131 ? 39.637 -5.009 21.114 1.00 17.24 170 ASP B N 1
ATOM 2622 C CA A ASP B 1 131 ? 39.627 -3.625 20.657 0.50 17.17 170 ASP B CA 1
ATOM 2623 C CA B ASP B 1 131 ? 39.622 -3.646 20.577 0.50 17.38 170 ASP B CA 1
ATOM 2624 C C . ASP B 1 131 ? 38.245 -2.994 20.781 1.00 16.66 170 ASP B C 1
ATOM 2625 O O . ASP B 1 131 ? 38.141 -1.766 20.961 1.00 16.84 170 ASP B O 1
ATOM 2634 N N . SER B 1 132 ? 37.202 -3.811 20.713 1.00 15.37 171 SER B N 1
ATOM 2635 C CA . SER B 1 132 ? 35.829 -3.302 20.868 1.00 14.95 171 SER B CA 1
ATOM 2636 C C . SER B 1 132 ? 35.607 -2.878 22.326 1.00 15.52 171 SER B C 1
ATOM 2637 O O . SER B 1 132 ? 35.037 -1.821 22.600 1.00 14.21 171 SER B O 1
ATOM 2640 N N . LEU B 1 133 ? 36.092 -3.683 23.269 1.00 16.23 172 LEU B N 1
ATOM 2641 C CA . LEU B 1 133 ? 36.005 -3.295 24.685 1.00 17.33 172 LEU B CA 1
ATOM 2642 C C . LEU B 1 133 ? 36.928 -2.144 25.069 1.00 18.10 172 LEU B C 1
ATOM 2643 O O . LEU B 1 133 ? 36.594 -1.362 25.973 1.00 19.55 172 LEU B O 1
ATOM 2648 N N . LYS B 1 134 ? 38.073 -2.005 24.411 1.00 18.55 173 LYS B N 1
ATOM 2649 C CA . LYS B 1 134 ? 38.939 -0.860 24.642 1.00 19.13 173 LYS B CA 1
ATOM 2650 C C . LYS B 1 134 ? 38.183 0.414 24.233 1.00 18.59 173 LYS B C 1
ATOM 2651 O O . LYS B 1 134 ? 38.093 1.394 24.994 1.00 17.97 173 LYS B O 1
ATOM 2657 N N . GLU B 1 135 ? 37.634 0.391 23.025 1.00 16.97 174 GLU B N 1
ATOM 2658 C CA . GLU B 1 135 ? 36.856 1.529 22.525 1.00 15.97 174 GLU B CA 1
ATOM 2659 C C . GLU B 1 135 ? 35.641 1.840 23.395 1.00 14.66 174 GLU B C 1
ATOM 2660 O O . GLU B 1 135 ? 35.409 2.999 23.743 1.00 13.07 174 GLU B O 1
ATOM 2666 N N . SER B 1 136 ? 34.883 0.814 23.763 1.00 13.94 175 SER B N 1
ATOM 2667 C CA . SER B 1 136 ? 33.702 0.999 24.574 1.00 14.52 175 SER B CA 1
ATOM 2668 C C . SER B 1 136 ? 34.023 1.626 25.946 1.00 14.58 175 SER B C 1
ATOM 2669 O O . SER B 1 136 ? 33.274 2.475 26.420 1.00 13.45 175 SER B O 1
ATOM 2672 N N . ARG B 1 137 ? 35.149 1.238 26.547 1.00 14.91 176 ARG B N 1
ATOM 2673 C CA . ARG B 1 137 ? 35.610 1.869 27.809 1.00 14.94 176 ARG B CA 1
ATOM 2674 C C . ARG B 1 137 ? 35.897 3.352 27.637 1.00 14.49 176 ARG B C 1
ATOM 2675 O O . ARG B 1 137 ? 35.523 4.162 28.496 1.00 15.59 176 ARG B O 1
ATOM 2678 N N . LYS B 1 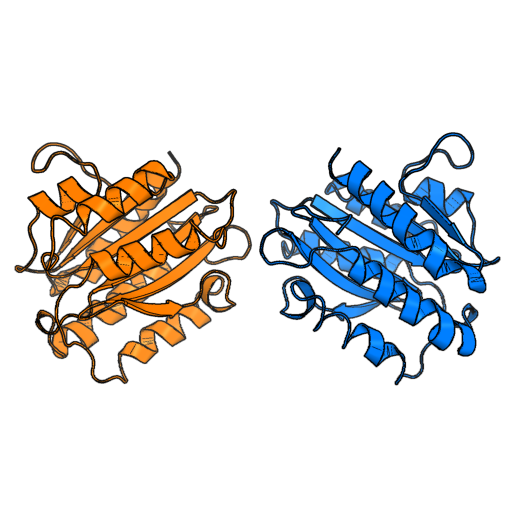138 ? 36.584 3.720 26.561 1.00 13.37 177 LYS B N 1
ATOM 2679 C CA . LYS B 1 138 ? 36.906 5.109 26.316 1.00 13.70 177 LYS B CA 1
ATOM 2680 C C . LYS B 1 138 ? 35.611 5.892 26.104 1.00 12.21 177 LYS B C 1
ATOM 2681 O O . LYS B 1 138 ? 35.476 7.018 26.555 1.00 11.22 177 LYS B O 1
ATOM 2687 N N . LEU B 1 139 ? 34.642 5.275 25.434 1.00 11.39 178 LEU B N 1
ATOM 2688 C CA . LEU B 1 139 ? 33.325 5.903 25.277 1.00 10.29 178 LEU B CA 1
ATOM 2689 C C . LEU B 1 139 ? 32.589 6.047 26.622 1.00 10.00 178 LEU B C 1
ATOM 2690 O O . LEU B 1 139 ? 32.055 7.102 26.937 1.00 9.68 178 LEU B O 1
ATOM 2695 N N . ASN B 1 140 ? 32.581 4.991 27.418 1.00 10.41 179 ASN B N 1
ATOM 2696 C CA . ASN B 1 140 ? 31.892 5.014 28.717 1.00 10.51 179 ASN B CA 1
ATOM 2697 C C . ASN B 1 140 ? 32.539 6.083 29.611 1.00 10.75 179 ASN B C 1
ATOM 2698 O O . ASN B 1 140 ? 31.837 6.793 30.342 1.00 10.35 179 ASN B O 1
ATOM 2703 N N . ASP B 1 141 ? 33.869 6.201 29.539 1.00 10.92 180 ASP B N 1
ATOM 2704 C CA . ASP B 1 141 ? 34.597 7.176 30.364 1.00 11.25 180 ASP B CA 1
ATOM 2705 C C . ASP B 1 141 ? 34.182 8.621 29.981 1.00 11.11 180 ASP B C 1
ATOM 2706 O O . ASP B 1 141 ? 34.263 9.531 30.795 1.00 11.69 180 ASP B O 1
ATOM 2711 N N . ARG B 1 142 ? 33.771 8.806 28.734 1.00 11.32 181 ARG B N 1
ATOM 2712 C CA . ARG B 1 142 ? 33.235 10.072 28.266 1.00 11.62 181 ARG B CA 1
ATOM 2713 C C . ARG B 1 142 ? 31.721 10.180 28.432 1.00 12.37 181 ARG B C 1
ATOM 2714 O O . ARG B 1 142 ? 31.087 11.081 27.854 1.00 13.43 181 ARG B O 1
ATOM 2722 N N . GLY B 1 143 ? 31.121 9.297 29.222 1.00 11.94 182 GLY B N 1
ATOM 2723 C CA . GLY B 1 143 ? 29.703 9.420 29.536 1.00 11.91 182 GLY B CA 1
ATOM 2724 C C . GLY B 1 143 ? 28.750 8.794 28.531 1.00 11.26 182 GLY B C 1
ATOM 2725 O O . GLY B 1 143 ? 27.520 8.926 28.655 1.00 11.61 182 GLY B O 1
ATOM 2726 N N . VAL B 1 144 ? 29.297 8.069 27.565 1.00 10.61 183 VAL B N 1
ATOM 2727 C CA . VAL B 1 144 ? 28.490 7.458 26.518 1.00 10.58 183 VAL B CA 1
ATOM 2728 C C . VAL B 1 144 ? 27.820 6.164 27.013 1.00 11.07 183 VAL B C 1
ATOM 2729 O O . VAL B 1 144 ? 28.470 5.300 27.608 1.00 11.51 183 VAL B O 1
ATOM 2733 N N . LYS B 1 145 ? 26.510 6.071 26.798 1.00 11.32 184 LYS B N 1
ATOM 2734 C CA . LYS B 1 145 ? 25.797 4.833 27.033 1.00 12.62 184 LYS B CA 1
ATOM 2735 C C . LYS B 1 145 ? 25.757 4.072 25.714 1.00 11.23 184 LYS B C 1
ATOM 2736 O O . LYS B 1 145 ? 25.627 4.689 24.659 1.00 11.00 184 LYS B O 1
ATOM 2742 N N . ILE B 1 146 ? 25.884 2.748 25.811 1.00 10.20 185 ILE B N 1
ATOM 2743 C CA . ILE B 1 146 ? 25.905 1.848 24.666 1.00 9.91 185 ILE B CA 1
ATOM 2744 C C . ILE B 1 146 ? 24.794 0.821 24.846 1.00 8.39 185 ILE B C 1
ATOM 2745 O O . ILE B 1 146 ? 24.685 0.215 25.916 1.00 8.80 185 ILE B O 1
ATOM 2750 N N . ALA B 1 147 ? 23.978 0.645 23.804 1.00 7.97 186 ALA B N 1
ATOM 2751 C CA . ALA B 1 147 ? 22.890 -0.334 23.747 1.00 7.96 186 ALA B CA 1
ATOM 2752 C C . ALA B 1 147 ? 23.119 -1.240 22.540 1.00 7.86 186 ALA B C 1
ATOM 2753 O O . ALA B 1 147 ? 23.635 -0.808 21.522 1.00 8.90 186 ALA B O 1
ATOM 2755 N N . VAL B 1 148 ? 22.718 -2.503 22.659 1.00 8.59 187 VAL B N 1
ATOM 2756 C CA . VAL B 1 148 ? 22.936 -3.501 21.612 1.00 7.47 187 VAL B CA 1
ATOM 2757 C C . VAL B 1 148 ? 21.629 -4.259 21.370 1.00 7.89 187 VAL B C 1
ATOM 2758 O O . VAL B 1 148 ? 20.942 -4.673 22.317 1.00 8.25 187 VAL B O 1
ATOM 2762 N N . PHE B 1 149 ? 21.283 -4.386 20.087 1.00 7.83 188 PHE B N 1
ATOM 2763 C CA . PHE B 1 149 ? 20.140 -5.147 19.639 1.00 8.60 188 PHE B CA 1
ATOM 2764 C C . PHE B 1 149 ? 20.725 -6.268 18.797 1.00 8.78 188 PHE B C 1
ATOM 2765 O O . PHE B 1 149 ? 21.252 -6.011 17.723 1.00 8.34 188 PHE B O 1
ATOM 2773 N N . GLY B 1 150 ? 20.720 -7.487 19.341 1.00 8.89 189 GLY B N 1
ATOM 2774 C CA . GLY B 1 150 ? 21.365 -8.620 18.711 1.00 9.75 189 GLY B CA 1
ATOM 2775 C C . GLY B 1 150 ? 20.346 -9.396 17.916 1.00 10.61 189 GLY B C 1
ATOM 2776 O O . GLY B 1 150 ? 19.197 -9.517 18.330 1.00 10.41 189 GLY B O 1
ATOM 2777 N N . ILE B 1 151 ? 20.784 -9.942 16.789 1.00 10.78 190 ILE B N 1
ATOM 2778 C CA . ILE B 1 151 ? 19.889 -10.547 15.842 1.00 11.27 190 ILE B CA 1
ATOM 2779 C C . ILE B 1 151 ? 20.393 -11.942 15.456 1.00 11.66 190 ILE B C 1
ATOM 2780 O O . ILE B 1 151 ? 21.537 -12.127 15.057 1.00 11.74 190 ILE B O 1
ATOM 2785 N N . GLY B 1 152 ? 19.506 -12.922 15.607 1.00 12.98 191 GLY B N 1
ATOM 2786 C CA . GLY B 1 152 ? 19.769 -14.257 15.099 1.00 13.66 191 GLY B CA 1
ATOM 2787 C C . GLY B 1 152 ? 20.714 -15.084 15.958 1.00 14.37 191 GLY B C 1
ATOM 2788 O O . GLY B 1 152 ? 20.962 -14.796 17.151 1.00 15.03 191 GLY B O 1
ATOM 2789 N N . GLN B 1 153 ? 21.240 -16.130 15.335 1.00 14.93 192 GLN B N 1
ATOM 2790 C CA . GLN B 1 153 ? 21.930 -17.187 16.054 1.00 15.37 192 GLN B CA 1
ATOM 2791 C C . GLN B 1 153 ? 23.458 -16.975 16.172 1.00 15.28 192 GLN B C 1
ATOM 2792 O O . GLN B 1 153 ? 24.106 -17.676 16.944 1.00 16.05 192 GLN B O 1
ATOM 2795 N N . GLY B 1 154 ? 24.010 -15.990 15.446 1.00 14.17 193 GLY B N 1
ATOM 2796 C CA . GLY B 1 154 ? 25.445 -15.715 15.385 1.00 13.42 193 GLY B CA 1
ATOM 2797 C C . GLY B 1 154 ? 25.996 -14.814 16.486 1.00 12.54 193 GLY B C 1
ATOM 2798 O O . GLY B 1 154 ? 27.211 -14.598 16.569 1.00 12.11 193 GLY B O 1
ATOM 2799 N N . ILE B 1 155 ? 25.114 -14.280 17.328 1.00 12.58 194 ILE B N 1
ATOM 2800 C CA . ILE B 1 155 ? 25.539 -13.397 18.425 1.00 12.43 194 ILE B CA 1
ATOM 2801 C C . ILE B 1 155 ? 26.049 -14.169 19.630 1.00 13.48 194 ILE B C 1
ATOM 2802 O O . ILE B 1 155 ? 25.845 -15.393 19.755 1.00 13.74 194 ILE B O 1
ATOM 2807 N N . ASN B 1 156 ? 26.753 -13.457 20.501 1.00 13.06 195 ASN B N 1
ATOM 2808 C CA . ASN B 1 156 ? 27.052 -13.967 21.821 1.00 12.79 195 ASN B CA 1
ATOM 2809 C C . ASN B 1 156 ? 26.424 -13.067 22.851 1.00 12.06 195 ASN B C 1
ATOM 2810 O O . ASN B 1 156 ? 26.767 -11.897 22.963 1.00 11.37 195 ASN B O 1
ATOM 2815 N N . VAL B 1 157 ? 25.476 -13.620 23.602 1.00 12.45 196 VAL B N 1
ATOM 2816 C CA . VAL B 1 157 ? 24.719 -12.860 24.567 1.00 11.56 196 VAL B CA 1
ATOM 2817 C C . VAL B 1 157 ? 25.585 -12.259 25.672 1.00 11.73 196 VAL B C 1
ATOM 2818 O O . VAL B 1 157 ? 25.481 -11.073 25.973 1.00 11.34 196 VAL B O 1
ATOM 2822 N N . ALA B 1 158 ? 26.469 -13.065 26.230 1.00 11.01 197 ALA B N 1
ATOM 2823 C CA . ALA B 1 158 ? 27.383 -12.643 27.279 1.00 11.28 197 ALA B CA 1
ATOM 2824 C C . ALA B 1 158 ? 28.179 -11.412 26.860 1.00 10.86 197 ALA B C 1
ATOM 2825 O O . ALA B 1 158 ? 28.226 -10.433 27.598 1.00 9.79 197 ALA B O 1
ATOM 2827 N N . PHE B 1 159 ? 28.800 -11.494 25.692 1.00 11.67 198 PHE B N 1
ATOM 2828 C CA . PHE B 1 159 ? 29.572 -10.369 25.185 1.00 11.54 198 PHE B CA 1
ATOM 2829 C C . PHE B 1 159 ? 28.715 -9.123 25.023 1.00 11.35 198 PHE B C 1
ATOM 2830 O O . PHE B 1 159 ? 29.116 -8.040 25.408 1.00 11.36 198 PHE B O 1
ATOM 2838 N N . ASN B 1 160 ? 27.545 -9.261 24.412 1.00 10.14 199 ASN B N 1
ATOM 2839 C CA . ASN B 1 160 ? 26.685 -8.093 24.185 1.00 10.09 199 ASN B CA 1
ATOM 2840 C C . ASN B 1 160 ? 26.302 -7.436 25.506 1.00 10.31 199 ASN B C 1
ATOM 2841 O O . ASN B 1 160 ? 26.389 -6.226 25.664 1.00 10.24 199 ASN B O 1
ATOM 2846 N N . ARG B 1 161 ? 25.925 -8.254 26.487 1.00 10.10 200 ARG B N 1
ATOM 2847 C CA . ARG B 1 161 ? 25.600 -7.752 27.825 1.00 10.93 200 ARG B CA 1
ATOM 2848 C C . ARG B 1 161 ? 26.796 -7.068 28.500 1.00 11.26 200 ARG B C 1
ATOM 2849 O O . ARG B 1 161 ? 26.630 -5.996 29.067 1.00 12.38 200 ARG B O 1
ATOM 2857 N N . PHE B 1 162 ? 27.973 -7.696 28.457 1.00 12.04 201 PHE B N 1
ATOM 2858 C CA . PHE B 1 162 ? 29.243 -7.120 28.980 1.00 12.99 201 PHE B CA 1
ATOM 2859 C C . PHE B 1 162 ? 29.433 -5.719 28.361 1.00 13.23 201 PHE B C 1
ATOM 2860 O O . PHE B 1 162 ? 29.755 -4.726 29.062 1.00 13.04 201 PHE B O 1
ATOM 2868 N N . LEU B 1 163 ? 29.239 -5.662 27.045 1.00 12.79 202 LEU B N 1
ATOM 2869 C CA . LEU B 1 163 ? 29.533 -4.452 26.262 1.00 12.48 202 LEU B CA 1
ATOM 2870 C C . LEU B 1 163 ? 28.687 -3.271 26.739 1.00 11.89 202 LEU B C 1
ATOM 2871 O O . LEU B 1 163 ? 29.200 -2.153 26.820 1.00 11.82 202 LEU B O 1
ATOM 2876 N N . VAL B 1 164 ? 27.422 -3.535 27.079 1.00 11.06 203 VAL B N 1
ATOM 2877 C CA . VAL B 1 164 ? 26.469 -2.497 27.500 1.00 11.80 203 VAL B CA 1
ATOM 2878 C C . VAL B 1 164 ? 26.503 -2.241 29.024 1.00 12.07 203 VAL B C 1
ATOM 2879 O O . VAL B 1 164 ? 25.745 -1.422 29.520 1.00 12.46 203 VAL B O 1
ATOM 2883 N N . GLY B 1 165 ? 27.396 -2.927 29.732 1.00 12.41 204 GLY B N 1
ATOM 2884 C CA . GLY B 1 165 ? 27.627 -2.697 31.160 1.00 13.15 204 GLY B CA 1
ATOM 2885 C C . GLY B 1 165 ? 26.815 -3.584 32.101 1.00 13.54 204 GLY B C 1
ATOM 2886 O O . GLY B 1 165 ? 26.694 -3.285 33.297 1.00 15.28 204 GLY B O 1
ATOM 2887 N N . CYS B 1 166 ? 26.289 -4.683 31.577 1.00 13.81 205 CYS B N 1
ATOM 2888 C CA . CYS B 1 166 ? 25.484 -5.594 32.364 1.00 14.01 205 CYS B CA 1
ATOM 2889 C C . CYS B 1 166 ? 26.295 -6.795 32.765 1.00 14.65 205 CYS B C 1
ATOM 2890 O O . CYS B 1 166 ? 27.326 -7.111 32.139 1.00 15.25 205 CYS B O 1
ATOM 2893 N N . HIS B 1 167 ? 25.837 -7.486 33.817 1.00 14.95 206 HIS B N 1
ATOM 2894 C CA . HIS B 1 167 ? 26.303 -8.853 34.107 1.00 15.21 206 HIS B CA 1
ATOM 2895 C C . HIS B 1 167 ? 26.053 -9.717 32.883 1.00 15.24 206 HIS B C 1
ATOM 2896 O O . HIS B 1 167 ? 25.036 -9.575 32.249 1.00 14.74 206 HIS B O 1
ATOM 2903 N N . PRO B 1 168 ? 26.984 -10.629 32.533 1.00 15.47 207 PRO B N 1
ATOM 2904 C CA . PRO B 1 168 ? 26.790 -11.412 31.313 1.00 16.13 207 PRO B CA 1
ATOM 2905 C C . PRO B 1 168 ? 25.618 -12.373 31.230 1.00 16.21 207 PRO B C 1
ATOM 2906 O O . PRO B 1 168 ? 25.310 -12.821 30.145 1.00 15.11 207 PRO B O 1
ATOM 2910 N N . SER B 1 169 ? 24.975 -12.693 32.348 1.00 17.25 208 SER B N 1
ATOM 2911 C CA . SER B 1 169 ? 23.834 -13.602 32.322 1.00 18.40 208 SER B CA 1
ATOM 2912 C C . SER B 1 169 ? 22.682 -13.141 33.214 1.00 18.87 208 SER B C 1
ATOM 2913 O O . SER B 1 169 ? 21.535 -13.357 32.858 1.00 20.23 208 SER B O 1
ATOM 2916 N N . ASP B 1 170 ? 22.997 -12.490 34.332 1.00 19.13 209 ASP B N 1
ATOM 2917 C CA . ASP B 1 170 ? 22.055 -12.318 35.448 1.00 19.98 209 ASP B CA 1
ATOM 2918 C C . ASP B 1 170 ? 21.513 -10.901 35.537 1.00 19.52 209 ASP B C 1
ATOM 2919 O O . ASP B 1 170 ? 22.250 -9.936 35.384 1.00 18.72 209 ASP B O 1
ATOM 2924 N N . GLY B 1 171 ? 20.221 -10.793 35.828 1.00 19.22 210 GLY B N 1
ATOM 2925 C CA . GLY B 1 171 ? 19.589 -9.520 36.115 1.00 18.67 210 GLY B CA 1
ATOM 2926 C C . GLY B 1 171 ? 19.089 -8.854 34.865 1.00 18.43 210 GLY B C 1
ATOM 2927 O O . GLY B 1 171 ? 19.452 -9.241 33.749 1.00 17.81 210 GLY B O 1
ATOM 2928 N N . LYS B 1 172 ? 18.260 -7.834 35.066 1.00 18.23 211 LYS B N 1
ATOM 2929 C CA . LYS B 1 172 ? 17.685 -7.072 33.983 1.00 18.24 211 LYS B CA 1
ATOM 2930 C C . LYS B 1 172 ? 18.781 -6.260 33.298 1.00 17.40 211 LYS B C 1
ATOM 2931 O O . LYS B 1 172 ? 19.729 -5.807 33.945 1.00 18.27 211 LYS B O 1
ATOM 2933 N N . CYS B 1 173 ? 18.674 -6.138 31.984 1.00 15.54 212 CYS B N 1
ATOM 2934 C CA . CYS B 1 173 ? 19.636 -5.378 31.198 1.00 14.39 212 CYS B CA 1
ATOM 2935 C C . CYS B 1 173 ? 18.864 -4.554 30.172 1.00 14.19 212 CYS B C 1
ATOM 2936 O O . CYS B 1 173 ? 18.674 -4.978 29.046 1.00 13.44 212 CYS B O 1
ATOM 2939 N N . ASN B 1 174 ? 18.407 -3.382 30.585 1.00 14.52 213 ASN B N 1
ATOM 2940 C CA . ASN B 1 174 ? 17.541 -2.561 29.736 1.00 14.86 213 ASN B CA 1
ATOM 2941 C C . ASN B 1 174 ? 18.239 -2.046 28.474 1.00 14.59 213 ASN B C 1
ATOM 2942 O O . ASN B 1 174 ? 17.555 -1.673 27.519 1.00 15.54 213 ASN B O 1
ATOM 2947 N N . LEU B 1 175 ? 19.576 -2.061 28.460 1.00 13.01 214 LEU B N 1
ATOM 2948 C CA . LEU B 1 175 ? 20.368 -1.645 27.272 1.00 12.46 214 LEU B CA 1
ATOM 2949 C C . LEU B 1 175 ? 20.632 -2.774 26.261 1.00 11.72 214 LEU B C 1
ATOM 2950 O O . LEU B 1 175 ? 21.331 -2.562 25.268 1.00 10.92 214 LEU B O 1
ATOM 2955 N N . TYR B 1 176 ? 20.052 -3.950 26.494 1.00 11.01 215 TYR B N 1
ATOM 2956 C CA . TYR B 1 176 ? 20.229 -5.089 25.617 1.00 11.15 215 TYR B CA 1
ATOM 2957 C C . TYR B 1 176 ? 18.909 -5.764 25.307 1.00 10.84 215 TYR B C 1
ATOM 2958 O O . TYR B 1 176 ? 18.103 -5.969 26.206 1.00 13.00 215 TYR B O 1
ATOM 2967 N N . ALA B 1 177 ? 18.699 -6.084 24.041 1.00 9.69 216 ALA B N 1
ATOM 2968 C CA . ALA B 1 177 ? 17.658 -7.022 23.609 1.00 10.17 216 ALA B CA 1
ATOM 2969 C C . ALA B 1 177 ? 18.160 -7.853 22.458 1.00 10.78 216 ALA B C 1
ATOM 2970 O O . ALA B 1 177 ? 19.080 -7.464 21.755 1.00 10.84 216 ALA B O 1
ATOM 2972 N N . ASP B 1 178 ? 17.543 -9.004 22.236 1.00 10.91 217 ASP B N 1
ATOM 2973 C CA . ASP B 1 178 ? 17.834 -9.743 21.017 1.00 11.82 217 ASP B CA 1
ATOM 2974 C C . ASP B 1 178 ? 16.575 -10.335 20.412 1.00 12.76 217 ASP B C 1
ATOM 2975 O O . ASP B 1 178 ? 15.522 -10.376 21.054 1.00 13.69 217 ASP B O 1
ATOM 2980 N N . SER B 1 179 ? 16.681 -10.754 19.157 1.00 13.24 218 SER B N 1
ATOM 2981 C CA . SER B 1 179 ? 15.524 -11.241 18.416 1.00 13.60 218 SER B CA 1
ATOM 2982 C C . SER B 1 179 ? 15.927 -12.217 17.347 1.00 13.41 218 SER B C 1
ATOM 2983 O O . SER B 1 179 ? 17.004 -12.124 16.767 1.00 11.63 218 SER B O 1
ATOM 2986 N N . ALA B 1 180 ? 15.037 -13.157 17.073 1.00 13.81 219 ALA B N 1
ATOM 2987 C CA . ALA B 1 180 ? 15.123 -13.943 15.852 1.00 13.93 219 ALA B CA 1
ATOM 2988 C C . ALA B 1 180 ? 14.877 -12.987 14.683 1.00 13.56 219 ALA B C 1
ATOM 2989 O O . ALA B 1 180 ? 14.152 -12.013 14.833 1.00 13.67 219 ALA B O 1
ATOM 2991 N N . TRP B 1 181 ? 15.460 -13.272 13.534 1.00 13.52 220 TRP B N 1
ATOM 2992 C CA . TRP B 1 181 ? 15.289 -12.415 12.340 1.00 14.34 220 TRP B CA 1
ATOM 2993 C C . TRP B 1 181 ? 13.853 -12.033 12.063 1.00 15.80 220 TRP B C 1
ATOM 2994 O O . TRP B 1 181 ? 13.556 -10.864 11.824 1.00 15.42 220 TRP B O 1
ATOM 3005 N N . GLU B 1 182 ? 12.953 -13.023 12.122 1.00 16.16 221 GLU B N 1
ATOM 3006 C CA . GLU B 1 182 ? 11.540 -12.828 11.783 1.00 16.57 221 GLU B CA 1
ATOM 3007 C C . GLU B 1 182 ? 10.781 -11.881 12.702 1.00 16.72 221 GLU B C 1
ATOM 3008 O O . GLU B 1 182 ? 9.809 -11.250 12.261 1.00 18.26 221 GLU B O 1
ATOM 3010 N N . ASN B 1 183 ? 11.244 -11.758 13.948 1.00 15.91 222 ASN B N 1
ATOM 3011 C CA . ASN B 1 183 ? 10.559 -11.028 15.013 1.00 15.78 222 ASN B CA 1
ATOM 3012 C C . ASN B 1 183 ? 11.111 -9.622 15.308 1.00 15.07 222 ASN B C 1
ATOM 3013 O O . ASN B 1 183 ? 10.581 -8.927 16.175 1.00 15.65 222 ASN B O 1
ATOM 3018 N N . VAL B 1 184 ? 12.138 -9.186 14.584 1.00 14.60 223 VAL B N 1
ATOM 3019 C CA . VAL B 1 184 ? 12.832 -7.922 14.938 1.00 14.62 223 VAL B CA 1
ATOM 3020 C C . VAL B 1 184 ? 11.918 -6.689 15.009 1.00 14.90 223 VAL B C 1
ATOM 3021 O O . VAL B 1 184 ? 12.081 -5.847 15.916 1.00 14.70 223 VAL B O 1
ATOM 3025 N N . LYS B 1 185 ? 10.951 -6.589 14.090 1.00 15.45 224 LYS B N 1
ATOM 3026 C CA . LYS B 1 185 ? 10.005 -5.457 14.085 1.00 16.05 224 LYS B CA 1
ATOM 3027 C C . LYS B 1 185 ? 9.168 -5.370 15.360 1.00 15.89 224 LYS B C 1
ATOM 3028 O O . LYS B 1 185 ? 8.759 -4.279 15.782 1.00 16.08 224 LYS B O 1
ATOM 3030 N N . ASN B 1 186 ? 8.953 -6.511 16.004 1.00 16.01 225 ASN B N 1
ATOM 3031 C CA . ASN B 1 186 ? 8.171 -6.563 17.235 1.00 16.45 225 ASN B CA 1
ATOM 3032 C C . ASN B 1 186 ? 8.939 -6.291 18.538 1.00 16.28 225 ASN B C 1
ATOM 3033 O O . ASN B 1 186 ? 8.320 -6.038 19.585 1.00 16.23 225 ASN B O 1
ATOM 3038 N N . VAL B 1 187 ? 10.271 -6.325 18.473 1.00 14.95 226 VAL B N 1
ATOM 3039 C CA . VAL B 1 187 ? 11.143 -6.164 19.642 1.00 15.23 226 VAL B CA 1
ATOM 3040 C C . VAL B 1 187 ? 11.779 -4.770 19.669 1.00 13.98 226 VAL B C 1
ATOM 3041 O O . VAL B 1 187 ? 12.089 -4.253 20.738 1.00 13.94 226 VAL B O 1
ATOM 3045 N N . ILE B 1 188 ? 11.932 -4.142 18.505 1.00 12.95 227 ILE B N 1
ATOM 3046 C CA . ILE B 1 188 ? 12.631 -2.849 18.441 1.00 12.23 227 ILE B CA 1
ATOM 3047 C C . ILE B 1 188 ? 11.948 -1.725 19.244 1.00 12.60 227 ILE B C 1
ATOM 3048 O O . ILE B 1 188 ? 12.639 -0.932 19.877 1.00 11.98 227 ILE B O 1
ATOM 3053 N N . GLY B 1 189 ? 10.615 -1.634 19.231 1.00 12.85 228 GLY B N 1
ATOM 3054 C CA . GLY B 1 189 ? 9.951 -0.506 19.914 1.00 13.35 228 GLY B CA 1
ATOM 3055 C C . GLY B 1 189 ? 10.160 -0.566 21.419 1.00 13.83 228 GLY B C 1
ATOM 3056 O O . GLY B 1 189 ? 10.641 0.392 22.045 1.00 14.22 228 GLY B O 1
ATOM 3057 N N . PRO B 1 190 ? 9.798 -1.687 22.027 1.00 14.81 229 PRO B N 1
ATOM 3058 C CA . PRO B 1 190 ? 10.050 -1.857 23.446 1.00 14.41 229 PRO B CA 1
ATOM 3059 C C . PRO B 1 190 ? 11.515 -1.709 23.847 1.00 14.52 229 PRO B C 1
ATOM 3060 O O . PRO B 1 190 ? 11.803 -1.153 24.905 1.00 14.76 229 PRO B O 1
ATOM 3064 N N . PHE B 1 191 ? 12.429 -2.179 23.001 1.00 13.46 230 PHE B N 1
ATOM 3065 C CA . PHE B 1 191 ? 13.864 -1.982 23.245 1.00 12.78 230 PHE B CA 1
ATOM 3066 C C . PHE B 1 191 ? 14.224 -0.486 23.273 1.00 12.09 230 PHE B C 1
ATOM 3067 O O . PHE B 1 191 ? 14.848 -0.009 24.227 1.00 12.31 230 PHE B O 1
ATOM 3075 N N . MET B 1 192 ? 13.817 0.252 22.248 1.00 12.58 231 MET B N 1
ATOM 3076 C CA . MET B 1 192 ? 14.105 1.693 22.179 1.00 12.58 231 MET B CA 1
ATOM 3077 C C . MET B 1 192 ? 13.434 2.471 23.32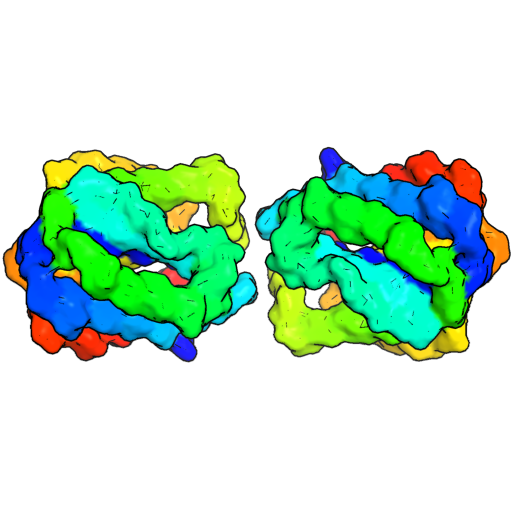2 1.00 13.00 231 MET B C 1
ATOM 3078 O O . MET B 1 192 ? 14.011 3.418 23.854 1.00 12.60 231 MET B O 1
ATOM 3083 N N . LYS B 1 193 ? 12.239 2.061 23.730 1.00 13.88 232 LYS B N 1
ATOM 3084 C CA . LYS B 1 193 ? 11.612 2.709 24.878 1.00 14.95 232 LYS B CA 1
ATOM 3085 C C . LYS B 1 193 ? 12.473 2.514 26.122 1.00 13.92 232 LYS B C 1
ATOM 3086 O O . LYS B 1 193 ? 12.754 3.486 26.843 1.00 13.98 232 LYS B O 1
ATOM 3092 N N . ALA B 1 194 ? 12.926 1.284 26.353 1.00 13.53 233 ALA B N 1
ATOM 3093 C CA . ALA B 1 194 ? 13.707 0.951 27.567 1.00 12.91 233 ALA B CA 1
ATOM 3094 C C . ALA B 1 194 ? 15.062 1.656 27.561 1.00 12.02 233 ALA B C 1
ATOM 3095 O O . ALA B 1 194 ? 15.527 2.197 28.571 1.00 12.28 233 ALA B O 1
ATOM 3097 N N . VAL B 1 195 ? 15.682 1.670 26.396 1.00 11.46 234 VAL B N 1
ATOM 3098 C CA . VAL B 1 195 ? 16.950 2.347 26.215 1.00 11.12 234 VAL B CA 1
ATOM 3099 C C . VAL B 1 195 ? 16.843 3.832 26.529 1.00 11.14 234 VAL B C 1
ATOM 3100 O O . VAL B 1 195 ? 17.661 4.377 27.257 1.00 11.72 234 VAL B O 1
ATOM 3104 N N . CYS B 1 196 ? 15.835 4.496 25.975 1.00 11.76 235 CYS B N 1
ATOM 3105 C CA . CYS B 1 196 ? 15.730 5.951 26.111 1.00 13.14 235 CYS B CA 1
ATOM 3106 C C . CYS B 1 196 ? 15.372 6.361 27.549 1.00 13.96 235 CYS B C 1
ATOM 3107 O O . CYS B 1 196 ? 15.845 7.399 28.063 1.00 13.61 235 CYS B O 1
ATOM 3110 N N . VAL B 1 197 ? 14.584 5.523 28.211 1.00 15.03 236 VAL B N 1
ATOM 3111 C CA . VAL B 1 197 ? 14.313 5.719 29.644 1.00 16.13 236 VAL B CA 1
ATOM 3112 C C . VAL B 1 197 ? 15.617 5.632 30.447 1.00 16.94 236 VAL B C 1
ATOM 3113 O O . VAL B 1 197 ? 15.918 6.515 31.257 1.00 16.42 236 VAL B O 1
ATOM 3117 N N . GLU B 1 198 ? 16.420 4.606 30.175 1.00 17.17 237 GLU B N 1
ATOM 3118 C CA . GLU B 1 198 ? 17.723 4.462 30.827 1.00 17.48 237 GLU B CA 1
ATOM 3119 C C . GLU B 1 198 ? 18.625 5.663 30.595 1.00 17.45 237 GLU B C 1
ATOM 3120 O O . GLU B 1 198 ? 19.252 6.180 31.515 1.00 16.96 237 GLU B O 1
ATOM 3126 N N . VAL B 1 199 ? 18.693 6.099 29.353 1.00 17.00 238 VAL B N 1
ATOM 3127 C CA . VAL B 1 199 ? 19.507 7.248 28.991 1.00 18.18 238 VAL B CA 1
ATOM 3128 C C . VAL B 1 199 ? 19.117 8.471 29.811 1.00 18.96 238 VAL B C 1
ATOM 3129 O O . VAL B 1 199 ? 19.984 9.214 30.277 1.00 19.36 238 VAL B O 1
ATOM 3133 N N . GLU B 1 200 ? 17.823 8.669 30.017 1.00 18.97 239 GLU B N 1
ATOM 3134 C CA . GLU B 1 200 ? 17.370 9.902 30.647 1.00 21.09 239 GLU B CA 1
ATOM 3135 C C . GLU B 1 200 ? 17.629 9.852 32.154 1.00 22.77 239 GLU B C 1
ATOM 3136 O O . GLU B 1 200 ? 17.844 10.903 32.779 1.00 23.16 239 GLU B O 1
ATOM 3142 N N . LYS B 1 201 ? 17.585 8.633 32.702 1.00 23.68 240 LYS B N 1
ATOM 3143 C CA . LYS B 1 201 ? 17.815 8.361 34.126 1.00 25.48 240 LYS B CA 1
ATOM 3144 C C . LYS B 1 201 ? 19.279 8.507 34.476 1.00 26.17 240 LYS B C 1
ATOM 3145 O O . LYS B 1 201 ? 19.603 8.721 35.648 1.00 28.27 240 LYS B O 1
#

InterPro domains:
  IPR000884 Thrombospondin type-1 (TSP1) repeat [PF00090] (246-286)
  IPR000884 Thrombospondin type-1 (TSP1) repeat [PS50092] (241-287)
  IPR000884 Thrombospondin type-1 (TSP1) repeat [SM00209] (244-287)
  IPR002035 von Willebrand factor, type A [PF00092] (48-226)
  IPR002035 von Willebrand factor, type A [PS50234] (48-234)
  IPR002035 von Willebrand factor, type A [SM00327] (46-227)
  IPR036383 Thrombospondin type-1 repeat superfamily [G3DSA:2.20.100.10] (241-287)
  IPR036383 Thrombospondin type-1 repeat superfamily [SSF82895] (244-286)
  IPR036465 von Willebrand factor A-like domain superfamily [G3DSA:3.40.50.410] (26-240)
  IPR036465 von Willebrand factor A-like domain superfamily [SSF53300] (42-238)

Radius of gyration: 25.92 Å; Cα contacts (8 Å, |Δi|>4): 872; chains: 2; bounding box: 35×79×42 Å

Organism: Plasmodium falciparum (NCBI:txid5833)